Protein AF-0000000083170935 (afdb_homodimer)

pLDDT: mean 92.28, std 11.54, range [30.7, 98.81]

Nearest PDB structures (foldseek):
  3l7v-assembly1_A  TM=7.996E-01  e=1.022E-10  Streptococcus mutans UA159
  6f89-assembly1_A  TM=8.082E-01  e=9.063E-11  Pyrococcus abyssi GE5
  6f89-assembly2_B  TM=8.269E-01  e=1.973E-10  Pyrococcus abyssi GE5
  1kk9-assembly1_A  TM=7.429E-01  e=5.973E-09  Escherichia coli
  3lqu-assembly1_B  TM=4.627E-01  e=4.592E-02  Salmonella enterica subsp. enterica serovar Typhimurium

Solvent-accessible surface area (backbone atoms only — not comparable to full-atom values): 27369 Å² total; per-residue (Å²): 112,79,43,45,62,34,51,49,88,94,43,61,70,45,41,75,59,53,24,50,54,49,49,52,41,27,72,73,46,30,29,32,36,38,65,62,42,42,16,32,26,34,37,18,52,35,70,68,22,49,53,49,52,43,61,51,37,68,51,60,94,82,68,62,33,31,30,54,41,38,68,67,53,45,64,73,39,42,64,73,55,70,71,57,50,48,51,53,42,36,48,28,68,41,61,46,32,46,40,28,40,28,30,38,40,45,82,85,66,52,54,68,59,60,61,70,39,53,72,71,57,41,55,36,44,27,59,88,61,25,37,39,38,26,26,55,46,49,52,44,51,48,50,33,34,50,54,26,65,67,34,92,76,44,57,53,37,41,28,41,68,42,42,50,78,89,59,57,68,24,38,33,72,89,61,36,55,64,66,55,53,53,66,22,52,34,36,44,63,78,54,52,27,73,38,51,88,62,61,33,41,50,24,28,31,31,63,77,63,58,39,80,77,35,88,17,42,60,36,59,38,53,50,46,48,42,59,72,56,40,45,65,61,30,56,75,57,72,44,81,86,77,83,50,86,91,52,65,74,80,61,80,88,64,63,80,128,112,79,42,46,62,35,50,48,90,94,43,63,70,46,41,74,59,54,25,50,53,49,49,53,42,30,73,73,44,30,30,31,36,38,65,63,42,42,16,32,26,34,36,19,51,34,68,69,21,49,53,49,52,42,62,51,36,68,50,60,93,83,68,62,34,33,30,55,40,39,69,70,54,46,64,71,39,40,64,74,55,70,70,58,50,49,52,51,44,37,46,27,68,42,61,46,32,46,41,28,39,29,33,38,41,46,82,85,66,52,53,68,60,59,62,70,38,54,71,70,57,41,56,36,42,26,59,87,61,25,38,40,37,26,25,56,46,48,53,43,50,49,50,34,35,50,54,26,65,66,33,91,77,44,57,53,37,40,28,42,67,42,41,50,78,87,60,59,67,23,39,34,72,88,60,38,55,65,66,54,54,52,67,24,52,34,35,44,62,77,54,52,26,72,38,52,88,62,63,33,42,51,24,29,33,30,62,76,63,58,39,79,76,35,89,18,44,60,34,57,38,53,49,46,50,42,59,71,56,40,45,63,62,30,57,76,58,71,45,82,85,77,83,49,85,92,54,65,74,80,61,80,87,65,63,79,128

Organism: Aspergillus parasiticus (NCBI:txid5067)

Foldseek 3Di:
DFAAEPPDPPDDDDLLVVLVVVLVCQVVFFWEWDAQLQFIKIKHFDLVSLVLLCVLLVPPDPAAWAWAAALVVVVQFADDDPLLSVVVCCVPVVVLAWEWEKHFTDPPDHQQSLVVHDPVSNVRQAPVRIGIYIHGRDSNSVSSNVVQCPDPSNTIMTMDAQAHPPPAGHQFPVPHDPSSSRSGHYYYGPGGRNQVVQRHGGWYAHSVLRDTPDCGRCNQVVLVSCVVPPVVSCVVSVHDDDDDPVDDDDDPPDPPD/DFAAEPPDPPDDDDLLVVLVVVLVCQVVFFWEWDAQLQFIKIKHQDLVSLVLLCVLLVPPDPAAWAWAAALVVVVQFADDDPLLSVLVCCVCVVVLAWEKEKHFGDPPDHQQSLVVHDPVSNVRQAPVRIGIYIHGRDSNSVSSNVVLCPPPSNTIMTMDAQAHPPPAGHQFPVPHDPSSSRSGHYYYGPGGRNQVVQRHGGWYAHSVLRDTPDCGRCNQVVLVSCVPPPVVSCVVSVHDDDDDPVDDDDDPPDPPD

Sequence (514 aa):
MAPSYIPKLGTAPSVPRDARETYNTLKLGGVVIIPTDVGYALLTSTQTGIQRIFSAKDRREGHNIGIIGTYKQHRQIHVLSEAKFEMTRVLTEDMAMIVGIIAKYDTKSLHPRLATLDPATLSQVTKGDTVSIAVPEGPFLRELGRLCDEDPEGMLMFGTSANLTGQGQRFRIEDIESRVIDAVDLVVDYGLQKWQVYRRGGVNFDAENMKVLRKGAGYEVFRDRMLRWFPNLLKDAGVSIEEDPDFPISEPGMPATMAPSYIPKLGTAPSVPRDARETYNTLKLGGVVIIPTDVGYALLTSTQTGIQRIFSAKDRREGHNIGIIGTYKQHRQIHVLSEAKFEMTRVLTEDMAMIVGIIAKYDTKSLHPRLATLDPATLSQVTKGDTVSIAVPEGPFLRELGRLCDEDPEGMLMFGTSANLTGQGQRFRIEDIESRVIDAVDLVVDYGLQKWQVYRRGGVNFDAENMKVLRKGAGYEVFRDRMLRWFPNLLKDAGVSIEEDPDFPISEPGMPAT

Radius of gyration: 23.15 Å; Cα contacts (8 Å, |Δi|>4): 1038; chains: 2; bounding box: 54×69×53 Å

InterPro domains:
  IPR006070 Threonylcarbamoyl-AMP synthase-like domain [PF01300] (25-194)
  IPR006070 Threonylcarbamoyl-AMP synthase-like domain [PS51163] (16-218)
  IPR017945 DHBP synthase RibB-like alpha/beta domain superfamily [SSF55821] (19-219)
  IPR050156 Threonylcarbamo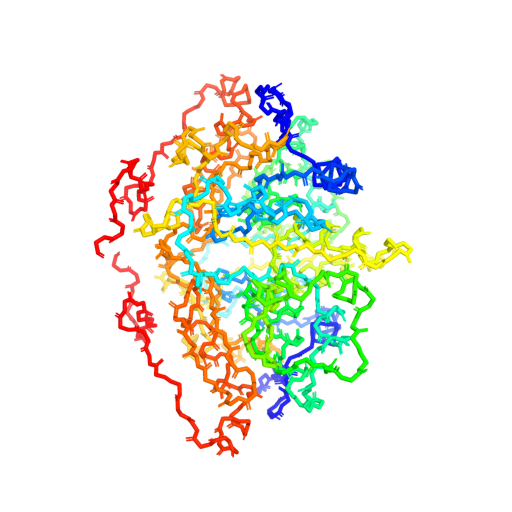yl-AMP synthase, SUA5 [PTHR17490] (17-217)

Structure (mmCIF, N/CA/C/O backbone):
data_AF-0000000083170935-model_v1
#
loop_
_entity.id
_entity.type
_entity.pdbx_description
1 polymer 'Threonylcarbamoyl-AMP synthase'
#
loop_
_atom_site.group_PDB
_atom_site.id
_atom_site.type_symbol
_atom_site.label_atom_id
_atom_site.label_alt_id
_atom_site.label_comp_id
_atom_site.label_asym_id
_atom_site.label_entity_id
_atom_site.label_seq_id
_atom_site.pdbx_PDB_ins_code
_atom_site.Cartn_x
_atom_site.Cartn_y
_atom_site.Cartn_z
_atom_site.occupancy
_atom_site.B_iso_or_equiv
_atom_site.auth_seq_id
_atom_site.auth_comp_id
_atom_site.auth_asym_id
_atom_site.auth_atom_id
_atom_site.pdbx_PDB_model_num
ATOM 1 N N . MET A 1 1 ? -24.844 22 8.953 1 71.31 1 MET A N 1
ATOM 2 C CA . MET A 1 1 ? -25.422 21.094 7.973 1 71.31 1 MET A CA 1
ATOM 3 C C . MET A 1 1 ? -24.703 19.75 7.977 1 71.31 1 MET A C 1
ATOM 5 O O . MET A 1 1 ? -23.5 19.688 8.258 1 71.31 1 MET A O 1
ATOM 9 N N . ALA A 1 2 ? -25.391 18.672 7.836 1 87.44 2 ALA A N 1
ATOM 10 C CA . ALA A 1 2 ? -24.812 17.344 7.781 1 87.44 2 ALA A CA 1
ATOM 11 C C . ALA A 1 2 ? -23.828 17.219 6.629 1 87.44 2 ALA A C 1
ATOM 13 O O . ALA A 1 2 ? -24.062 17.75 5.539 1 87.44 2 ALA A O 1
ATOM 14 N N . PRO A 1 3 ? -22.719 16.656 6.898 1 94.88 3 PRO A N 1
ATOM 15 C CA . PRO A 1 3 ? -21.734 16.516 5.82 1 94.88 3 PRO A CA 1
ATOM 16 C C . PRO A 1 3 ? -22.219 15.609 4.691 1 94.88 3 PRO A C 1
ATOM 18 O O . PRO A 1 3 ? -23.125 14.805 4.887 1 94.88 3 PRO A O 1
ATOM 21 N N . SER A 1 4 ? -21.734 15.836 3.492 1 96.75 4 SER A N 1
ATOM 22 C CA . SER A 1 4 ? -21.906 14.875 2.406 1 96.75 4 SER A CA 1
ATOM 23 C C . SER A 1 4 ? -20.984 13.672 2.584 1 96.75 4 SER A C 1
ATOM 25 O O . SER A 1 4 ? -19.938 13.773 3.23 1 96.75 4 SER A O 1
ATOM 27 N N . TYR A 1 5 ? -21.391 12.555 2.045 1 97.38 5 TYR A N 1
ATOM 28 C CA . TYR A 1 5 ? -20.594 11.336 2.117 1 97.38 5 TYR A CA 1
ATOM 29 C C . TYR A 1 5 ? -20.25 10.828 0.722 1 97.38 5 TYR A C 1
ATOM 31 O O . TYR A 1 5 ? -21.094 10.859 -0.183 1 97.38 5 TYR A O 1
ATOM 39 N N . ILE A 1 6 ? -19.062 10.43 0.576 1 97.56 6 ILE A N 1
ATOM 40 C CA . ILE A 1 6 ? -18.656 9.688 -0.614 1 97.56 6 ILE A CA 1
ATOM 41 C C . ILE A 1 6 ? -17.891 8.43 -0.206 1 97.56 6 ILE A C 1
ATOM 43 O O . ILE A 1 6 ? -17.188 8.43 0.801 1 97.56 6 ILE A O 1
ATOM 47 N N . PRO A 1 7 ? -17.984 7.348 -0.924 1 96.69 7 PRO A N 1
ATOM 48 C CA . PRO A 1 7 ? -18.938 7.207 -2.018 1 96.69 7 PRO A CA 1
ATOM 49 C C . PRO A 1 7 ? -20.391 7.281 -1.543 1 96.69 7 PRO A C 1
ATOM 51 O O . PRO A 1 7 ? -20.656 7.133 -0.348 1 96.69 7 PRO A O 1
ATOM 54 N N . LYS A 1 8 ? -21.234 7.586 -2.498 1 94.06 8 LYS A N 1
ATOM 55 C CA . LYS A 1 8 ? -22.656 7.602 -2.172 1 94.06 8 LYS A CA 1
ATOM 56 C C . LYS A 1 8 ? -23.141 6.219 -1.746 1 94.06 8 LYS A C 1
ATOM 58 O O . LYS A 1 8 ? -22.578 5.203 -2.156 1 94.06 8 LYS A O 1
ATOM 63 N N . LEU A 1 9 ? -24.188 6.238 -0.98 1 87.19 9 LEU A N 1
ATOM 64 C CA . LEU A 1 9 ? -24.734 4.977 -0.496 1 87.19 9 LEU A CA 1
ATOM 65 C C . LEU A 1 9 ? -25.078 4.051 -1.659 1 87.19 9 LEU A C 1
ATOM 67 O O . LEU A 1 9 ? -25.688 4.48 -2.643 1 87.19 9 LEU A O 1
ATOM 71 N N . GLY A 1 10 ? -24.594 2.842 -1.525 1 87.38 10 GLY A N 1
ATOM 72 C CA . GLY A 1 10 ? -24.922 1.843 -2.529 1 87.38 10 GLY A CA 1
ATOM 73 C C . GLY A 1 10 ? -23.969 1.853 -3.715 1 87.38 10 GLY A C 1
ATOM 74 O O . GLY A 1 10 ? -24.141 1.069 -4.652 1 87.38 10 GLY A O 1
ATOM 75 N N . THR A 1 11 ? -23.062 2.754 -3.703 1 93.31 11 THR A N 1
ATOM 76 C CA . THR A 1 11 ? -22.094 2.812 -4.789 1 93.31 11 THR A CA 1
ATOM 77 C C . THR A 1 11 ? -20.703 2.398 -4.297 1 93.31 11 THR A C 1
ATOM 79 O O . THR A 1 11 ? -20.328 2.682 -3.156 1 93.31 11 THR A O 1
ATOM 82 N N . ALA A 1 12 ? -20.016 1.698 -5.16 1 95.25 12 ALA A N 1
ATOM 83 C CA . ALA A 1 12 ? -18.656 1.309 -4.844 1 95.25 12 ALA A CA 1
ATOM 84 C C . ALA A 1 12 ? -17.703 2.504 -4.934 1 95.25 12 ALA A C 1
ATOM 86 O O . ALA A 1 12 ? -17.969 3.453 -5.676 1 95.25 12 ALA A O 1
ATOM 87 N N . PRO A 1 13 ? -16.672 2.525 -4.195 1 97.31 13 PRO A N 1
ATOM 88 C CA . PRO A 1 13 ? -15.695 3.617 -4.289 1 97.31 13 PRO A CA 1
ATOM 89 C C . PRO A 1 13 ? -15.039 3.705 -5.664 1 97.31 13 PRO A C 1
ATOM 91 O O . PRO A 1 13 ? -14.984 2.711 -6.391 1 97.31 13 PRO A O 1
ATOM 94 N N . SER A 1 14 ? -14.648 4.832 -6.023 1 98 14 SER A N 1
ATOM 95 C CA . SER A 1 14 ? -13.82 5.16 -7.18 1 98 14 SER A CA 1
ATOM 96 C C . SER A 1 14 ? -12.789 6.23 -6.832 1 98 14 SER A C 1
ATOM 98 O O . SER A 1 14 ? -13.125 7.406 -6.684 1 98 14 SER A O 1
ATOM 100 N N . VAL A 1 15 ? -11.586 5.84 -6.801 1 98.44 15 VAL A N 1
ATOM 101 C CA . VAL A 1 15 ? -10.523 6.738 -6.363 1 98.44 15 VAL A CA 1
ATOM 102 C C . VAL A 1 15 ? -10.492 7.977 -7.254 1 98.44 15 VAL A C 1
ATOM 104 O O . VAL A 1 15 ? -10.5 9.109 -6.762 1 98.44 15 VAL A O 1
ATOM 107 N N . PRO A 1 16 ? -10.523 7.836 -8.594 1 98.31 16 PRO A N 1
ATOM 108 C CA . PRO A 1 16 ? -10.5 9.055 -9.406 1 98.31 16 PRO A CA 1
ATOM 109 C C . PRO A 1 16 ? -11.688 9.969 -9.133 1 98.31 16 PRO A C 1
ATOM 111 O O . PRO A 1 16 ? -11.516 11.188 -9.023 1 98.31 16 PRO A O 1
ATOM 114 N N . ARG A 1 17 ? -12.836 9.43 -8.969 1 98.31 17 ARG A N 1
ATOM 115 C CA . ARG A 1 17 ? -14.031 10.219 -8.711 1 98.31 17 ARG A CA 1
ATOM 116 C C . ARG A 1 17 ? -14 10.844 -7.32 1 98.31 17 ARG A C 1
ATOM 118 O O . ARG A 1 17 ? -14.242 12.039 -7.164 1 98.31 17 ARG A O 1
ATOM 125 N N . ASP A 1 18 ? -13.773 10.039 -6.34 1 98.75 18 ASP A N 1
ATOM 126 C CA . ASP A 1 18 ? -13.812 10.484 -4.949 1 98.75 18 ASP A CA 1
ATOM 127 C C . ASP A 1 18 ? -12.719 11.516 -4.676 1 98.75 18 ASP A C 1
ATOM 129 O O . ASP A 1 18 ? -12.953 12.492 -3.963 1 98.75 18 ASP A O 1
ATOM 133 N N . ALA A 1 19 ? -11.492 11.305 -5.254 1 98.75 19 ALA A N 1
ATOM 134 C CA . ALA A 1 19 ? -10.406 12.273 -5.098 1 98.75 19 ALA A CA 1
ATOM 135 C C . ALA A 1 19 ? -10.766 13.609 -5.727 1 98.75 19 ALA A C 1
ATOM 137 O O . ALA A 1 19 ? -10.477 14.672 -5.16 1 98.75 19 ALA A O 1
ATOM 138 N N . ARG A 1 20 ? -11.344 13.562 -6.875 1 98.75 20 ARG A N 1
ATOM 139 C CA . ARG A 1 20 ? -11.742 14.789 -7.559 1 98.75 20 ARG A CA 1
ATOM 140 C C . ARG A 1 20 ? -12.773 15.555 -6.742 1 98.75 20 ARG A C 1
ATOM 142 O O . ARG A 1 20 ? -12.672 16.781 -6.598 1 98.75 20 ARG A O 1
ATOM 149 N N . GLU A 1 21 ? -13.781 14.836 -6.242 1 98.62 21 GLU A N 1
ATOM 150 C CA . GLU A 1 21 ? -14.789 15.484 -5.41 1 98.62 21 GLU A CA 1
ATOM 151 C C . GLU A 1 21 ? -14.164 16.094 -4.16 1 98.62 21 GLU A C 1
ATOM 153 O O . GLU A 1 21 ? -14.523 17.203 -3.756 1 98.62 21 GLU A O 1
ATOM 158 N N . THR A 1 22 ? -13.273 15.398 -3.564 1 98.81 22 THR A N 1
ATOM 159 C CA . THR A 1 22 ? -12.562 15.891 -2.387 1 98.81 22 THR A CA 1
ATOM 160 C C . THR A 1 22 ? -11.742 17.125 -2.727 1 98.81 22 THR A C 1
ATOM 162 O O . THR A 1 22 ? -11.797 18.125 -2.008 1 98.81 22 THR A O 1
ATOM 165 N N . TYR A 1 23 ? -11.008 17.047 -3.828 1 98.75 23 TYR A N 1
ATOM 166 C CA . TYR A 1 23 ? -10.211 18.172 -4.305 1 98.75 23 TYR A CA 1
ATOM 167 C C . TYR A 1 23 ? -11.078 19.406 -4.488 1 98.75 23 TYR A C 1
ATOM 169 O O . TYR A 1 23 ? -10.711 20.5 -4.043 1 98.75 23 TYR A O 1
ATOM 177 N N . ASN A 1 24 ? -12.195 19.234 -5.105 1 98.62 24 ASN A N 1
ATOM 178 C CA . ASN A 1 24 ? -13.109 20.344 -5.344 1 98.62 24 ASN A CA 1
ATOM 179 C C . ASN A 1 24 ? -13.609 20.953 -4.031 1 98.62 24 ASN A C 1
ATOM 181 O O . ASN A 1 24 ? -13.711 22.172 -3.908 1 98.62 24 ASN A O 1
ATOM 185 N N . THR A 1 25 ? -13.953 20.125 -3.088 1 98.62 25 THR A N 1
ATOM 186 C CA . THR A 1 25 ? -14.422 20.594 -1.787 1 98.62 25 THR A CA 1
ATOM 187 C C . THR A 1 25 ? -13.336 21.406 -1.089 1 98.62 25 THR A C 1
ATOM 189 O O . THR A 1 25 ? -13.609 22.469 -0.537 1 98.62 25 THR A O 1
ATOM 192 N N . LEU A 1 26 ? -12.125 20.922 -1.148 1 98.31 26 LEU A N 1
ATOM 193 C CA . LEU A 1 26 ? -11 21.625 -0.541 1 98.31 26 LEU A CA 1
ATOM 194 C C . LEU A 1 26 ? -10.758 22.969 -1.23 1 98.31 26 LEU A C 1
ATOM 196 O O . LEU A 1 26 ? -10.508 23.984 -0.567 1 98.31 26 LEU A O 1
ATOM 200 N N . LYS A 1 27 ? -10.812 22.938 -2.498 1 96.94 27 LYS A N 1
ATOM 201 C CA . LYS A 1 27 ? -10.586 24.141 -3.297 1 96.94 27 LYS A CA 1
ATOM 202 C C . LYS A 1 27 ? -11.586 25.234 -2.949 1 96.94 27 LYS A C 1
ATOM 204 O O . LYS A 1 27 ? -11.258 26.422 -3.002 1 96.94 27 LYS A O 1
ATOM 209 N N . LEU A 1 28 ? -12.758 24.828 -2.59 1 96.69 28 LEU A N 1
ATOM 210 C CA . LEU A 1 28 ? -13.82 25.766 -2.248 1 96.69 28 LEU A CA 1
ATOM 211 C C . LEU A 1 28 ? -13.742 26.156 -0.776 1 96.69 28 LEU A C 1
ATOM 213 O O . LEU A 1 28 ? -14.641 26.828 -0.261 1 96.69 28 LEU A O 1
ATOM 217 N N . GLY A 1 29 ? -12.703 25.719 -0.119 1 96.5 29 GLY A N 1
ATOM 218 C CA . GLY A 1 29 ? -12.461 26.125 1.257 1 96.5 29 GLY A CA 1
ATOM 219 C C . GLY A 1 29 ? -13.078 25.188 2.273 1 96.5 29 GLY A C 1
ATOM 220 O O . GLY A 1 29 ? -13.18 25.516 3.455 1 96.5 29 GLY A O 1
ATOM 221 N N . GLY A 1 30 ? -13.492 24 1.854 1 97.81 30 GLY A N 1
ATOM 222 C CA . GLY A 1 30 ? -14.141 23.047 2.734 1 97.81 30 GLY A CA 1
ATOM 223 C C . GLY A 1 30 ? -13.172 22.312 3.637 1 97.81 30 GLY A C 1
ATOM 224 O O . GLY A 1 30 ? -11.961 22.375 3.43 1 97.81 30 GLY A O 1
ATOM 225 N N . VAL A 1 31 ? -13.742 21.719 4.691 1 97.62 31 VAL A N 1
ATOM 226 C CA . VAL A 1 31 ? -13.062 20.781 5.586 1 97.62 31 VAL A CA 1
ATOM 227 C C . VAL A 1 31 ? -13.602 19.375 5.367 1 97.62 31 VAL A C 1
ATOM 229 O O . VAL A 1 31 ? -14.812 19.172 5.227 1 97.62 31 VAL A O 1
ATOM 232 N N . VAL A 1 32 ? -12.711 18.422 5.312 1 98.44 32 VAL A N 1
ATOM 233 C CA . VAL A 1 32 ? -13.141 17.078 4.949 1 98.44 32 VAL A CA 1
ATOM 234 C C . VAL A 1 32 ? -12.523 16.062 5.91 1 98.44 32 VAL A C 1
ATOM 236 O O . VAL A 1 32 ? -11.523 16.344 6.57 1 98.44 32 VAL A O 1
ATOM 239 N N . ILE A 1 33 ? -13.141 14.922 6.062 1 97.75 33 ILE A N 1
ATOM 240 C CA . ILE A 1 33 ? -12.562 13.719 6.664 1 97.75 33 ILE A CA 1
ATOM 241 C C . ILE A 1 33 ? -12.195 12.719 5.57 1 97.75 33 ILE A C 1
ATOM 243 O O . ILE A 1 33 ? -13.023 12.391 4.719 1 97.75 33 ILE A O 1
ATOM 247 N N . ILE A 1 34 ? -10.969 12.297 5.566 1 98.38 34 ILE A N 1
ATOM 248 C CA . ILE A 1 34 ? -10.5 11.43 4.492 1 98.38 34 ILE A CA 1
ATOM 249 C C . ILE A 1 34 ? -9.766 10.227 5.082 1 98.38 34 ILE A C 1
ATOM 251 O O . ILE A 1 34 ? -9.258 10.289 6.203 1 98.38 34 ILE A O 1
ATOM 255 N N . PRO A 1 35 ? -9.695 9.125 4.312 1 97.88 35 PRO A N 1
ATOM 256 C CA . PRO A 1 35 ? -8.898 7.969 4.723 1 97.88 35 PRO A CA 1
ATOM 257 C C . PRO A 1 35 ? -7.406 8.164 4.461 1 97.88 35 PRO A C 1
ATOM 259 O O . PRO A 1 35 ? -7.023 8.75 3.447 1 97.88 35 PRO A O 1
ATOM 262 N N . THR A 1 36 ? -6.473 7.688 5.383 1 95.88 36 THR A N 1
ATOM 263 C CA . THR A 1 36 ? -5.027 7.801 5.207 1 95.88 36 THR A CA 1
ATOM 264 C C . THR A 1 36 ? -4.363 6.43 5.285 1 95.88 36 THR A C 1
ATOM 266 O O . THR A 1 36 ? -3.137 6.328 5.277 1 95.88 36 THR A O 1
ATOM 269 N N . ASP A 1 37 ? -5.039 5.32 5.379 1 94.56 37 ASP A N 1
ATOM 270 C CA . ASP A 1 37 ? -4.586 3.947 5.578 1 94.56 37 ASP A CA 1
ATOM 271 C C . ASP A 1 37 ? -4.258 3.682 7.047 1 94.56 37 ASP A C 1
ATOM 273 O O . ASP A 1 37 ? -4.5 2.582 7.551 1 94.56 37 ASP A O 1
ATOM 277 N N . VAL A 1 38 ? -3.672 4.734 7.727 1 95.69 38 VAL A N 1
ATOM 278 C CA . VAL A 1 38 ? -3.354 4.586 9.141 1 95.69 38 VAL A CA 1
ATOM 279 C C . VAL A 1 38 ? -4.441 5.234 9.992 1 95.69 38 VAL A C 1
ATOM 281 O O . VAL A 1 38 ? -4.199 5.629 11.133 1 95.69 38 VAL A O 1
ATOM 284 N N . GLY A 1 39 ? -5.574 5.406 9.414 1 95.62 39 GLY A N 1
ATOM 285 C CA . GLY A 1 39 ? -6.723 6.02 10.055 1 95.62 39 GLY A CA 1
ATOM 286 C C . GLY A 1 39 ? -7.367 7.105 9.211 1 95.62 39 GLY A C 1
ATOM 287 O O . GLY A 1 39 ? -7.129 7.184 8 1 95.62 39 GLY A O 1
ATOM 288 N N . TYR A 1 40 ? -8.258 7.863 9.883 1 96.69 40 TYR A N 1
ATOM 289 C CA . TYR A 1 40 ? -8.914 8.977 9.203 1 96.69 40 TYR A CA 1
ATOM 290 C C . TYR A 1 40 ? -8.336 10.312 9.664 1 96.69 40 TYR A C 1
ATOM 292 O O . TYR A 1 40 ? -7.859 10.43 10.789 1 96.69 40 TYR A O 1
ATOM 300 N N . ALA A 1 41 ? -8.359 11.266 8.797 1 95.94 41 ALA A N 1
ATOM 301 C CA . ALA A 1 41 ? -7.797 12.586 9.086 1 95.94 41 ALA A CA 1
ATOM 302 C C . ALA A 1 41 ? -8.781 13.695 8.727 1 95.94 41 ALA A C 1
ATOM 304 O O . ALA A 1 41 ? -9.578 13.539 7.797 1 95.94 41 ALA A O 1
ATOM 305 N N . LEU A 1 42 ? -8.648 14.758 9.469 1 95.44 42 LEU A N 1
ATOM 306 C CA . LEU A 1 42 ? -9.258 16.031 9.078 1 95.44 42 LEU A CA 1
ATOM 307 C C . LEU A 1 42 ? -8.328 16.812 8.156 1 95.44 42 LEU A C 1
ATOM 309 O O . LEU A 1 42 ? -7.129 16.922 8.43 1 95.44 42 LEU A O 1
ATOM 313 N N . LEU A 1 43 ? -8.914 17.328 7.055 1 97 43 LEU A N 1
ATOM 314 C CA . LEU A 1 43 ? -8.094 18.031 6.082 1 97 43 LEU A CA 1
ATOM 315 C C . LEU A 1 43 ? -8.766 19.328 5.641 1 97 43 LEU A C 1
ATOM 317 O O . LEU A 1 43 ? -9.992 19.406 5.566 1 97 43 LEU A O 1
ATOM 321 N N . THR A 1 44 ? -7.961 20.281 5.32 1 97.81 44 THR A N 1
ATOM 322 C CA . THR A 1 44 ? -8.367 21.516 4.648 1 97.81 44 THR A CA 1
ATOM 323 C C . THR A 1 44 ? -7.215 22.094 3.838 1 97.81 44 THR A C 1
ATOM 325 O O . THR A 1 44 ? -6.09 21.609 3.908 1 97.81 44 THR A O 1
ATOM 328 N N . SER A 1 45 ? -7.562 23.094 3.023 1 97.81 45 SER A N 1
ATOM 329 C CA . SER A 1 45 ? -6.508 23.703 2.213 1 97.81 45 SER A CA 1
ATOM 330 C C . SER A 1 45 ? -6.453 25.203 2.412 1 97.81 45 SER A C 1
ATOM 332 O O . SER A 1 45 ? -5.738 25.906 1.693 1 97.81 45 SER A O 1
ATOM 334 N N . THR A 1 46 ? -7.234 25.734 3.438 1 95.75 46 THR A N 1
ATOM 335 C CA . THR A 1 46 ? -7.316 27.188 3.588 1 95.75 46 THR A CA 1
ATOM 336 C C . THR A 1 46 ? -7.117 27.594 5.047 1 95.75 46 THR A C 1
ATOM 338 O O . THR A 1 46 ? -7.27 26.766 5.949 1 95.75 46 THR A O 1
ATOM 341 N N . GLN A 1 47 ? -6.785 28.875 5.207 1 95.56 47 GLN A N 1
ATOM 342 C CA . GLN A 1 47 ? -6.645 29.422 6.551 1 95.56 47 GLN A CA 1
ATOM 343 C C . GLN A 1 47 ? -7.938 29.281 7.348 1 95.56 47 GLN A C 1
ATOM 345 O O . GLN A 1 47 ? -7.914 28.891 8.516 1 95.56 47 GLN A O 1
ATOM 350 N N . THR A 1 48 ? -9.023 29.625 6.688 1 95.12 48 THR A N 1
ATOM 351 C CA . THR A 1 48 ? -10.32 29.516 7.34 1 95.12 48 THR A CA 1
ATOM 352 C C . THR A 1 48 ? -10.602 28.078 7.738 1 95.12 48 THR A C 1
ATOM 354 O O . THR A 1 48 ? -11.133 27.812 8.82 1 95.12 48 THR A O 1
ATOM 357 N N . GLY A 1 49 ? -10.289 27.156 6.887 1 94.81 49 GLY A N 1
ATOM 358 C CA . GLY A 1 49 ? -10.453 25.75 7.199 1 94.81 49 GLY A CA 1
ATOM 359 C C . GLY A 1 49 ? -9.625 25.297 8.391 1 94.81 49 GLY A C 1
ATOM 360 O O . GLY A 1 49 ? -10.086 24.5 9.211 1 94.81 49 GLY A O 1
ATOM 361 N N . ILE A 1 50 ? -8.391 25.766 8.477 1 94.44 50 ILE A N 1
ATOM 362 C CA . ILE A 1 50 ? -7.516 25.438 9.594 1 94.44 50 ILE A CA 1
ATOM 363 C C . ILE A 1 50 ? -8.156 25.875 10.906 1 94.44 50 ILE A C 1
ATOM 365 O O . ILE A 1 50 ? -8.188 25.125 11.875 1 94.44 50 ILE A O 1
ATOM 369 N N . GLN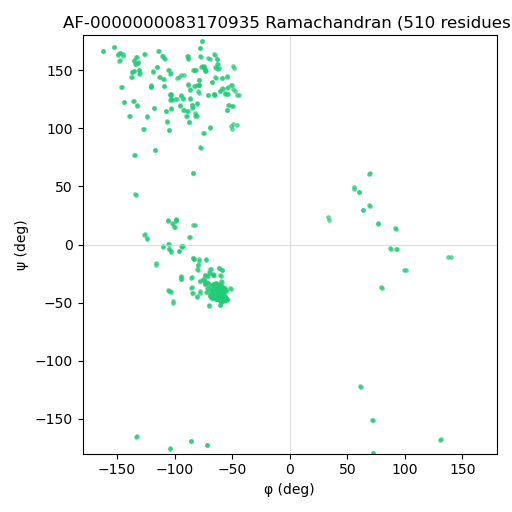 A 1 51 ? -8.727 27.047 10.906 1 91.5 51 GLN A N 1
ATOM 370 C CA . GLN A 1 51 ? -9.383 27.562 12.109 1 91.5 51 GLN A CA 1
ATOM 371 C C . GLN A 1 51 ? -10.594 26.703 12.477 1 91.5 51 GLN A C 1
ATOM 373 O O . GLN A 1 51 ? -10.852 26.469 13.656 1 91.5 51 GLN A O 1
ATOM 378 N N . ARG A 1 52 ? -11.281 26.266 11.469 1 91.06 52 ARG A N 1
ATOM 379 C CA . ARG A 1 52 ? -12.422 25.375 11.703 1 91.06 52 ARG A CA 1
ATOM 380 C C . ARG A 1 52 ? -11.977 24.078 12.344 1 91.06 52 ARG A C 1
ATOM 382 O O . ARG A 1 52 ? -12.648 23.562 13.242 1 91.06 52 ARG A O 1
ATOM 389 N N . ILE A 1 53 ? -10.867 23.516 11.867 1 90.5 53 ILE A N 1
ATOM 390 C CA . ILE A 1 53 ? -10.344 22.266 12.414 1 90.5 53 ILE A CA 1
ATOM 391 C C . ILE A 1 53 ? -9.977 22.469 13.883 1 90.5 53 ILE A C 1
ATOM 393 O O . ILE A 1 53 ? -10.289 21.625 14.727 1 90.5 53 ILE A O 1
ATOM 397 N N . PHE A 1 54 ? -9.32 23.547 14.195 1 86.81 54 PHE A N 1
ATOM 398 C CA . PHE A 1 54 ? -8.922 23.812 15.57 1 86.81 54 PHE A CA 1
ATOM 399 C C . PHE A 1 54 ? -10.141 24.016 16.453 1 86.81 54 PHE A C 1
ATOM 401 O O . PHE A 1 54 ? -10.141 23.625 17.625 1 86.81 54 PHE A O 1
ATOM 408 N N . SER A 1 55 ? -11.172 24.578 15.938 1 82.81 55 SER A N 1
ATOM 409 C CA . SER A 1 55 ? -12.398 24.781 16.688 1 82.81 55 SER A CA 1
ATOM 410 C C . SER A 1 55 ? -13.133 23.469 16.938 1 82.81 55 SER A C 1
ATOM 412 O O . SER A 1 55 ? -13.719 23.266 18 1 82.81 55 SER A O 1
ATOM 414 N N . ALA A 1 56 ? -13.094 22.625 15.977 1 79.5 56 ALA A N 1
ATOM 415 C CA . ALA A 1 56 ? -13.789 21.344 16.062 1 79.5 56 ALA A CA 1
ATOM 416 C C . ALA A 1 56 ? -13.133 20.438 17.094 1 79.5 56 ALA A C 1
ATOM 418 O O . ALA A 1 56 ? -13.812 19.625 17.734 1 79.5 56 ALA A O 1
ATOM 419 N N . LYS A 1 57 ? -11.836 20.25 17.188 1 73 57 LYS A N 1
ATOM 420 C CA . LYS A 1 57 ? -11.102 19.328 18.031 1 73 57 LYS A CA 1
ATOM 421 C C . LYS A 1 57 ? -10.914 19.906 19.438 1 73 57 LYS A C 1
ATOM 423 O O . LYS A 1 57 ? -10.422 19.219 20.328 1 73 57 LYS A O 1
ATOM 428 N N . ASP A 1 58 ? -11.727 20.969 19.828 1 64.81 58 ASP A N 1
ATOM 429 C CA . ASP A 1 58 ? -11.398 21.641 21.078 1 64.81 58 ASP A CA 1
ATOM 430 C C . ASP A 1 58 ? -9.891 21.641 21.312 1 64.81 58 ASP A C 1
ATOM 432 O O . ASP A 1 58 ? -9.43 21.344 22.422 1 64.81 58 ASP A O 1
ATOM 436 N N . ARG A 1 59 ? -9.164 21.516 20.203 1 58.84 59 ARG A N 1
ATOM 437 C CA . ARG A 1 59 ? -7.715 21.406 20.297 1 58.84 59 ARG A CA 1
ATOM 438 C C . ARG A 1 59 ? -7.129 22.578 21.078 1 58.84 59 ARG A C 1
ATOM 440 O O . ARG A 1 59 ? -7.504 23.734 20.859 1 58.84 59 ARG A O 1
ATOM 447 N N . ARG A 1 60 ? -6.547 22.094 22.25 1 52.5 60 ARG A N 1
ATOM 448 C CA . ARG A 1 60 ? -5.82 23.016 23.109 1 52.5 60 ARG A CA 1
ATOM 449 C C . ARG A 1 60 ? -4.84 23.859 22.297 1 52.5 60 ARG A C 1
ATOM 451 O O . ARG A 1 60 ? -4.371 23.422 21.25 1 52.5 60 ARG A O 1
ATOM 458 N N . GLU A 1 61 ? -4.578 24.953 22.719 1 51.41 61 GLU A N 1
ATOM 459 C CA . GLU A 1 61 ? -3.492 25.844 22.328 1 51.41 61 GLU A CA 1
ATOM 460 C C . GLU A 1 61 ? -2.148 25.125 22.328 1 51.41 61 GLU A C 1
ATOM 462 O O . GLU A 1 61 ? -1.837 24.391 23.266 1 51.41 61 GLU A O 1
ATOM 467 N N . GLY A 1 62 ? -1.602 24.656 21.062 1 54.53 62 GLY A N 1
ATOM 468 C CA . GLY A 1 62 ? -0.255 24.125 20.984 1 54.53 62 GLY A CA 1
ATOM 469 C C . GLY A 1 62 ? -0.151 22.922 20.062 1 54.53 62 GLY A C 1
ATOM 470 O O . GLY A 1 62 ? 0.949 22.438 19.781 1 54.53 62 GLY A O 1
ATOM 471 N N . HIS A 1 63 ? -1.334 22.406 19.656 1 66.69 63 HIS A N 1
ATOM 472 C CA . HIS A 1 63 ? -1.17 21.25 18.797 1 66.69 63 HIS A CA 1
ATOM 473 C C . HIS A 1 63 ? -1.011 21.672 17.344 1 66.69 63 HIS A C 1
ATOM 475 O O . HIS A 1 63 ? -1.754 22.531 16.844 1 66.69 63 HIS A O 1
ATOM 481 N N . ASN A 1 64 ? 0.091 21.203 16.75 1 80.38 64 ASN A N 1
ATOM 482 C CA . ASN A 1 64 ? 0.373 21.547 15.352 1 80.38 64 ASN A CA 1
ATOM 483 C C . ASN A 1 64 ? -0.279 20.547 14.391 1 80.38 64 ASN A C 1
ATOM 485 O O . ASN A 1 64 ? -0.491 19.391 14.742 1 80.38 64 ASN A O 1
ATOM 489 N N . ILE A 1 65 ? -0.812 21.141 13.406 1 89.94 65 ILE A N 1
ATOM 490 C CA . ILE A 1 65 ? -1.274 20.344 12.281 1 89.94 65 ILE A CA 1
ATOM 491 C C . ILE A 1 65 ? -0.169 20.234 11.234 1 89.94 65 ILE A C 1
ATOM 493 O O . ILE A 1 65 ? 0.691 21.125 11.141 1 89.94 65 ILE A O 1
ATOM 497 N N . GLY A 1 66 ? -0.099 19.156 10.594 1 95.06 66 GLY A N 1
ATOM 498 C CA . GLY A 1 66 ? 0.904 18.969 9.555 1 95.06 66 GLY A CA 1
ATOM 499 C C . GLY A 1 66 ? 0.334 19.062 8.148 1 95.06 66 GLY A C 1
ATOM 500 O O . GLY A 1 66 ? -0.77 19.562 7.953 1 95.06 66 GLY A O 1
ATOM 501 N N . ILE A 1 67 ? 1.161 18.812 7.211 1 97.75 67 ILE A N 1
ATOM 502 C CA . ILE A 1 67 ? 0.776 18.75 5.805 1 97.75 67 ILE A CA 1
ATOM 503 C C . ILE A 1 67 ? 0.699 17.297 5.363 1 97.75 67 ILE A C 1
ATOM 505 O O . ILE A 1 67 ? 1.581 16.484 5.684 1 97.75 67 ILE A O 1
ATOM 509 N N . ILE A 1 68 ? -0.391 16.859 4.848 1 97.94 68 ILE A N 1
ATOM 510 C CA . ILE A 1 68 ? -0.451 15.633 4.059 1 97.94 68 ILE A CA 1
ATOM 511 C C . ILE A 1 68 ? -0.16 15.953 2.594 1 97.94 68 ILE A C 1
ATOM 513 O O . ILE A 1 68 ? -0.979 16.578 1.911 1 97.94 68 ILE A O 1
ATOM 517 N N . GLY A 1 69 ? 1.032 15.586 2.186 1 97.94 69 GLY A N 1
ATOM 518 C CA . GLY A 1 69 ? 1.487 16.078 0.896 1 97.94 69 GLY A CA 1
ATOM 519 C C . GLY A 1 69 ? 2.088 14.992 0.022 1 97.94 69 GLY A C 1
ATOM 520 O O . GLY A 1 69 ? 1.733 13.82 0.146 1 97.94 69 GLY A O 1
ATOM 521 N N . THR A 1 70 ? 2.785 15.453 -0.997 1 98.25 70 THR A N 1
ATOM 522 C CA . THR A 1 70 ? 3.443 14.578 -1.965 1 98.25 70 THR A CA 1
ATOM 523 C C . THR A 1 70 ? 4.961 14.664 -1.821 1 98.25 70 THR A C 1
ATOM 525 O O . THR A 1 70 ? 5.48 15.57 -1.162 1 98.25 70 THR A O 1
ATOM 528 N N . TYR A 1 71 ? 5.605 13.68 -2.361 1 98.44 71 TYR A N 1
ATOM 529 C CA . TYR A 1 71 ? 7.059 13.773 -2.395 1 98.44 71 TYR A CA 1
ATOM 530 C C . TYR A 1 71 ? 7.508 15.047 -3.104 1 98.44 71 TYR A C 1
ATOM 532 O O . TYR A 1 71 ? 8.508 15.656 -2.723 1 98.44 71 TYR A O 1
ATOM 540 N N . LYS A 1 72 ? 6.82 15.453 -4.152 1 98 72 LYS A N 1
ATOM 541 C CA . LYS A 1 72 ? 7.121 16.703 -4.852 1 98 72 LYS A CA 1
ATOM 542 C C . LYS A 1 72 ? 7.07 17.891 -3.896 1 98 72 LYS A C 1
ATOM 544 O O . LYS A 1 72 ? 7.973 18.734 -3.895 1 98 72 LYS A O 1
ATOM 549 N N . GLN A 1 73 ? 6.07 17.969 -3.084 1 97.88 73 GLN A N 1
ATOM 550 C CA . GLN A 1 73 ? 5.926 19.062 -2.125 1 97.88 73 GLN A CA 1
ATOM 551 C C . GLN A 1 73 ? 7 18.984 -1.044 1 97.88 73 GLN A C 1
ATOM 553 O O . GLN A 1 73 ? 7.531 20.016 -0.62 1 97.88 73 GLN A O 1
ATOM 558 N N . HIS A 1 74 ? 7.285 17.766 -0.638 1 98.25 74 HIS A N 1
ATOM 559 C CA . HIS A 1 74 ? 8.398 17.547 0.277 1 98.25 74 HIS A CA 1
ATOM 560 C C . HIS A 1 74 ? 9.695 18.125 -0.284 1 98.25 74 HIS A C 1
ATOM 562 O O . HIS A 1 74 ? 10.406 18.859 0.411 1 98.25 74 HIS A O 1
ATOM 568 N N . ARG A 1 75 ? 9.961 17.859 -1.493 1 97.56 75 ARG A N 1
ATOM 569 C CA . ARG A 1 75 ? 11.18 18.312 -2.143 1 97.56 75 ARG A CA 1
ATOM 570 C C . ARG A 1 75 ? 11.18 19.844 -2.287 1 97.56 75 ARG A C 1
ATOM 572 O O . ARG A 1 75 ? 12.227 20.484 -2.15 1 97.56 75 ARG A O 1
ATOM 579 N N . GLN A 1 76 ? 10.07 20.422 -2.494 1 96.75 76 GLN A N 1
ATOM 580 C CA . GLN A 1 76 ? 9.922 21.859 -2.744 1 96.75 76 GLN A CA 1
ATOM 581 C C . GLN A 1 76 ? 10.031 22.656 -1.448 1 96.75 76 GLN A C 1
ATOM 583 O O . GLN A 1 76 ? 10.516 23.781 -1.45 1 96.75 76 GLN A O 1
ATOM 588 N N . ILE A 1 77 ? 9.602 22.062 -0.37 1 97.81 77 ILE A N 1
ATOM 589 C CA . ILE A 1 77 ? 9.383 22.859 0.835 1 97.81 77 ILE A CA 1
ATOM 590 C C . ILE A 1 77 ? 10.531 22.625 1.818 1 97.81 77 ILE A C 1
ATOM 592 O O . ILE A 1 77 ? 11.047 23.562 2.42 1 97.81 77 ILE A O 1
ATOM 596 N N . HIS A 1 78 ? 10.961 21.406 1.932 1 98.44 78 HIS A N 1
ATOM 597 C CA . HIS A 1 78 ? 11.969 21.062 2.93 1 98.44 78 HIS A CA 1
ATOM 598 C C . HIS A 1 78 ? 13.367 21.406 2.443 1 98.44 78 HIS A C 1
ATOM 600 O O . HIS A 1 78 ? 13.633 21.406 1.239 1 98.44 78 HIS A O 1
ATOM 606 N N . VAL A 1 79 ? 14.203 21.703 3.361 1 98.31 79 VAL A N 1
ATOM 607 C CA . VAL A 1 79 ? 15.625 21.891 3.104 1 98.31 79 VAL A CA 1
ATOM 608 C C . VAL A 1 79 ? 16.422 20.703 3.639 1 98.31 79 VAL A C 1
ATOM 610 O O . VAL A 1 79 ? 16.594 20.562 4.852 1 98.31 79 VAL A O 1
ATOM 613 N N . LEU A 1 80 ? 16.891 19.859 2.736 1 98.25 80 LEU A N 1
ATOM 614 C CA . LEU A 1 80 ? 17.625 18.656 3.08 1 98.25 80 LEU A CA 1
ATOM 615 C C . LEU A 1 80 ? 18.719 18.375 2.055 1 98.25 80 LEU A C 1
ATOM 617 O O . LEU A 1 80 ? 18.703 18.953 0.964 1 98.25 80 LEU A O 1
ATOM 621 N N . SER A 1 81 ? 19.656 17.531 2.395 1 98.25 81 SER A N 1
ATOM 622 C CA . SER A 1 81 ? 20.641 17.078 1.43 1 98.25 81 SER A CA 1
ATOM 623 C C . SER A 1 81 ? 20.016 16.141 0.401 1 98.25 81 SER A C 1
ATOM 625 O O . SER A 1 81 ? 18.969 15.523 0.662 1 98.25 81 SER A O 1
ATOM 627 N N . GLU A 1 82 ? 20.641 15.961 -0.734 1 98 82 GLU A N 1
ATOM 628 C CA . GLU A 1 82 ? 20.156 15.07 -1.78 1 98 82 GLU A CA 1
ATOM 629 C C . GLU A 1 82 ? 20.062 13.625 -1.281 1 98 82 GLU A C 1
ATOM 631 O O . GLU A 1 82 ? 19.156 12.883 -1.68 1 98 82 GLU A O 1
ATOM 636 N N . ALA A 1 83 ? 21 13.227 -0.451 1 97.75 83 ALA A N 1
ATOM 637 C CA . ALA A 1 83 ? 20.969 11.875 0.107 1 97.75 83 ALA A CA 1
ATOM 638 C C . ALA A 1 83 ? 19.719 11.648 0.941 1 97.75 83 ALA A C 1
ATOM 640 O O . ALA A 1 83 ? 19.125 10.57 0.899 1 97.75 83 ALA A O 1
ATOM 641 N N . LYS A 1 84 ? 19.312 12.609 1.692 1 98.62 84 LYS A N 1
ATOM 642 C CA . LYS A 1 84 ? 18.125 12.5 2.529 1 98.62 84 LYS A CA 1
ATOM 643 C C . LYS A 1 84 ? 16.859 12.57 1.687 1 98.62 84 LYS A C 1
ATOM 645 O O . LYS A 1 84 ? 15.859 11.906 1.996 1 98.62 84 LYS A O 1
ATOM 650 N N . PHE A 1 85 ? 16.891 13.352 0.606 1 98.62 85 PHE A N 1
ATOM 651 C CA . PHE A 1 85 ? 15.781 13.344 -0.337 1 98.62 85 PHE A CA 1
ATOM 652 C C . PHE A 1 85 ? 15.648 11.977 -1 1 98.62 85 PHE A C 1
ATOM 654 O O . PHE A 1 85 ? 14.539 11.469 -1.178 1 98.62 85 PHE A O 1
ATOM 661 N N . GLU A 1 86 ? 16.781 11.367 -1.345 1 98.12 86 GLU A N 1
ATOM 662 C CA . GLU A 1 86 ? 16.75 10.031 -1.918 1 98.12 86 GLU A CA 1
ATOM 663 C C . GLU A 1 86 ? 16.156 9.023 -0.933 1 98.12 86 GLU A C 1
ATOM 665 O O . GLU A 1 86 ? 15.352 8.172 -1.312 1 98.12 86 GLU A O 1
ATOM 670 N N . MET A 1 87 ? 16.531 9.117 0.295 1 98.56 87 MET A N 1
ATOM 671 C CA . MET A 1 87 ? 16.016 8.258 1.351 1 98.56 87 MET A CA 1
ATOM 672 C C . MET A 1 87 ? 14.484 8.359 1.422 1 98.56 87 MET A C 1
ATOM 674 O O . MET A 1 87 ? 13.797 7.336 1.401 1 98.56 87 MET A O 1
ATOM 678 N N . THR A 1 88 ? 14 9.578 1.427 1 98.69 88 THR A N 1
ATOM 679 C CA . THR A 1 88 ? 12.562 9.781 1.531 1 98.69 88 THR A CA 1
ATOM 680 C C . THR A 1 88 ? 11.852 9.273 0.278 1 98.69 88 THR A C 1
ATOM 682 O O . THR A 1 88 ? 10.773 8.688 0.364 1 98.69 88 THR A O 1
ATOM 685 N N . ARG A 1 89 ? 12.477 9.5 -0.863 1 98.44 89 ARG A N 1
ATOM 686 C CA . ARG A 1 89 ? 11.906 9.008 -2.115 1 98.44 89 ARG A CA 1
ATOM 687 C C . ARG A 1 89 ? 11.766 7.492 -2.096 1 98.44 89 ARG A C 1
ATOM 689 O O . ARG A 1 89 ? 10.703 6.957 -2.426 1 98.44 89 ARG A O 1
ATOM 696 N N . VAL A 1 90 ? 12.82 6.828 -1.723 1 98.5 90 VAL A N 1
ATOM 697 C CA . VAL A 1 90 ? 12.828 5.371 -1.704 1 98.5 90 VAL A CA 1
ATOM 698 C C . VAL A 1 90 ? 11.773 4.859 -0.724 1 98.5 90 VAL A C 1
ATOM 700 O O . VAL A 1 90 ? 10.961 3.996 -1.069 1 98.5 90 VAL A O 1
ATOM 703 N N . LEU A 1 91 ? 11.734 5.418 0.459 1 98.5 91 LEU A N 1
ATOM 704 C CA . LEU A 1 91 ? 10.82 4.961 1.499 1 98.5 91 LEU A CA 1
ATOM 705 C C . LEU A 1 91 ? 9.367 5.188 1.089 1 98.5 91 LEU A C 1
ATOM 707 O O . LEU A 1 91 ? 8.508 4.336 1.329 1 98.5 91 LEU A O 1
ATOM 711 N N . THR A 1 92 ? 9.102 6.27 0.388 1 98.19 92 THR A N 1
ATOM 712 C CA . THR A 1 92 ? 7.715 6.652 0.149 1 98.19 92 THR A CA 1
ATOM 713 C C . THR A 1 92 ? 7.281 6.254 -1.259 1 98.19 92 THR A C 1
ATOM 715 O O . THR A 1 92 ? 6.293 5.539 -1.431 1 98.19 92 THR A O 1
ATOM 718 N N . GLU A 1 93 ? 8.062 6.602 -2.275 1 97.75 93 GLU A N 1
ATOM 719 C CA . GLU A 1 93 ? 7.66 6.371 -3.66 1 97.75 93 GLU A CA 1
ATOM 720 C C . GLU A 1 93 ? 7.914 4.926 -4.074 1 97.75 93 GLU A C 1
ATOM 722 O O . GLU A 1 93 ? 7.051 4.285 -4.68 1 97.75 93 GLU A O 1
ATOM 727 N N . ASP A 1 94 ? 9.062 4.406 -3.715 1 97.88 94 ASP A N 1
ATOM 728 C CA . ASP A 1 94 ? 9.422 3.064 -4.168 1 97.88 94 ASP A CA 1
ATOM 729 C C . ASP A 1 94 ? 8.844 1.999 -3.236 1 97.88 94 ASP A C 1
ATOM 731 O O . ASP A 1 94 ? 8.391 0.951 -3.693 1 97.88 94 ASP A O 1
ATOM 735 N N . MET A 1 95 ? 8.828 2.283 -1.936 1 97.75 95 MET A N 1
ATOM 736 C CA . MET A 1 95 ? 8.414 1.257 -0.979 1 97.75 95 MET A CA 1
ATOM 737 C C . MET A 1 95 ? 6.992 1.503 -0.493 1 97.75 95 MET A C 1
ATOM 739 O O . MET A 1 95 ? 6.426 0.676 0.223 1 97.75 95 MET A O 1
ATOM 743 N N . ALA A 1 96 ? 6.418 2.623 -0.889 1 96.38 96 ALA A N 1
ATOM 744 C CA . ALA A 1 96 ? 5.027 2.963 -0.597 1 96.38 96 ALA A CA 1
ATOM 745 C C . ALA A 1 96 ? 4.758 2.924 0.905 1 96.38 96 ALA A C 1
ATOM 747 O O . ALA A 1 96 ? 3.805 2.281 1.354 1 96.38 96 ALA A O 1
ATOM 748 N N . MET A 1 97 ? 5.59 3.529 1.641 1 96.81 97 MET A N 1
ATOM 749 C CA . MET A 1 97 ? 5.355 3.709 3.07 1 96.81 97 MET A CA 1
ATOM 750 C C . MET A 1 97 ? 4.742 5.074 3.355 1 96.81 97 MET A C 1
ATOM 752 O O . MET A 1 97 ? 5.027 6.047 2.658 1 96.81 97 MET A O 1
ATOM 756 N N . ILE A 1 98 ? 3.854 5.117 4.328 1 95.69 98 ILE A N 1
ATOM 757 C CA . ILE A 1 98 ? 3.432 6.414 4.844 1 95.69 98 ILE A CA 1
ATOM 758 C C . ILE A 1 98 ? 4.422 6.895 5.902 1 95.69 98 ILE A C 1
ATOM 760 O O . ILE A 1 98 ? 4.617 6.23 6.926 1 95.69 98 ILE A O 1
ATOM 764 N N . VAL A 1 99 ? 5.07 7.977 5.68 1 98 99 VAL A N 1
ATOM 765 C CA . VAL A 1 99 ? 6.055 8.547 6.59 1 98 99 VAL A CA 1
ATOM 766 C C . VAL A 1 99 ? 5.832 10.055 6.719 1 98 99 VAL A C 1
ATOM 768 O O . VAL A 1 99 ? 5.73 10.758 5.711 1 98 99 VAL A O 1
ATOM 771 N N . GLY A 1 100 ? 5.637 10.484 7.926 1 98.25 100 GLY A N 1
ATOM 772 C CA . GLY A 1 100 ? 5.684 11.906 8.203 1 98.25 100 GLY A CA 1
ATOM 773 C C . GLY A 1 100 ? 7.098 12.445 8.352 1 98.25 100 GLY A C 1
ATOM 774 O O . GLY A 1 100 ? 7.773 12.164 9.336 1 98.25 100 GLY A O 1
ATOM 775 N N . ILE A 1 101 ? 7.508 13.242 7.395 1 98.75 101 ILE A N 1
ATOM 776 C CA . ILE A 1 101 ? 8.867 13.773 7.363 1 98.75 101 ILE A CA 1
ATOM 777 C C . ILE A 1 101 ? 8.891 15.164 8.008 1 98.75 101 ILE A C 1
ATOM 779 O O . ILE A 1 101 ? 8.164 16.062 7.582 1 98.75 101 ILE A O 1
ATOM 783 N N . ILE A 1 102 ? 9.633 15.289 9.023 1 98.5 102 ILE A N 1
ATOM 784 C CA . ILE A 1 102 ? 9.836 16.578 9.672 1 98.5 102 ILE A CA 1
ATOM 785 C C . ILE A 1 102 ? 11.211 17.125 9.305 1 98.5 102 ILE A C 1
ATOM 787 O O . ILE A 1 102 ? 12.219 16.422 9.43 1 98.5 102 ILE A O 1
ATOM 791 N N . ALA A 1 103 ? 11.25 18.344 8.867 1 98.56 103 ALA A N 1
ATOM 792 C CA . ALA A 1 103 ? 12.484 19.016 8.492 1 98.56 103 ALA A CA 1
ATOM 793 C C . ALA A 1 103 ? 12.289 20.531 8.438 1 98.56 103 ALA A C 1
ATOM 795 O O . ALA A 1 103 ? 11.156 21.016 8.492 1 98.56 103 ALA A O 1
ATOM 796 N N . LYS A 1 104 ? 13.391 21.203 8.383 1 98.19 104 LYS A N 1
ATOM 797 C CA . LYS A 1 104 ? 13.328 22.656 8.18 1 98.19 104 LYS A CA 1
ATOM 798 C C . LYS A 1 104 ? 12.727 22.984 6.816 1 98.19 104 LYS A C 1
ATOM 800 O O . LYS A 1 104 ? 12.938 22.266 5.844 1 98.19 104 LYS A O 1
ATOM 805 N N . TYR A 1 105 ? 11.984 24.031 6.836 1 97.5 105 TYR A N 1
ATOM 806 C CA . TYR A 1 105 ? 11.5 24.562 5.566 1 97.5 105 TYR A CA 1
ATOM 807 C C . TYR A 1 105 ? 12.203 25.875 5.227 1 97.5 105 TYR A C 1
ATOM 809 O O . TYR A 1 105 ? 12.82 26.5 6.09 1 97.5 105 TYR A O 1
ATOM 817 N N . ASP A 1 106 ? 12.18 26.25 3.984 1 93.69 106 ASP A N 1
ATOM 818 C CA . ASP A 1 106 ? 12.789 27.5 3.559 1 93.69 106 ASP A CA 1
ATOM 819 C C . ASP A 1 106 ? 12 28.703 4.086 1 93.69 106 ASP A C 1
ATOM 821 O O . ASP A 1 106 ? 11.008 29.109 3.482 1 93.69 106 ASP A O 1
ATOM 825 N N . THR A 1 107 ? 12.484 29.328 5.141 1 92.06 107 THR A N 1
ATOM 826 C CA . THR A 1 107 ? 11.781 30.438 5.789 1 92.06 107 THR A CA 1
ATOM 827 C C . THR A 1 107 ? 11.992 31.734 5.023 1 92.06 107 THR A C 1
ATOM 829 O O . THR A 1 107 ? 11.273 32.719 5.234 1 92.06 107 THR A O 1
ATOM 832 N N . LYS A 1 108 ? 12.977 31.75 4.207 1 91.5 108 LYS A N 1
ATOM 833 C CA . LYS A 1 108 ? 13.273 32.938 3.418 1 91.5 108 LYS A CA 1
ATOM 834 C C . LYS A 1 108 ? 12.43 32.969 2.146 1 91.5 108 LYS A C 1
ATOM 836 O O . LYS A 1 108 ? 11.953 34.031 1.74 1 91.5 108 LYS A O 1
ATOM 841 N N . SER A 1 109 ? 12.297 31.875 1.527 1 92.81 109 SER A N 1
ATOM 842 C CA . SER A 1 109 ? 11.469 31.703 0.339 1 92.81 109 SER A CA 1
ATOM 843 C C . SER A 1 109 ? 10.336 30.719 0.594 1 92.81 109 SER A C 1
ATOM 845 O O . SER A 1 109 ? 10.398 29.562 0.165 1 92.81 109 SER A O 1
ATOM 847 N N . LEU A 1 110 ? 9.32 31.25 1.211 1 93.88 110 LEU A N 1
ATOM 848 C CA . LEU A 1 110 ? 8.195 30.406 1.61 1 93.88 110 LEU A CA 1
ATOM 849 C C . LEU A 1 110 ? 7.445 29.891 0.389 1 93.88 110 LEU A C 1
ATOM 851 O O . LEU A 1 110 ? 7.273 30.609 -0.594 1 93.88 110 LEU A O 1
ATOM 855 N N . HIS A 1 111 ? 7.059 28.609 0.512 1 93.06 111 HIS A N 1
ATOM 856 C CA . HIS A 1 111 ? 6.07 28.125 -0.447 1 93.06 111 HIS A CA 1
ATOM 857 C C . HIS A 1 111 ? 4.871 29.062 -0.521 1 93.06 111 HIS A C 1
ATOM 859 O O . HIS A 1 111 ? 4.395 29.547 0.507 1 93.06 111 HIS A O 1
ATOM 865 N N . PRO A 1 112 ? 4.375 29.359 -1.702 1 92.44 112 PRO A N 1
ATOM 866 C CA . PRO A 1 112 ? 3.307 30.344 -1.871 1 92.44 112 PRO A CA 1
ATOM 867 C C . PRO A 1 112 ? 2.109 30.078 -0.963 1 92.44 112 PRO A C 1
ATOM 869 O O . PRO A 1 112 ? 1.52 31.016 -0.421 1 92.44 112 PRO A O 1
ATOM 872 N N . ARG A 1 113 ? 1.802 28.875 -0.786 1 93.12 113 ARG A N 1
ATOM 873 C CA . ARG A 1 113 ? 0.628 28.547 0.016 1 93.12 113 ARG A CA 1
ATOM 874 C C . ARG A 1 113 ? 0.906 28.75 1.502 1 93.12 113 ARG A C 1
ATOM 876 O O . ARG A 1 113 ? -0.015 29 2.283 1 93.12 113 ARG A O 1
ATOM 883 N N . LEU A 1 114 ? 2.1 28.594 1.9 1 95.31 114 LEU A N 1
ATOM 884 C CA . LEU A 1 114 ? 2.461 28.922 3.273 1 95.31 114 LEU A CA 1
ATOM 885 C C . LEU A 1 114 ? 2.514 30.438 3.471 1 95.31 114 LEU A C 1
ATOM 887 O O . LEU A 1 114 ? 2.117 30.953 4.52 1 95.31 114 LEU A O 1
ATOM 891 N N . ALA A 1 115 ? 2.883 31.125 2.453 1 94.5 115 ALA A N 1
ATOM 892 C CA . ALA A 1 115 ? 3.047 32.562 2.506 1 94.5 115 ALA A CA 1
ATOM 893 C C . ALA A 1 115 ? 1.698 33.281 2.646 1 94.5 115 ALA A C 1
ATOM 895 O O . ALA A 1 115 ? 1.631 34.406 3.102 1 94.5 115 ALA A O 1
ATOM 896 N N . THR A 1 116 ? 0.68 32.625 2.232 1 93.62 116 THR A N 1
ATOM 897 C CA . THR A 1 116 ? -0.645 33.219 2.283 1 93.62 116 THR A CA 1
ATOM 898 C C . THR A 1 116 ? -1.225 33.156 3.693 1 93.62 116 THR A C 1
ATOM 900 O O . THR A 1 116 ? -2.215 33.812 4 1 93.62 116 THR A O 1
ATOM 903 N N . LEU A 1 117 ? -0.668 32.375 4.574 1 95.44 117 LEU A N 1
ATOM 904 C CA . LEU A 1 117 ? -1.171 32.219 5.934 1 95.44 117 LEU A CA 1
ATOM 905 C C . LEU A 1 117 ? -0.736 33.406 6.809 1 95.44 117 LEU A C 1
ATOM 907 O O . LEU A 1 117 ? 0.396 33.875 6.703 1 95.44 117 LEU A O 1
ATOM 911 N N . ASP A 1 118 ? -1.623 33.906 7.621 1 96.31 118 ASP A N 1
ATOM 912 C CA . ASP A 1 118 ? -1.188 34.875 8.602 1 96.31 118 ASP A CA 1
ATOM 913 C C . ASP A 1 118 ? -0.238 34.281 9.625 1 96.31 118 ASP A C 1
ATOM 915 O O . ASP A 1 118 ? -0.125 33.031 9.711 1 96.31 118 ASP A O 1
ATOM 919 N N . PRO A 1 119 ? 0.445 35.062 10.312 1 94.5 119 PRO A N 1
ATOM 920 C CA . PRO A 1 119 ? 1.478 34.531 11.219 1 94.5 119 PRO A CA 1
ATOM 921 C C . PRO A 1 119 ? 0.926 33.562 12.258 1 94.5 119 PRO A C 1
ATOM 923 O O . PRO A 1 119 ? 1.566 32.562 12.562 1 94.5 119 PRO A O 1
ATOM 926 N N . ALA A 1 120 ? -0.217 33.812 12.742 1 92.62 120 ALA A N 1
ATOM 927 C CA . ALA A 1 120 ? -0.814 32.938 13.758 1 92.62 120 ALA A CA 1
ATOM 928 C C . ALA A 1 120 ? -1.126 31.578 13.18 1 92.62 120 ALA A C 1
ATOM 930 O O . ALA A 1 120 ? -0.836 30.547 13.797 1 92.62 120 ALA A O 1
ATOM 931 N N . THR A 1 121 ? -1.672 31.547 12.031 1 93.38 121 THR A N 1
ATOM 932 C CA . THR A 1 121 ? -2.006 30.297 11.367 1 93.38 121 THR A CA 1
ATOM 933 C C . THR A 1 121 ? -0.74 29.547 10.945 1 93.38 121 THR A C 1
ATOM 935 O O . THR A 1 121 ? -0.659 28.328 11.078 1 93.38 121 THR A O 1
ATOM 938 N N . LEU A 1 122 ? 0.209 30.266 10.414 1 95 122 LEU A N 1
ATOM 939 C CA . LEU A 1 122 ? 1.478 29.656 10.039 1 95 122 LEU A CA 1
ATOM 940 C C . LEU A 1 122 ? 2.109 28.938 11.227 1 95 122 LEU A C 1
ATOM 942 O O . LEU A 1 122 ? 2.645 27.844 11.078 1 95 122 LEU A O 1
ATOM 946 N N . SER A 1 123 ? 2.014 29.531 12.367 1 93.44 123 SER A N 1
ATOM 947 C CA . SER A 1 123 ? 2.588 28.953 13.57 1 93.44 123 SER A CA 1
ATOM 948 C C . SER A 1 123 ? 1.833 27.688 13.984 1 93.44 123 SER A C 1
ATOM 950 O O . SER A 1 123 ? 2.361 26.859 14.734 1 93.44 123 SER A O 1
ATOM 952 N N . GLN A 1 124 ? 0.587 27.547 13.523 1 92.31 124 GLN A N 1
ATOM 953 C CA . GLN A 1 124 ? -0.223 26.375 13.836 1 92.31 124 GLN A CA 1
ATOM 954 C C . GLN A 1 124 ? 0.152 25.188 12.945 1 92.31 124 GLN A C 1
ATOM 956 O O . GLN A 1 124 ? -0.116 24.031 13.289 1 92.31 124 GLN A O 1
ATOM 961 N N . VAL A 1 125 ? 0.792 25.531 11.758 1 94.94 125 VAL A N 1
ATOM 962 C CA . VAL A 1 125 ? 1.07 24.438 10.828 1 94.94 125 VAL A CA 1
ATOM 963 C C . VAL A 1 125 ? 2.572 24.172 10.781 1 94.94 125 VAL A C 1
ATOM 965 O O . VAL A 1 125 ? 3.027 23.281 10.055 1 94.94 125 VAL A O 1
ATOM 968 N N . THR A 1 126 ? 3.326 24.938 11.516 1 95.06 126 THR A N 1
ATOM 969 C CA . THR A 1 126 ? 4.77 24.75 11.633 1 95.06 126 THR A CA 1
ATOM 970 C C . THR A 1 126 ? 5.176 24.641 13.102 1 95.06 126 THR A C 1
ATOM 972 O O . THR A 1 126 ? 4.359 24.844 14 1 95.06 126 THR A O 1
ATOM 975 N N . LYS A 1 127 ? 6.344 24.156 13.297 1 94.06 127 LYS A N 1
ATOM 976 C CA . LYS A 1 127 ? 6.996 24.172 14.602 1 94.06 127 LYS A CA 1
ATOM 977 C C . LYS A 1 127 ? 8.383 24.797 14.516 1 94.06 127 LYS A C 1
ATOM 979 O O . LYS A 1 127 ? 9.359 24.125 14.172 1 94.06 127 LYS A O 1
ATOM 984 N N . GLY A 1 128 ? 8.367 26.078 14.922 1 92.44 128 GLY A N 1
ATOM 985 C CA . GLY A 1 128 ? 9.594 26.797 14.648 1 92.44 128 GLY A CA 1
ATOM 986 C C . GLY A 1 128 ? 9.914 26.875 13.164 1 92.44 128 GLY A C 1
ATOM 987 O O . GLY A 1 128 ? 9.102 27.359 12.375 1 92.44 128 GLY A O 1
ATOM 988 N N . ASP A 1 129 ? 11.031 26.391 12.812 1 95.69 129 ASP A N 1
ATOM 989 C CA . ASP A 1 129 ? 11.414 26.438 11.406 1 95.69 129 ASP A CA 1
ATOM 990 C C . ASP A 1 129 ? 11.219 25.078 10.727 1 95.69 129 ASP A C 1
ATOM 992 O O . ASP A 1 129 ? 11.781 24.828 9.664 1 95.69 129 ASP A O 1
ATOM 996 N N . THR A 1 130 ? 10.422 24.234 11.359 1 97.31 130 THR A N 1
ATOM 997 C CA . THR A 1 130 ? 10.172 22.922 10.781 1 97.31 130 THR A CA 1
ATOM 998 C C . THR A 1 130 ? 8.703 22.766 10.398 1 97.31 130 THR A C 1
ATOM 1000 O O . THR A 1 130 ? 7.844 23.469 10.93 1 97.31 130 THR A O 1
ATOM 1003 N N . VAL A 1 131 ? 8.508 21.969 9.469 1 97.44 131 VAL A N 1
ATOM 1004 C CA . VAL A 1 131 ? 7.152 21.562 9.086 1 97.44 131 VAL A CA 1
ATOM 1005 C C . VAL A 1 131 ? 7.113 20.062 8.812 1 97.44 131 VAL A C 1
ATOM 1007 O O . VAL A 1 131 ? 8.109 19.484 8.383 1 97.44 131 VAL A O 1
ATOM 1010 N N . SER A 1 132 ? 6.059 19.469 9.156 1 97.81 132 SER A N 1
ATOM 1011 C CA . SER A 1 132 ? 5.844 18.047 8.906 1 97.81 132 SER A CA 1
ATOM 1012 C C . SER A 1 132 ? 5.078 17.812 7.609 1 97.81 132 SER A C 1
ATOM 1014 O O . SER A 1 132 ? 4.059 18.469 7.363 1 97.81 132 SER A O 1
ATOM 1016 N N . ILE A 1 133 ? 5.582 16.984 6.75 1 98.38 133 ILE A N 1
ATOM 1017 C CA . ILE A 1 133 ? 4.895 16.578 5.531 1 98.38 133 ILE A CA 1
ATOM 1018 C C . ILE A 1 133 ? 4.785 15.055 5.492 1 98.38 133 ILE A C 1
ATOM 1020 O O . ILE A 1 133 ? 5.789 14.359 5.344 1 98.38 133 ILE A O 1
ATOM 1024 N N . ALA A 1 134 ? 3.588 14.555 5.648 1 98.19 134 ALA A N 1
ATOM 1025 C CA . ALA A 1 134 ? 3.336 13.117 5.5 1 98.19 134 ALA A CA 1
ATOM 1026 C C . ALA A 1 134 ? 3.107 12.75 4.039 1 98.19 134 ALA A C 1
ATOM 1028 O O . ALA A 1 134 ? 2.199 13.281 3.393 1 98.19 134 ALA A O 1
ATOM 1029 N N . VAL A 1 135 ? 3.934 11.898 3.514 1 98.31 135 VAL A N 1
ATOM 1030 C CA . VAL A 1 135 ? 3.742 11.352 2.174 1 98.31 135 VAL A CA 1
ATOM 1031 C C . VAL A 1 135 ? 2.955 10.047 2.252 1 98.31 135 VAL A C 1
ATOM 1033 O O . VAL A 1 135 ? 3.426 9.062 2.834 1 98.31 135 VAL A O 1
ATOM 1036 N N . PRO A 1 136 ? 1.776 10.055 1.68 1 96.94 136 PRO A N 1
ATOM 1037 C CA . PRO A 1 136 ? 0.865 8.922 1.881 1 96.94 136 PRO A CA 1
ATOM 1038 C C . PRO A 1 136 ? 1.236 7.711 1.034 1 96.94 136 PRO A C 1
ATOM 1040 O O . PRO A 1 136 ? 2.068 7.812 0.13 1 96.94 136 PRO A O 1
ATOM 1043 N N . GLU A 1 137 ? 0.587 6.598 1.357 1 95.75 137 GLU A N 1
ATOM 1044 C CA . GLU A 1 137 ? 0.845 5.316 0.708 1 95.75 137 GLU A CA 1
ATOM 1045 C C . GLU A 1 137 ? -0.268 4.957 -0.273 1 95.75 137 GLU A C 1
ATOM 1047 O O . GLU A 1 137 ? 0.003 4.551 -1.404 1 95.75 137 GLU A O 1
ATOM 1052 N N . GLY A 1 138 ? -1.457 5.176 -0.001 1 96.5 138 GLY A N 1
ATOM 1053 C CA . GLY A 1 138 ? -2.588 4.574 -0.69 1 96.5 138 GLY A CA 1
ATOM 1054 C C . GLY A 1 138 ? -3.043 5.375 -1.896 1 96.5 138 GLY A C 1
ATOM 1055 O O . GLY A 1 138 ? -2.75 6.566 -2.004 1 96.5 138 GLY A O 1
ATOM 1056 N N . PRO A 1 139 ? -3.812 4.723 -2.766 1 97.94 139 PRO A N 1
ATOM 1057 C CA . PRO A 1 139 ? -4.211 5.328 -4.039 1 97.94 139 PRO A CA 1
ATOM 1058 C C . PRO A 1 139 ? -5.027 6.605 -3.859 1 97.94 139 PRO A C 1
ATOM 1060 O O . PRO A 1 139 ? -4.867 7.559 -4.629 1 97.94 139 PRO A O 1
ATOM 1063 N N . PHE A 1 140 ? -5.895 6.648 -2.879 1 98.62 140 PHE A N 1
ATOM 1064 C CA . PHE A 1 140 ? -6.777 7.797 -2.717 1 98.62 140 PHE A CA 1
ATOM 1065 C C . PHE A 1 140 ? -5.973 9.07 -2.494 1 98.62 140 PHE A C 1
ATOM 1067 O O . PHE A 1 140 ? -6.133 10.047 -3.229 1 98.62 140 PHE A O 1
ATOM 1074 N N . LEU A 1 141 ? -5.066 9.055 -1.539 1 98.44 141 LEU A N 1
ATOM 1075 C CA . LEU A 1 141 ? -4.309 10.25 -1.193 1 98.44 141 LEU A CA 1
ATOM 1076 C C . LEU A 1 141 ? -3.262 10.555 -2.26 1 98.44 141 LEU A C 1
ATOM 1078 O O . LEU A 1 141 ? -2.926 11.719 -2.49 1 98.44 141 LEU A O 1
ATOM 1082 N N . ARG A 1 142 ? -2.76 9.492 -2.875 1 98.25 142 ARG A N 1
ATOM 1083 C CA . ARG A 1 142 ? -1.835 9.734 -3.979 1 98.25 142 ARG A CA 1
ATOM 1084 C C . ARG A 1 142 ? -2.529 10.469 -5.121 1 98.25 142 ARG A C 1
ATOM 1086 O O . ARG A 1 142 ? -1.962 11.391 -5.711 1 98.25 142 ARG A O 1
ATOM 1093 N N . GLU A 1 143 ? -3.736 10.031 -5.414 1 98.69 143 GLU A N 1
ATOM 1094 C CA . GLU A 1 143 ? -4.504 10.703 -6.457 1 98.69 143 GLU A CA 1
ATOM 1095 C C . GLU A 1 143 ? -4.875 12.125 -6.035 1 98.69 143 GLU A C 1
ATOM 1097 O O . GLU A 1 143 ? -4.758 13.062 -6.828 1 98.69 143 GLU A O 1
ATOM 1102 N N . LEU A 1 144 ? -5.352 12.289 -4.828 1 98.75 144 LEU A N 1
ATOM 1103 C CA . LEU A 1 144 ? -5.664 13.617 -4.316 1 98.75 144 LEU A CA 1
ATOM 1104 C C . LEU A 1 144 ? -4.434 14.516 -4.344 1 98.75 144 LEU A C 1
ATOM 1106 O O . LEU A 1 144 ? -4.52 15.68 -4.727 1 98.75 144 LEU A O 1
ATOM 1110 N N . GLY A 1 145 ? -3.295 13.945 -3.93 1 98.44 145 GLY A N 1
ATOM 1111 C CA . GLY A 1 145 ? -2.041 14.68 -3.994 1 98.44 145 GLY A CA 1
ATOM 1112 C C . GLY A 1 145 ? -1.688 15.141 -5.398 1 98.44 145 GLY A C 1
ATOM 1113 O O . GLY A 1 145 ? -1.224 16.266 -5.594 1 98.44 145 GLY A O 1
ATOM 1114 N N . ARG A 1 146 ? -1.859 14.25 -6.316 1 98.25 146 ARG A N 1
ATOM 1115 C CA . ARG A 1 146 ? -1.605 14.594 -7.715 1 98.25 146 ARG A CA 1
ATOM 1116 C C . ARG A 1 146 ? -2.447 15.789 -8.148 1 98.25 146 ARG A C 1
ATOM 1118 O O . ARG A 1 146 ? -1.94 16.703 -8.789 1 98.25 146 ARG A O 1
ATOM 1125 N N . LEU A 1 147 ? -3.705 15.758 -7.848 1 98.62 147 LEU A N 1
ATOM 1126 C CA . LEU A 1 147 ? -4.602 16.859 -8.188 1 98.62 147 LEU A CA 1
ATOM 1127 C C . LEU A 1 147 ? -4.133 18.156 -7.547 1 98.62 147 LEU A C 1
ATOM 1129 O O . LEU A 1 147 ? -4.168 19.219 -8.18 1 98.62 147 LEU A O 1
ATOM 1133 N N . CYS A 1 148 ? -3.705 18.062 -6.344 1 98.06 148 CYS A N 1
ATOM 1134 C CA . CYS A 1 148 ? -3.211 19.25 -5.641 1 98.06 148 CYS A CA 1
ATOM 1135 C C . CYS A 1 148 ? -1.938 19.766 -6.289 1 98.06 148 CYS A C 1
ATOM 1137 O O . CYS A 1 148 ? -1.755 20.984 -6.414 1 98.06 148 CYS A O 1
ATOM 1139 N N . ASP A 1 149 ? -1.08 18.906 -6.676 1 97.69 149 ASP A N 1
ATOM 1140 C CA . ASP A 1 149 ? 0.161 19.281 -7.348 1 97.69 149 ASP A CA 1
ATOM 1141 C C . ASP A 1 149 ? -0.122 20 -8.664 1 97.69 149 ASP A C 1
ATOM 1143 O O . ASP A 1 149 ? 0.65 20.859 -9.086 1 97.69 149 ASP A O 1
ATOM 1147 N N . GLU A 1 150 ? -1.166 19.578 -9.281 1 97.75 150 GLU A N 1
ATOM 1148 C CA . GLU A 1 150 ? -1.511 20.125 -10.594 1 97.75 150 GLU A CA 1
ATOM 1149 C C . GLU A 1 150 ? -2.291 21.438 -10.453 1 97.75 150 GLU A C 1
ATOM 1151 O O . GLU A 1 150 ? -2.508 22.141 -11.438 1 97.75 150 GLU A O 1
ATOM 1156 N N . ASP A 1 151 ? -2.721 21.688 -9.266 1 97 151 ASP A N 1
ATOM 1157 C CA . ASP A 1 151 ? -3.443 22.938 -9.047 1 97 151 ASP A CA 1
ATOM 1158 C C . ASP A 1 151 ? -2.568 24.141 -9.367 1 97 151 ASP A C 1
ATOM 1160 O O . ASP A 1 151 ? -1.418 24.219 -8.93 1 97 151 ASP A O 1
ATOM 1164 N N . PRO A 1 152 ? -3.051 25.078 -10.109 1 93.69 152 PRO A N 1
ATOM 1165 C CA . PRO A 1 152 ? -2.244 26.234 -10.516 1 93.69 152 PRO A CA 1
ATOM 1166 C C . PRO A 1 152 ? -1.737 27.047 -9.328 1 93.69 152 PRO A C 1
ATOM 1168 O O . PRO A 1 152 ? -0.707 27.719 -9.43 1 93.69 152 PRO A O 1
ATOM 1171 N N . GLU A 1 153 ? -2.408 27.016 -8.242 1 90 153 GLU A N 1
ATOM 1172 C CA . GLU A 1 153 ? -2.01 27.797 -7.074 1 90 153 GLU A CA 1
ATOM 1173 C C . GLU A 1 153 ? -1.127 26.984 -6.137 1 90 153 GLU A C 1
ATOM 1175 O O . GLU A 1 153 ? -0.666 27.484 -5.109 1 90 153 GLU A O 1
ATOM 1180 N N . GLY A 1 154 ? -0.891 25.703 -6.512 1 90.5 154 GLY A N 1
ATOM 1181 C CA . GLY A 1 154 ? -0.068 24.844 -5.668 1 90.5 154 GLY A CA 1
ATOM 1182 C C . GLY A 1 154 ? -0.746 24.469 -4.363 1 90.5 154 GLY A C 1
ATOM 1183 O O . GLY A 1 154 ? -0.166 24.625 -3.287 1 90.5 154 GLY A O 1
ATOM 1184 N N . MET A 1 155 ? -1.768 23.859 -4.344 1 96.88 155 MET A N 1
ATOM 1185 C CA . MET A 1 155 ? -2.6 23.594 -3.174 1 96.88 155 MET A CA 1
ATOM 1186 C C . MET A 1 155 ? -1.876 22.688 -2.189 1 96.88 155 MET A C 1
ATOM 1188 O O . MET A 1 155 ? -1.267 21.688 -2.588 1 96.88 155 MET A O 1
ATOM 1192 N N . LEU A 1 156 ? -1.844 23.094 -0.975 1 98.19 156 LEU A N 1
ATOM 1193 C CA . LEU A 1 156 ? -1.398 22.25 0.136 1 98.19 156 LEU A CA 1
ATOM 1194 C C . LEU A 1 156 ? -2.586 21.75 0.951 1 98.19 156 LEU A C 1
ATOM 1196 O O . LEU A 1 156 ? -3.604 22.438 1.058 1 98.19 156 LEU A O 1
ATOM 1200 N N . MET A 1 157 ? -2.463 20.547 1.49 1 98.31 157 MET A N 1
ATOM 1201 C CA . MET A 1 157 ? -3.475 20 2.387 1 98.31 157 MET A CA 1
ATOM 1202 C C . MET A 1 157 ? -2.977 19.984 3.828 1 98.31 157 MET A C 1
ATOM 1204 O O . MET A 1 157 ? -2.004 19.297 4.148 1 98.31 157 MET A O 1
ATOM 1208 N N . PHE A 1 158 ? -3.607 20.75 4.641 1 97.38 158 PHE A N 1
ATOM 1209 C CA . PHE A 1 158 ? -3.314 20.781 6.07 1 97.38 158 PHE A CA 1
ATOM 1210 C C . PHE A 1 158 ? -4.211 19.812 6.832 1 97.38 158 PHE A C 1
ATOM 1212 O O . PHE A 1 158 ? -5.43 19.797 6.629 1 97.38 158 PHE A O 1
ATOM 1219 N N . GLY A 1 159 ? -3.547 18.953 7.566 1 93.56 159 GLY A N 1
ATOM 1220 C CA . GLY A 1 159 ? -4.398 17.938 8.148 1 93.56 159 GLY A CA 1
ATOM 1221 C C . GLY A 1 159 ? -3.896 17.438 9.492 1 93.56 159 GLY A C 1
ATOM 1222 O O . GLY A 1 159 ? -2.744 17.672 9.859 1 93.56 159 GLY A O 1
ATOM 1223 N N . THR A 1 160 ? -4.785 16.766 10.227 1 90.38 160 THR A N 1
ATOM 1224 C CA . THR A 1 160 ? -4.559 16.094 11.5 1 90.38 160 THR A CA 1
ATOM 1225 C C . THR A 1 160 ? -5.453 14.859 11.633 1 90.38 160 THR A C 1
ATOM 1227 O O . THR A 1 160 ? -6.414 14.703 10.875 1 90.38 160 THR A O 1
ATOM 1230 N N . SER A 1 161 ? -5.07 13.953 12.477 1 86.69 161 SER A N 1
ATOM 1231 C CA . SER A 1 161 ? -5.906 12.781 12.719 1 86.69 161 SER A CA 1
ATOM 1232 C C . SER A 1 161 ? -7.32 13.188 13.125 1 86.69 161 SER A C 1
ATOM 1234 O O . SER A 1 161 ? -7.508 14.195 13.805 1 86.69 161 SER A O 1
ATOM 1236 N N . ALA A 1 162 ? -8.266 12.422 12.703 1 80.69 162 ALA A N 1
ATOM 1237 C CA . ALA A 1 162 ? -9.664 12.734 12.969 1 80.69 162 ALA A CA 1
ATOM 1238 C C . ALA A 1 162 ? -10.086 12.227 14.352 1 80.69 162 ALA A C 1
ATOM 1240 O O . ALA A 1 162 ? -10.93 11.336 14.453 1 80.69 162 ALA A O 1
ATOM 1241 N N . ASN A 1 163 ? -9.5 12.688 15.289 1 73.56 163 ASN A N 1
ATOM 1242 C CA . ASN A 1 163 ? -9.805 12.32 16.672 1 73.56 163 ASN A CA 1
ATOM 1243 C C . ASN A 1 163 ? -9.875 13.539 17.578 1 73.56 163 ASN A C 1
ATOM 1245 O O . ASN A 1 163 ? -9.438 14.633 17.188 1 73.56 163 ASN A O 1
ATOM 1249 N N . LEU A 1 164 ? -10.555 13.211 18.609 1 68.75 164 LEU A N 1
ATOM 1250 C CA . LEU A 1 164 ? -10.422 14.211 19.656 1 68.75 164 LEU A CA 1
ATOM 1251 C C . LEU A 1 164 ? -9.078 14.086 20.375 1 68.75 164 LEU A C 1
ATOM 1253 O O . LEU A 1 164 ? -8.477 13.008 20.375 1 68.75 164 LEU A O 1
ATOM 1257 N N . THR A 1 165 ? -8.688 15.109 20.844 1 62.97 165 THR A N 1
ATOM 1258 C CA . THR A 1 165 ? -7.383 15.148 21.5 1 62.97 165 THR A CA 1
ATOM 1259 C C . THR A 1 165 ? -7.281 14.055 22.562 1 62.97 165 THR A C 1
ATOM 1261 O O . THR A 1 165 ? -8.18 13.906 23.391 1 62.97 165 THR A O 1
ATOM 1264 N N . GLY A 1 166 ? -6.316 13.266 22.297 1 64.19 166 GLY A N 1
ATOM 1265 C CA . GLY A 1 166 ? -6.012 12.273 23.312 1 64.19 166 GLY A CA 1
ATOM 1266 C C . GLY A 1 166 ? -6.727 10.953 23.094 1 64.19 166 GLY A C 1
ATOM 1267 O O . GLY A 1 166 ? -6.512 9.992 23.828 1 64.19 166 GLY A O 1
ATOM 1268 N N . GLN A 1 167 ? -7.578 10.82 22.125 1 65.38 167 GLN A N 1
ATOM 1269 C CA . GLN A 1 167 ? -8.422 9.633 22.016 1 65.38 167 GLN A CA 1
ATOM 1270 C C . GLN A 1 167 ? -7.855 8.656 21 1 65.38 167 GLN A C 1
ATOM 1272 O O . GLN A 1 167 ? -8.469 7.625 20.703 1 65.38 167 GLN A O 1
ATOM 1277 N N . GLY A 1 168 ? -6.66 8.727 20.562 1 77.94 168 GLY A N 1
ATOM 1278 C CA . GLY A 1 168 ? -6.035 7.762 19.672 1 77.94 168 GLY A CA 1
ATOM 1279 C C . GLY A 1 168 ? -6.562 7.832 18.25 1 77.94 168 GLY A C 1
ATOM 1280 O O . GLY A 1 168 ? -7.543 8.531 17.984 1 77.94 168 GLY A O 1
ATOM 1281 N N . GLN A 1 169 ? -6.086 6.996 17.359 1 85.62 169 GLN A N 1
ATOM 1282 C CA . GLN A 1 169 ? -6.43 6.98 15.953 1 85.62 169 GLN A CA 1
ATOM 1283 C C . GLN A 1 169 ? -7.781 6.309 15.719 1 85.62 169 GLN A C 1
ATOM 1285 O O . GLN A 1 169 ? -8.102 5.316 16.375 1 85.62 169 GLN A O 1
ATOM 1290 N N . ARG A 1 170 ? -8.586 6.902 14.852 1 92.44 170 ARG A N 1
ATOM 1291 C CA . ARG A 1 170 ? -9.828 6.285 14.422 1 92.44 170 ARG A CA 1
ATOM 1292 C C . ARG A 1 170 ? -9.664 5.605 13.062 1 92.44 170 ARG A C 1
ATOM 1294 O O . ARG A 1 170 ? -9.281 6.246 12.086 1 92.44 170 ARG A O 1
ATOM 1301 N N . PHE A 1 171 ? -10.016 4.336 13.07 1 95 171 PHE A N 1
ATOM 1302 C CA . PHE A 1 171 ? -9.773 3.566 11.859 1 95 171 PHE A CA 1
ATOM 1303 C C . PHE A 1 171 ? -11.07 3.33 11.094 1 95 171 PHE A C 1
ATOM 1305 O O . PHE A 1 171 ? -11.055 2.76 10 1 95 171 PHE A O 1
ATOM 1312 N N . ARG A 1 172 ? -12.211 3.779 11.672 1 95.12 172 ARG A N 1
ATOM 1313 C CA . ARG A 1 172 ? -13.516 3.758 11.016 1 95.12 172 ARG A CA 1
ATOM 1314 C C . ARG A 1 172 ? -14.266 5.066 11.25 1 95.12 172 ARG A C 1
ATOM 1316 O O . ARG A 1 172 ? -14.18 5.652 12.328 1 95.12 172 ARG A O 1
ATOM 1323 N N . ILE A 1 173 ? -15.016 5.32 10.211 1 95.19 173 ILE A N 1
ATOM 1324 C CA . ILE A 1 173 ? -15.836 6.52 10.344 1 95.19 173 ILE A CA 1
ATOM 1325 C C . ILE A 1 173 ? -16.766 6.371 11.547 1 95.19 173 ILE A C 1
ATOM 1327 O O . ILE A 1 173 ? -16.984 7.328 12.289 1 95.19 173 ILE A O 1
ATOM 1331 N N . GLU A 1 174 ? -17.234 5.152 11.773 1 93 174 GLU A N 1
ATOM 1332 C CA . GLU A 1 174 ? -18.188 4.855 12.844 1 93 174 GLU A CA 1
ATOM 1333 C C . GLU A 1 174 ? -17.594 5.188 14.211 1 93 174 GLU A C 1
ATOM 1335 O O . GLU A 1 174 ? -18.328 5.383 15.18 1 93 174 GLU A O 1
ATOM 1340 N N . ASP A 1 175 ? -16.281 5.277 14.305 1 91.44 175 ASP A N 1
ATOM 1341 C CA . ASP A 1 175 ? -15.602 5.473 15.586 1 91.44 175 ASP A CA 1
ATOM 1342 C C . ASP A 1 175 ? -15.289 6.949 15.82 1 91.44 175 ASP A C 1
ATOM 1344 O O . ASP A 1 175 ? -14.805 7.324 16.891 1 91.44 175 ASP A O 1
ATOM 1348 N N . ILE A 1 176 ? -15.531 7.762 14.883 1 92.69 176 ILE A N 1
ATOM 1349 C CA . ILE A 1 176 ? -15.242 9.188 15.008 1 92.69 176 ILE A CA 1
ATOM 1350 C C . ILE A 1 176 ? -16.375 9.891 15.742 1 92.69 176 ILE A C 1
ATOM 1352 O O . ILE A 1 176 ? -17.547 9.641 15.461 1 92.69 176 ILE A O 1
ATOM 1356 N N . GLU A 1 177 ? -16.062 10.711 16.609 1 89.62 177 GLU A N 1
ATOM 1357 C CA . GLU A 1 177 ? -17.062 11.438 17.391 1 89.62 177 GLU A CA 1
ATOM 1358 C C . GLU A 1 177 ? -17.984 12.258 16.5 1 89.62 177 GLU A C 1
ATOM 1360 O O . GLU A 1 177 ? -17.531 12.898 15.547 1 89.62 177 GLU A O 1
ATOM 1365 N N . SER A 1 178 ? -19.219 12.312 16.891 1 90.75 178 SER A N 1
ATOM 1366 C CA . SER A 1 178 ? -20.219 13 16.094 1 90.75 178 SER A CA 1
ATOM 1367 C C . SER A 1 178 ? -19.891 14.477 15.938 1 90.75 178 SER A C 1
ATOM 1369 O O . SER A 1 178 ? -20.141 15.062 14.883 1 90.75 178 SER A O 1
ATOM 1371 N N . ARG A 1 179 ? -19.344 15.031 16.969 1 87.62 179 ARG A N 1
ATOM 1372 C CA . ARG A 1 179 ? -19 16.453 16.922 1 87.62 179 ARG A CA 1
ATOM 1373 C C . ARG A 1 179 ? -18 16.734 15.82 1 87.62 179 ARG A C 1
ATOM 1375 O O . ARG A 1 179 ? -18.062 17.797 15.172 1 87.62 179 ARG A O 1
ATOM 1382 N N . VAL A 1 180 ? -17.078 15.805 15.617 1 90.31 180 VAL A N 1
ATOM 1383 C CA . VAL A 1 180 ? -16.062 15.961 14.578 1 90.31 180 VAL A CA 1
ATOM 1384 C C . VAL A 1 180 ? -16.703 15.781 13.203 1 90.31 180 VAL A C 1
ATOM 1386 O O . VAL A 1 180 ? -16.453 16.562 12.281 1 90.31 180 VAL A O 1
ATOM 1389 N N . ILE A 1 181 ? -17.562 14.852 13.078 1 93.62 181 ILE A N 1
ATOM 1390 C CA . ILE A 1 181 ? -18.234 14.547 11.82 1 93.62 181 ILE A CA 1
ATOM 1391 C C . ILE A 1 181 ? -19.109 15.727 11.414 1 93.62 181 ILE A C 1
ATOM 1393 O O . ILE A 1 181 ? -19.141 16.125 10.242 1 93.62 181 ILE A O 1
ATOM 1397 N N . ASP A 1 182 ? -19.766 16.297 12.367 1 92.25 182 ASP A N 1
ATOM 1398 C CA . ASP A 1 182 ? -20.719 17.375 12.102 1 92.25 182 ASP A CA 1
ATOM 1399 C C . ASP A 1 182 ? -20 18.672 11.719 1 92.25 182 ASP A C 1
ATOM 1401 O O . ASP A 1 182 ? -20.625 19.594 11.203 1 92.25 182 ASP A O 1
ATOM 1405 N N . ALA A 1 183 ? -18.734 18.719 11.922 1 90.88 183 ALA A N 1
ATOM 1406 C CA . ALA A 1 183 ? -17.984 19.953 11.711 1 90.88 183 ALA A CA 1
ATOM 1407 C C . ALA A 1 183 ? -17.391 20 10.312 1 90.88 183 ALA A C 1
ATOM 1409 O O . ALA A 1 183 ? -16.75 20.984 9.93 1 90.88 183 ALA A O 1
ATOM 1410 N N . VAL A 1 184 ? -17.594 18.922 9.5 1 96.56 184 VAL A N 1
ATOM 1411 C CA . VAL A 1 184 ? -16.922 18.875 8.211 1 96.56 184 VAL A CA 1
ATOM 1412 C C . VAL A 1 184 ? -17.953 18.953 7.082 1 96.56 184 VAL A C 1
ATOM 1414 O O . VAL A 1 184 ? -19.156 18.859 7.324 1 96.56 184 VAL A O 1
ATOM 1417 N N . ASP A 1 185 ? -17.469 19.203 5.875 1 98.06 185 ASP A N 1
ATOM 1418 C CA . ASP A 1 185 ? -18.328 19.375 4.711 1 98.06 185 ASP A CA 1
ATOM 1419 C C . ASP A 1 185 ? -18.484 18.047 3.953 1 98.06 185 ASP A C 1
ATOM 1421 O O . ASP A 1 185 ? -19.5 17.828 3.289 1 98.06 185 ASP A O 1
ATOM 1425 N N . LEU A 1 186 ? -17.484 17.25 4.035 1 98.56 186 LEU A N 1
ATOM 1426 C CA . LEU A 1 186 ? -17.438 16 3.27 1 98.56 186 LEU A CA 1
ATOM 1427 C C . LEU A 1 186 ? -16.719 14.906 4.055 1 98.56 186 LEU A C 1
ATOM 1429 O O . LEU A 1 186 ? -15.695 15.164 4.688 1 98.56 186 LEU A O 1
ATOM 1433 N N . VAL A 1 187 ? -17.297 13.734 4.035 1 98.31 187 VAL A N 1
ATOM 1434 C CA . VAL A 1 187 ? -16.688 12.547 4.621 1 98.31 187 VAL A CA 1
ATOM 1435 C C . VAL A 1 187 ? -16.438 11.5 3.533 1 98.31 187 VAL A C 1
ATOM 1437 O O . VAL A 1 187 ? -17.375 11.078 2.85 1 98.31 187 VAL A O 1
ATOM 1440 N N . VAL A 1 188 ? -15.219 11.172 3.326 1 98.56 188 VAL A N 1
ATOM 1441 C CA . VAL A 1 188 ? -14.883 10.039 2.467 1 98.56 188 VAL A CA 1
ATOM 1442 C C . VAL A 1 188 ? -14.812 8.758 3.297 1 98.56 188 VAL A C 1
ATOM 1444 O O . VAL A 1 188 ? -13.867 8.555 4.059 1 98.56 188 VAL A O 1
ATOM 1447 N N . ASP A 1 189 ? -15.742 7.906 3.092 1 97.88 189 ASP A N 1
ATOM 1448 C CA . ASP A 1 189 ? -15.859 6.691 3.893 1 97.88 189 ASP A CA 1
ATOM 1449 C C . ASP A 1 189 ? -15.383 5.469 3.111 1 97.88 189 ASP A C 1
ATOM 1451 O O . ASP A 1 189 ? -16.141 4.891 2.332 1 97.88 189 ASP A O 1
ATOM 1455 N N . TYR A 1 190 ? -14.156 5.07 3.371 1 98 190 TYR A N 1
ATOM 1456 C CA . TYR A 1 190 ? -13.586 3.891 2.729 1 98 190 TYR A CA 1
ATOM 1457 C C . TYR A 1 190 ? -13.516 2.721 3.705 1 98 190 TYR A C 1
ATOM 1459 O O . TYR A 1 190 ? -12.68 1.825 3.547 1 98 190 TYR A O 1
ATOM 1467 N N . GLY A 1 191 ? -14.312 2.816 4.754 1 96.19 191 GLY A N 1
ATOM 1468 C CA . GLY A 1 191 ? -14.406 1.714 5.699 1 96.19 191 GLY A CA 1
ATOM 1469 C C . GLY A 1 191 ? -13.172 1.557 6.559 1 96.19 191 GLY A C 1
ATOM 1470 O O . GLY A 1 191 ? -12.523 2.545 6.91 1 96.19 191 GLY A O 1
ATOM 1471 N N . LEU A 1 192 ? -12.875 0.289 7.012 1 96.5 192 LEU A N 1
ATOM 1472 C CA . LEU A 1 192 ? -11.758 -0.025 7.898 1 96.5 192 LEU A CA 1
ATOM 1473 C C . LEU A 1 192 ? -10.422 0.234 7.207 1 96.5 192 LEU A C 1
ATOM 1475 O O . LEU A 1 192 ? -10.195 -0.233 6.09 1 96.5 192 LEU A O 1
ATOM 1479 N N . GLN A 1 193 ? -9.594 0.97 7.875 1 96.25 193 GLN A N 1
ATOM 1480 C CA . GLN A 1 193 ? -8.328 1.367 7.273 1 96.25 193 GLN A CA 1
ATOM 1481 C C . GLN A 1 193 ? -7.273 0.273 7.434 1 96.25 193 GLN A C 1
ATOM 1483 O O . GLN A 1 193 ? -7.258 -0.435 8.445 1 96.25 193 GLN A O 1
ATOM 1488 N N . LYS A 1 194 ? -6.438 0.24 6.523 1 94.44 194 LYS A N 1
ATOM 1489 C CA . LYS A 1 194 ? -5.512 -0.843 6.195 1 94.44 194 LYS A CA 1
ATOM 1490 C C . LYS A 1 194 ? -4.625 -1.187 7.387 1 94.44 194 LYS A C 1
ATOM 1492 O O . LYS A 1 194 ? -4.367 -2.361 7.66 1 94.44 194 LYS A O 1
ATOM 1497 N N . TRP A 1 195 ? -4.137 -0.202 8.141 1 95.31 195 TRP A N 1
ATOM 1498 C CA . TRP A 1 195 ? -3.109 -0.411 9.156 1 95.31 195 TRP A CA 1
ATOM 1499 C C . TRP A 1 195 ? -3.73 -0.521 10.539 1 95.31 195 TRP A C 1
ATOM 1501 O O . TRP A 1 195 ? -3.047 -0.345 11.555 1 95.31 195 TRP A O 1
ATOM 1511 N N . GLN A 1 196 ? -4.992 -0.85 10.594 1 94.12 196 GLN A N 1
ATOM 1512 C CA . GLN A 1 196 ? -5.715 -0.905 11.859 1 94.12 196 GLN A CA 1
ATOM 1513 C C . GLN A 1 196 ? -5.066 -1.897 12.82 1 94.12 196 GLN A C 1
ATOM 1515 O O . GLN A 1 196 ? -5.211 -1.776 14.039 1 94.12 196 GLN A O 1
ATOM 1520 N N . VAL A 1 197 ? -4.297 -2.848 12.336 1 92.88 197 VAL A N 1
ATOM 1521 C CA . VAL A 1 197 ? -3.711 -3.887 13.18 1 92.88 197 VAL A CA 1
ATOM 1522 C C . VAL A 1 197 ? -2.684 -3.268 14.125 1 92.88 197 VAL A C 1
ATOM 1524 O O . VAL A 1 197 ? -2.467 -3.77 15.227 1 92.88 197 VAL A O 1
ATOM 1527 N N . TYR A 1 198 ? -2.115 -2.182 13.773 1 93.31 198 TYR A N 1
ATOM 1528 C CA . TYR A 1 198 ? -1.101 -1.522 14.586 1 93.31 198 TYR A CA 1
ATOM 1529 C C . TYR A 1 198 ? -1.743 -0.614 15.625 1 93.31 198 TYR A C 1
ATOM 1531 O O . TYR A 1 198 ? -1.108 -0.251 16.625 1 93.31 198 TYR A O 1
ATOM 1539 N N . ARG A 1 199 ? -2.912 -0.079 15.344 1 91.12 199 ARG A N 1
ATOM 1540 C CA . ARG A 1 199 ? -3.682 0.776 16.234 1 91.12 199 ARG A CA 1
ATOM 1541 C C . ARG A 1 199 ? -2.932 2.07 16.531 1 91.12 199 ARG A C 1
ATOM 1543 O O . ARG A 1 199 ? -2.998 2.59 17.656 1 91.12 199 ARG A O 1
ATOM 1550 N N . ARG A 1 200 ? -2.166 2.486 15.641 1 91.88 200 ARG A N 1
ATOM 1551 C CA . ARG A 1 200 ? -1.43 3.736 15.789 1 91.88 200 ARG A CA 1
ATOM 1552 C C . ARG A 1 200 ? -1.241 4.426 14.445 1 91.88 200 ARG A C 1
ATOM 1554 O O . ARG A 1 200 ? -1.438 3.811 13.391 1 91.88 200 ARG A O 1
ATOM 1561 N N . GLY A 1 201 ? -0.889 5.66 14.492 1 93.12 201 GLY A N 1
ATOM 1562 C CA . GLY A 1 201 ? -0.635 6.418 13.281 1 93.12 201 GLY A CA 1
ATOM 1563 C C . GLY A 1 201 ? 0.645 6.008 12.578 1 93.12 201 GLY A C 1
ATOM 1564 O O . GLY A 1 201 ? 1.254 4.996 12.922 1 93.12 201 GLY A O 1
ATOM 1565 N N . GLY A 1 202 ? 1.014 6.734 11.57 1 94.62 202 GLY A N 1
ATOM 1566 C CA . GLY A 1 202 ? 2.199 6.434 10.781 1 94.62 202 GLY A CA 1
ATOM 1567 C C . GLY A 1 202 ? 3.49 6.809 11.484 1 94.62 202 GLY A C 1
ATOM 1568 O O . GLY A 1 202 ? 3.469 7.426 12.555 1 94.62 202 GLY A O 1
ATOM 1569 N N . VAL A 1 203 ? 4.598 6.488 10.883 1 97.38 203 VAL A N 1
ATOM 1570 C CA . VAL A 1 203 ? 5.926 6.832 11.383 1 97.38 203 VAL A CA 1
ATOM 1571 C C . VAL A 1 203 ? 6.168 8.328 11.227 1 97.38 203 VAL A C 1
ATOM 1573 O O . VAL A 1 203 ? 5.852 8.906 10.18 1 97.38 203 VAL A O 1
ATOM 1576 N N . ASN A 1 204 ? 6.566 9.008 12.25 1 97.31 204 ASN A N 1
ATOM 1577 C CA . ASN A 1 204 ? 7.102 10.367 12.164 1 97.31 204 ASN A CA 1
ATOM 1578 C C . ASN A 1 204 ? 8.625 10.375 12.289 1 97.31 204 ASN A C 1
ATOM 1580 O O . ASN A 1 204 ? 9.18 9.805 13.234 1 97.31 204 ASN A O 1
ATOM 1584 N N . PHE A 1 205 ? 9.219 11.016 11.352 1 98.56 205 PHE A N 1
ATOM 1585 C CA . PHE A 1 205 ? 10.672 10.93 11.234 1 98.56 205 PHE A CA 1
ATOM 1586 C C . PHE A 1 205 ? 11.281 12.312 11.047 1 98.56 205 PHE A C 1
ATOM 1588 O O . PHE A 1 205 ? 10.945 13.023 10.109 1 98.56 205 PHE A O 1
ATOM 1595 N N . ASP A 1 206 ? 12.109 12.711 11.953 1 98.44 206 ASP A N 1
ATOM 1596 C CA . ASP A 1 206 ? 12.938 13.906 11.828 1 98.44 206 ASP A CA 1
ATOM 1597 C C . ASP A 1 206 ? 14.102 13.68 10.859 1 98.44 206 ASP A C 1
ATOM 1599 O O . ASP A 1 206 ? 15.156 13.18 11.258 1 98.44 206 ASP A O 1
ATOM 1603 N N . ALA A 1 207 ? 13.906 14.07 9.633 1 98.38 207 ALA A N 1
ATOM 1604 C CA . ALA A 1 207 ? 14.875 13.766 8.586 1 98.38 207 ALA A CA 1
ATOM 1605 C C . ALA A 1 207 ? 16.156 14.586 8.758 1 98.38 207 ALA A C 1
ATOM 1607 O O . ALA A 1 207 ? 17.234 14.156 8.344 1 98.38 207 ALA A O 1
ATOM 1608 N N . GLU A 1 208 ? 16.031 15.688 9.352 1 96.19 208 GLU A N 1
ATOM 1609 C CA . GLU A 1 208 ? 17.203 16.516 9.609 1 96.19 208 GLU A CA 1
ATOM 1610 C C . GLU A 1 208 ? 18.172 15.805 10.547 1 96.19 208 GLU A C 1
ATOM 1612 O O . GLU A 1 208 ? 19.375 15.711 10.258 1 96.19 208 GLU A O 1
ATOM 1617 N N . ASN A 1 209 ? 17.672 15.273 11.57 1 96.94 209 ASN A N 1
ATOM 1618 C CA . ASN A 1 209 ? 18.516 14.688 12.609 1 96.94 209 ASN A CA 1
ATOM 1619 C C . ASN A 1 209 ? 18.484 13.164 12.562 1 96.94 209 ASN A C 1
ATOM 1621 O O . ASN A 1 209 ? 19.078 12.5 13.43 1 96.94 209 ASN A O 1
ATOM 1625 N N . MET A 1 210 ? 17.75 12.625 11.633 1 98 210 MET A N 1
ATOM 1626 C CA . MET A 1 210 ? 17.656 11.188 11.422 1 98 210 MET A CA 1
ATOM 1627 C C . MET A 1 210 ? 17.109 10.492 12.672 1 98 210 MET A C 1
ATOM 1629 O O . MET A 1 210 ? 17.641 9.469 13.102 1 98 210 MET A O 1
ATOM 1633 N N . LYS A 1 211 ? 16.078 11.055 13.242 1 97.56 211 LYS A N 1
ATOM 1634 C CA . LYS A 1 211 ? 15.508 10.555 14.484 1 97.56 211 LYS A CA 1
ATOM 1635 C C . LYS A 1 211 ? 14.039 10.172 14.297 1 97.56 211 LYS A C 1
ATOM 1637 O O . LYS A 1 211 ? 13.273 10.922 13.688 1 97.56 211 LYS A O 1
ATOM 1642 N N . VAL A 1 212 ? 13.727 9.039 14.836 1 97.81 212 VAL A N 1
ATOM 1643 C CA . VAL A 1 212 ? 12.328 8.625 14.844 1 97.81 212 VAL A CA 1
ATOM 1644 C C . VAL A 1 212 ? 11.586 9.328 15.977 1 97.81 212 VAL A C 1
ATOM 1646 O O . VAL A 1 212 ? 11.961 9.188 17.141 1 97.81 212 VAL A O 1
ATOM 1649 N N . LEU A 1 213 ? 10.562 10.078 15.648 1 96.31 213 LEU A N 1
ATOM 1650 C CA . LEU A 1 213 ? 9.797 10.805 16.656 1 96.31 213 LEU A CA 1
ATOM 1651 C C . LEU A 1 213 ? 8.578 9.992 17.094 1 96.31 213 LEU A C 1
ATOM 1653 O O . LEU A 1 213 ? 8.078 10.172 18.219 1 96.31 213 LEU A O 1
ATOM 1657 N N . ARG A 1 214 ? 8.094 9.156 16.234 1 94.88 214 ARG A N 1
ATOM 1658 C CA . ARG A 1 214 ? 6.992 8.242 16.531 1 94.88 214 ARG A CA 1
ATOM 1659 C C . ARG A 1 214 ? 7.176 6.906 15.82 1 94.88 214 ARG A C 1
ATOM 1661 O O . ARG A 1 214 ? 7.285 6.859 14.594 1 94.88 214 ARG A O 1
ATOM 1668 N N . LYS A 1 215 ? 7.199 5.848 16.641 1 96.69 215 LYS A N 1
ATOM 1669 C CA . LYS A 1 215 ? 7.184 4.496 16.078 1 96.69 215 LYS A CA 1
ATOM 1670 C C . LYS A 1 215 ? 5.785 4.105 15.625 1 96.69 215 LYS A C 1
ATOM 1672 O O . LYS A 1 215 ? 5.066 3.402 16.344 1 96.69 215 LYS A O 1
ATOM 1677 N N . GLY A 1 216 ? 5.465 4.516 14.453 1 96.19 216 GLY A N 1
ATOM 1678 C CA . GLY A 1 216 ? 4.129 4.316 13.914 1 96.19 216 GLY A CA 1
ATOM 1679 C C . GLY A 1 216 ? 3.955 2.969 13.234 1 96.19 216 GLY A C 1
ATOM 1680 O O . GLY A 1 216 ? 4.77 2.064 13.422 1 96.19 216 GLY A O 1
ATOM 1681 N N . ALA A 1 217 ? 2.846 2.844 12.539 1 95.69 217 ALA A N 1
ATOM 1682 C CA . ALA A 1 217 ? 2.518 1.624 11.805 1 95.69 217 ALA A CA 1
ATOM 1683 C C . ALA A 1 217 ? 3.646 1.237 10.852 1 95.69 217 ALA A C 1
ATOM 1685 O O . ALA A 1 217 ? 4.129 2.07 10.078 1 95.69 217 ALA A O 1
ATOM 1686 N N . GLY A 1 218 ? 4.051 -0.018 10.945 1 96.44 218 GLY A N 1
ATOM 1687 C CA . GLY A 1 218 ? 5.086 -0.515 10.055 1 96.44 218 GLY A CA 1
ATOM 1688 C C . GLY A 1 218 ? 6.477 -0.055 10.445 1 96.44 218 GLY A C 1
ATOM 1689 O O . GLY A 1 218 ? 7.402 -0.1 9.633 1 96.44 218 GLY A O 1
ATOM 1690 N N . TYR A 1 219 ? 6.637 0.383 11.68 1 97.75 219 TYR A N 1
ATOM 1691 C CA . TYR A 1 219 ? 7.93 0.903 12.117 1 97.75 219 TYR A CA 1
ATOM 1692 C C . TYR A 1 219 ? 9.023 -0.148 11.969 1 97.75 219 TYR A C 1
ATOM 1694 O O . TYR A 1 219 ? 10.156 0.177 11.625 1 97.75 219 TYR A O 1
ATOM 1702 N N . GLU A 1 220 ? 8.734 -1.385 12.234 1 97.06 220 GLU A N 1
ATOM 1703 C CA . GLU A 1 220 ? 9.75 -2.426 12.102 1 97.06 220 GLU A CA 1
ATOM 1704 C C . GLU A 1 220 ? 10.227 -2.557 10.656 1 97.06 220 GLU A C 1
ATOM 1706 O O . GLU A 1 220 ? 11.391 -2.877 10.406 1 97.06 220 GLU A O 1
ATOM 1711 N N . VAL A 1 221 ? 9.367 -2.383 9.75 1 97.31 221 VAL A N 1
ATOM 1712 C CA . VAL A 1 221 ? 9.719 -2.402 8.328 1 97.31 221 VAL A CA 1
ATOM 1713 C C . VAL A 1 221 ? 10.555 -1.172 7.988 1 97.31 221 VAL A C 1
ATOM 1715 O O . VAL A 1 221 ? 11.586 -1.28 7.32 1 97.31 221 VAL A O 1
ATOM 1718 N N . PHE A 1 222 ? 10.109 0.019 8.508 1 98.25 222 PHE A N 1
ATOM 1719 C CA . PHE A 1 222 ? 10.859 1.26 8.344 1 98.25 222 PHE A CA 1
ATOM 1720 C C . PHE A 1 222 ? 12.289 1.102 8.852 1 98.25 222 PHE A C 1
ATOM 1722 O O . PHE A 1 222 ? 13.242 1.445 8.148 1 98.25 222 PHE A O 1
ATOM 1729 N N . ARG A 1 223 ? 12.383 0.545 10 1 97.81 223 ARG A N 1
ATOM 1730 C CA . ARG A 1 223 ? 13.68 0.331 10.633 1 97.81 223 ARG A CA 1
ATOM 1731 C C . ARG A 1 223 ? 14.562 -0.568 9.781 1 97.81 223 ARG A C 1
ATOM 1733 O O . ARG A 1 223 ? 15.734 -0.259 9.555 1 97.81 223 ARG A O 1
ATOM 1740 N N . ASP A 1 224 ? 14.039 -1.643 9.344 1 96.75 224 ASP A N 1
ATOM 1741 C CA . ASP A 1 224 ? 14.797 -2.566 8.5 1 96.75 224 ASP A CA 1
ATOM 1742 C C . ASP A 1 224 ? 15.328 -1.863 7.258 1 96.75 224 ASP A C 1
ATOM 1744 O O . ASP A 1 224 ? 16.5 -2.008 6.906 1 96.75 224 ASP A O 1
ATOM 1748 N N . ARG A 1 225 ? 14.5 -1.084 6.629 1 97.38 225 ARG A N 1
ATOM 1749 C CA . ARG A 1 225 ? 14.867 -0.406 5.391 1 97.38 225 ARG A CA 1
ATOM 1750 C C . ARG A 1 225 ? 15.93 0.653 5.641 1 97.38 225 ARG A C 1
ATOM 1752 O O . ARG A 1 225 ? 16.875 0.797 4.848 1 97.38 225 ARG A O 1
ATOM 1759 N N . MET A 1 226 ? 15.781 1.376 6.73 1 97.75 226 MET A N 1
ATOM 1760 C CA . MET A 1 226 ? 16.781 2.379 7.094 1 97.75 226 MET A CA 1
ATOM 1761 C C . MET A 1 226 ? 18.141 1.737 7.312 1 97.75 226 MET A C 1
ATOM 1763 O O . MET A 1 226 ? 19.156 2.242 6.828 1 97.75 226 MET A O 1
ATOM 1767 N N . LEU A 1 227 ? 18.141 0.622 8 1 96.44 227 LEU A N 1
ATOM 1768 C CA . LEU A 1 227 ? 19.391 -0.059 8.328 1 96.44 227 LEU A CA 1
ATOM 1769 C C . LEU A 1 227 ? 20 -0.694 7.082 1 96.44 227 LEU A C 1
ATOM 1771 O O . LEU A 1 227 ? 21.234 -0.73 6.941 1 96.44 227 LEU A O 1
ATOM 1775 N N . ARG A 1 228 ? 19.219 -1.124 6.211 1 96 228 ARG A N 1
ATOM 1776 C CA . ARG A 1 228 ? 19.672 -1.84 5.027 1 96 228 ARG A CA 1
ATOM 1777 C C . ARG A 1 228 ? 20.234 -0.875 3.984 1 96 228 ARG A C 1
ATOM 1779 O O . ARG A 1 228 ? 21.25 -1.153 3.355 1 96 228 ARG A O 1
ATOM 1786 N N . TRP A 1 229 ? 19.562 0.248 3.801 1 97.44 229 TRP A N 1
ATOM 1787 C CA . TRP A 1 229 ? 19.875 1.017 2.598 1 97.44 229 TRP A CA 1
ATOM 1788 C C . TRP A 1 229 ? 20.469 2.369 2.951 1 97.44 229 TRP A C 1
ATOM 1790 O O . TRP A 1 229 ? 21.078 3.029 2.102 1 97.44 229 TRP A O 1
ATOM 1800 N N . PHE A 1 230 ? 20.312 2.805 4.227 1 97.44 230 PHE A N 1
ATOM 1801 C CA . PHE A 1 230 ? 20.797 4.137 4.566 1 97.44 230 PHE A CA 1
ATOM 1802 C C . PHE A 1 230 ? 21.578 4.109 5.875 1 97.44 230 PHE A C 1
ATOM 1804 O O . PHE A 1 230 ? 21.422 5.004 6.711 1 97.44 230 PHE A O 1
ATOM 1811 N N . PRO A 1 231 ? 22.406 3.156 6.074 1 96.12 231 PRO A N 1
ATOM 1812 C CA . PRO A 1 231 ? 23.188 3.088 7.312 1 96.12 231 PRO A CA 1
ATOM 1813 C C . PRO A 1 231 ? 24.156 4.266 7.473 1 96.12 231 PRO A C 1
ATOM 1815 O O . PRO A 1 231 ? 24.422 4.703 8.594 1 96.12 231 PRO A O 1
ATOM 1818 N N . ASN A 1 232 ? 24.656 4.746 6.406 1 96.44 232 ASN A N 1
ATOM 1819 C CA . ASN A 1 232 ? 25.625 5.836 6.465 1 96.44 232 ASN A CA 1
ATOM 1820 C C . ASN A 1 232 ? 24.984 7.133 6.953 1 96.44 232 ASN A C 1
ATOM 1822 O O . ASN A 1 232 ? 25.625 7.926 7.645 1 96.44 232 ASN A O 1
ATOM 1826 N N . LEU A 1 233 ? 23.703 7.383 6.566 1 97.44 233 LEU A N 1
ATOM 1827 C CA . LEU A 1 233 ? 23 8.562 7.062 1 97.44 233 LEU A CA 1
ATOM 1828 C C . LEU A 1 233 ? 22.812 8.492 8.57 1 97.44 233 LEU A C 1
ATOM 1830 O O . LEU A 1 233 ? 22.938 9.508 9.266 1 97.44 233 LEU A O 1
ATOM 1834 N N . LEU A 1 234 ? 22.531 7.305 9.031 1 97.44 234 LEU A N 1
ATOM 1835 C CA . LEU A 1 234 ? 22.406 7.098 10.469 1 97.44 234 LEU A CA 1
ATOM 1836 C C . LEU A 1 234 ? 23.734 7.297 11.18 1 97.44 234 LEU A C 1
ATOM 1838 O O . LEU A 1 234 ? 23.812 7.988 12.195 1 97.44 234 LEU A O 1
ATOM 1842 N N . LYS A 1 235 ? 24.781 6.75 10.648 1 96.94 235 LYS A N 1
ATOM 1843 C CA . LYS A 1 235 ? 26.125 6.859 11.211 1 96.94 235 LYS A CA 1
ATOM 1844 C C . LYS A 1 235 ? 26.594 8.312 11.242 1 96.94 235 LYS A C 1
ATOM 1846 O O . LYS A 1 235 ? 27.109 8.781 12.258 1 96.94 235 LYS A O 1
ATOM 1851 N N . ASP A 1 236 ? 26.391 8.969 10.148 1 97 236 ASP A N 1
ATOM 1852 C CA . ASP A 1 236 ? 26.812 10.367 10.031 1 97 236 ASP A CA 1
ATOM 1853 C C . ASP A 1 236 ? 26.109 11.234 11.07 1 97 236 ASP A C 1
ATOM 1855 O O . ASP A 1 236 ? 26.688 12.203 11.57 1 97 236 ASP A O 1
ATOM 1859 N N . ALA A 1 237 ? 24.812 10.891 11.391 1 96.69 237 ALA A N 1
ATOM 1860 C CA . ALA A 1 237 ? 24.031 11.656 12.367 1 96.69 237 ALA A CA 1
ATOM 1861 C C . ALA A 1 237 ? 24.344 11.188 13.789 1 96.69 237 ALA A C 1
ATOM 1863 O O . ALA A 1 237 ? 23.906 11.828 14.758 1 96.69 237 ALA A O 1
ATOM 1864 N N . GLY A 1 238 ? 25.047 10.055 13.938 1 96.38 238 GLY A N 1
ATOM 1865 C CA . GLY A 1 238 ? 25.375 9.508 15.242 1 96.38 238 GLY A CA 1
ATOM 1866 C C . GLY A 1 238 ? 24.156 8.953 15.977 1 96.38 238 GLY A C 1
ATOM 1867 O O . GLY A 1 238 ? 24.062 9.086 17.188 1 96.38 238 GLY A O 1
ATOM 1868 N N . VAL A 1 239 ? 23.203 8.398 15.195 1 95.5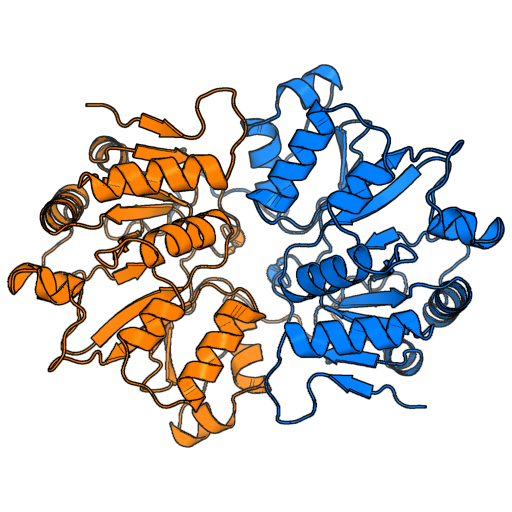6 239 VAL A N 1
ATOM 1869 C CA . VAL A 1 239 ? 21.953 7.941 15.797 1 95.56 239 VAL A CA 1
ATOM 1870 C C . VAL A 1 239 ? 21.797 6.438 15.578 1 95.56 239 VAL A C 1
ATOM 1872 O O . VAL A 1 239 ? 22.328 5.887 14.609 1 95.56 239 VAL A O 1
ATOM 1875 N N . SER A 1 240 ? 21.156 5.836 16.516 1 93.25 240 SER A N 1
ATOM 1876 C CA . SER A 1 240 ? 20.75 4.441 16.375 1 93.25 240 SER A CA 1
ATOM 1877 C C . SER A 1 240 ? 19.219 4.32 16.312 1 93.25 240 SER A C 1
ATOM 1879 O O . SER A 1 240 ? 18.516 5.129 16.906 1 93.25 240 SER A O 1
ATOM 1881 N N . ILE A 1 241 ? 18.766 3.42 15.547 1 94.31 241 ILE A N 1
ATOM 1882 C CA . ILE A 1 241 ? 17.344 3.172 15.438 1 94.31 241 ILE A CA 1
ATOM 1883 C C . ILE A 1 241 ? 16.969 1.919 16.234 1 94.31 241 ILE A C 1
ATOM 1885 O O . ILE A 1 241 ? 17.359 0.809 15.867 1 94.31 241 ILE A O 1
ATOM 1889 N N . GLU A 1 242 ? 16.188 2.059 17.219 1 93.5 242 GLU A N 1
ATOM 1890 C CA . GLU A 1 242 ? 15.891 0.982 18.172 1 93.5 242 GLU A CA 1
ATOM 1891 C C . GLU A 1 242 ? 14.711 0.141 17.688 1 93.5 242 GLU A C 1
ATOM 1893 O O . GLU A 1 242 ? 13.891 0.607 16.891 1 93.5 242 GLU A O 1
ATOM 1898 N N . GLU A 1 243 ? 14.641 -1.039 18.219 1 93.62 243 GLU A N 1
ATOM 1899 C CA . GLU A 1 243 ? 13.516 -1.921 17.891 1 93.62 243 GLU A CA 1
ATOM 1900 C C . GLU A 1 243 ? 12.242 -1.467 18.594 1 93.62 243 GLU A C 1
ATOM 1902 O O . GLU A 1 243 ? 12.297 -0.742 19.594 1 93.62 243 GLU A O 1
ATOM 1907 N N . ASP A 1 244 ? 11.203 -1.791 17.984 1 91.19 244 ASP A N 1
ATOM 1908 C CA . ASP A 1 244 ? 9.906 -1.611 18.625 1 91.19 244 ASP A CA 1
ATOM 1909 C C . ASP A 1 244 ? 9.523 -2.846 19.438 1 91.19 244 ASP A C 1
ATOM 1911 O O . ASP A 1 244 ? 9.297 -3.92 18.875 1 91.19 244 ASP A O 1
ATOM 1915 N N . PRO A 1 245 ? 9.422 -2.746 20.672 1 88.88 245 PRO A N 1
ATOM 1916 C CA . PRO A 1 245 ? 9.086 -3.928 21.469 1 88.88 245 PRO A CA 1
ATOM 1917 C C . PRO A 1 245 ? 7.676 -4.445 21.188 1 88.88 245 PRO A C 1
ATOM 1919 O O . PRO A 1 245 ? 7.395 -5.625 21.406 1 88.88 245 PRO A O 1
ATOM 1922 N N . ASP A 1 246 ? 6.746 -3.602 20.75 1 89.38 246 ASP A N 1
ATOM 1923 C CA . ASP A 1 246 ? 5.359 -3.996 20.516 1 89.38 246 ASP A CA 1
ATOM 1924 C C . ASP A 1 246 ? 5.234 -4.844 19.25 1 89.38 246 ASP A C 1
ATOM 1926 O O . ASP A 1 246 ? 4.297 -5.637 19.125 1 89.38 246 ASP A O 1
ATOM 1930 N N . PHE A 1 247 ? 6.137 -4.684 18.312 1 90.44 247 PHE A N 1
ATOM 1931 C CA . PHE A 1 247 ? 6.082 -5.398 17.047 1 90.44 247 PHE A CA 1
ATOM 1932 C C . PHE A 1 247 ? 7.453 -5.945 16.672 1 90.44 247 PHE A C 1
ATOM 1934 O O . PHE A 1 247 ? 8.094 -5.445 15.75 1 90.44 247 PHE A O 1
ATOM 1941 N N . PRO A 1 248 ? 7.738 -6.98 17.328 1 81.94 248 PRO A N 1
ATOM 1942 C CA . PRO A 1 248 ? 9.047 -7.578 17.047 1 81.94 248 PRO A CA 1
ATOM 1943 C C . PRO A 1 248 ? 9.086 -8.289 15.695 1 81.94 248 PRO A C 1
ATOM 1945 O O . PRO A 1 248 ? 8.039 -8.656 15.148 1 81.94 248 PRO A O 1
ATOM 1948 N N . ILE A 1 249 ? 10.219 -8.273 15.133 1 78.69 249 ILE A N 1
ATOM 1949 C CA . ILE A 1 249 ? 10.391 -8.977 13.867 1 78.69 249 ILE A CA 1
ATOM 1950 C C . ILE A 1 249 ? 10.57 -10.477 14.133 1 78.69 249 ILE A C 1
ATOM 1952 O O . ILE A 1 249 ? 11.062 -10.867 15.188 1 78.69 249 ILE A O 1
ATOM 1956 N N . SER A 1 250 ? 9.836 -11.258 13.398 1 60.34 250 SER A N 1
ATOM 1957 C CA . SER A 1 250 ? 9.852 -12.703 13.578 1 60.34 250 SER A CA 1
ATOM 1958 C C . SER A 1 250 ? 11.281 -13.234 13.594 1 60.34 250 SER A C 1
ATOM 1960 O O . SER A 1 250 ? 12.148 -12.727 12.875 1 60.34 250 SER A O 1
ATOM 1962 N N . GLU A 1 251 ? 11.617 -13.828 14.711 1 56.66 251 GLU A N 1
ATOM 1963 C CA . GLU A 1 251 ? 12.891 -14.539 14.758 1 56.66 251 GLU A CA 1
ATOM 1964 C C . GLU A 1 251 ? 12.992 -15.57 13.633 1 56.66 251 GLU A C 1
ATOM 1966 O O . GLU A 1 251 ? 11.984 -16.172 13.242 1 56.66 251 GLU A O 1
ATOM 1971 N N . PRO A 1 252 ? 14.133 -15.562 13.008 1 52.06 252 PRO A N 1
ATOM 1972 C CA . PRO A 1 252 ? 14.375 -16.641 12.047 1 52.06 252 PRO A CA 1
ATOM 1973 C C . PRO A 1 252 ? 13.961 -18.016 12.57 1 52.06 252 PRO A C 1
ATOM 1975 O O . PRO A 1 252 ? 14.18 -18.312 13.742 1 52.06 252 PRO A O 1
ATOM 1978 N N . GLY A 1 253 ? 13.117 -18.844 11.805 1 46.72 253 GLY A N 1
ATOM 1979 C CA . GLY A 1 253 ? 12.906 -20.234 12.141 1 46.72 253 GLY A CA 1
ATOM 1980 C C . GLY A 1 253 ? 11.617 -20.484 12.906 1 46.72 253 GLY A C 1
ATOM 1981 O O . GLY A 1 253 ? 11.281 -21.625 13.227 1 46.72 253 GLY A O 1
ATOM 1982 N N . MET A 1 254 ? 11.023 -19.5 13.578 1 45 254 MET A N 1
ATOM 1983 C CA . MET A 1 254 ? 9.867 -19.891 14.383 1 45 254 MET A CA 1
ATOM 1984 C C . MET A 1 254 ? 8.617 -19.984 13.523 1 45 254 MET A C 1
ATOM 1986 O O . MET A 1 254 ? 8.305 -19.078 12.758 1 45 254 MET A O 1
ATOM 1990 N N . PRO A 1 255 ? 8.078 -21.188 13.352 1 42.34 255 PRO A N 1
ATOM 1991 C CA . PRO A 1 255 ? 6.809 -21.359 12.641 1 42.34 255 PRO A CA 1
ATOM 1992 C C . PRO A 1 255 ? 5.723 -20.406 13.141 1 42.34 255 PRO A C 1
ATOM 1994 O O . PRO A 1 255 ? 5.754 -19.984 14.297 1 42.34 255 PRO A O 1
ATOM 1997 N N . ALA A 1 256 ? 5.047 -19.797 12.219 1 39.53 256 ALA A N 1
ATOM 1998 C CA . ALA A 1 256 ? 3.84 -19.172 12.734 1 39.53 256 ALA A CA 1
ATOM 1999 C C . ALA A 1 256 ? 3.068 -20.109 13.648 1 39.53 256 ALA A C 1
ATOM 2001 O O . ALA A 1 256 ? 2.773 -21.25 13.266 1 39.53 256 ALA A O 1
ATOM 2002 N N . THR A 1 257 ? 3.168 -19.906 15.156 1 31 257 THR A N 1
ATOM 2003 C CA . THR A 1 257 ? 2.393 -20.781 16.031 1 31 257 THR A CA 1
ATOM 2004 C C . THR A 1 257 ? 0.916 -20.75 15.648 1 31 257 THR A C 1
ATOM 2006 O O . THR A 1 257 ? 0.352 -19.688 15.391 1 31 257 THR A O 1
ATOM 2009 N N . MET B 1 1 ? 25.125 -21.734 -10.203 1 70.94 1 MET B N 1
ATOM 2010 C CA . MET B 1 1 ? 25.75 -20.422 -10.031 1 70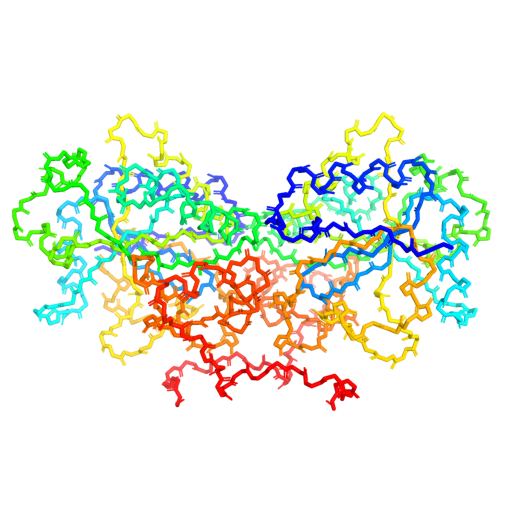.94 1 MET B CA 1
ATOM 2011 C C . MET B 1 1 ? 24.969 -19.578 -9.023 1 70.94 1 MET B C 1
ATOM 2013 O O . MET B 1 1 ? 23.75 -19.719 -8.906 1 70.94 1 MET B O 1
ATOM 2017 N N . ALA B 1 2 ? 25.625 -18.859 -8.211 1 87.31 2 ALA B N 1
ATOM 2018 C CA . ALA B 1 2 ? 25 -17.969 -7.223 1 87.31 2 ALA B CA 1
ATOM 2019 C C . ALA B 1 2 ? 24.094 -16.938 -7.898 1 87.31 2 ALA B C 1
ATOM 2021 O O . ALA B 1 2 ? 24.438 -16.422 -8.961 1 87.31 2 ALA B O 1
ATOM 2022 N N . PRO B 1 3 ? 22.938 -16.766 -7.375 1 94.94 3 PRO B N 1
ATOM 2023 C CA . PRO B 1 3 ? 22.047 -15.805 -8 1 94.94 3 PRO B CA 1
ATOM 2024 C C . PRO B 1 3 ? 22.578 -14.367 -7.93 1 94.94 3 PRO B C 1
ATOM 2026 O O . PRO B 1 3 ? 23.438 -14.07 -7.105 1 94.94 3 PRO B O 1
ATOM 2029 N N . SER B 1 4 ? 22.203 -13.539 -8.867 1 96.75 4 SER B N 1
ATOM 2030 C CA . SER B 1 4 ? 22.422 -12.102 -8.75 1 96.75 4 SER B CA 1
ATOM 2031 C C . SER B 1 4 ? 21.438 -11.477 -7.766 1 96.75 4 SER B C 1
ATOM 2033 O O . SER B 1 4 ? 20.359 -12.008 -7.535 1 96.75 4 SER B O 1
ATOM 2035 N N . TYR B 1 5 ? 21.844 -10.383 -7.168 1 97.44 5 TYR B N 1
ATOM 2036 C CA . TYR B 1 5 ? 21 -9.672 -6.219 1 97.44 5 TYR B CA 1
ATOM 2037 C C . TYR B 1 5 ? 20.75 -8.242 -6.684 1 97.44 5 TYR B C 1
ATOM 2039 O O . TYR B 1 5 ? 21.656 -7.574 -7.191 1 97.44 5 TYR B O 1
ATOM 2047 N N . ILE B 1 6 ? 19.547 -7.848 -6.555 1 97.5 6 ILE B N 1
ATOM 2048 C CA . ILE B 1 6 ? 19.219 -6.438 -6.715 1 97.5 6 ILE B CA 1
ATOM 2049 C C . ILE B 1 6 ? 18.375 -5.969 -5.539 1 97.5 6 ILE B C 1
ATOM 2051 O O . ILE B 1 6 ? 17.578 -6.738 -4.992 1 97.5 6 ILE B O 1
ATOM 2055 N N . PRO B 1 7 ? 18.469 -4.734 -5.098 1 96.62 7 PRO B N 1
ATOM 2056 C CA . PRO B 1 7 ? 19.5 -3.818 -5.574 1 96.62 7 PRO B CA 1
ATOM 2057 C C . PRO B 1 7 ? 20.922 -4.297 -5.23 1 96.62 7 PRO B C 1
ATOM 2059 O O . PRO B 1 7 ? 21.078 -5.164 -4.367 1 96.62 7 PRO B O 1
ATOM 2062 N N . LYS B 1 8 ? 21.859 -3.758 -5.98 1 94.06 8 LYS B N 1
ATOM 2063 C CA . LYS B 1 8 ? 23.25 -4.082 -5.684 1 94.06 8 LYS B CA 1
ATOM 2064 C C . LYS B 1 8 ? 23.641 -3.59 -4.293 1 94.06 8 LYS B C 1
ATOM 2066 O O . LYS B 1 8 ? 23.062 -2.623 -3.787 1 94.06 8 LYS B O 1
ATOM 2071 N N . LEU B 1 9 ? 24.625 -4.246 -3.756 1 87.38 9 LEU B N 1
ATOM 2072 C CA . LEU B 1 9 ? 25.094 -3.879 -2.422 1 87.38 9 LEU B CA 1
ATOM 2073 C C . LEU B 1 9 ? 25.484 -2.406 -2.373 1 87.38 9 LEU B C 1
ATOM 2075 O O . LEU B 1 9 ? 26.188 -1.917 -3.266 1 87.38 9 LEU B O 1
ATOM 2079 N N . GLY B 1 10 ? 24.938 -1.749 -1.383 1 87.44 10 GLY B N 1
ATOM 2080 C CA . GLY B 1 10 ? 25.312 -0.357 -1.183 1 87.44 10 GLY B CA 1
ATOM 2081 C C . GLY B 1 10 ? 24.453 0.608 -1.982 1 87.44 10 GLY B C 1
ATOM 2082 O O . GLY B 1 10 ? 24.656 1.823 -1.918 1 87.44 10 GLY B O 1
ATOM 2083 N N . THR B 1 11 ? 23.594 0.078 -2.76 1 93.31 11 THR B N 1
ATOM 2084 C CA . THR B 1 11 ? 22.703 0.934 -3.543 1 93.31 11 THR B CA 1
ATOM 2085 C C . THR B 1 11 ? 21.266 0.853 -3.02 1 93.31 11 THR B C 1
ATOM 2087 O O . THR B 1 11 ? 20.828 -0.211 -2.586 1 93.31 11 THR B O 1
ATOM 2090 N N . ALA B 1 12 ? 20.625 1.993 -3.043 1 95.25 12 ALA B N 1
ATOM 2091 C CA . ALA B 1 12 ? 19.234 2.031 -2.65 1 95.25 12 ALA B CA 1
ATOM 2092 C C . ALA B 1 12 ? 18.344 1.408 -3.723 1 95.25 12 ALA B C 1
ATOM 2094 O O . ALA B 1 12 ? 18.688 1.408 -4.906 1 95.25 12 ALA B O 1
ATOM 2095 N N . PRO B 1 13 ? 17.25 0.852 -3.369 1 97.25 13 PRO B N 1
ATOM 2096 C CA . PRO B 1 13 ? 16.328 0.299 -4.363 1 97.25 13 PRO B CA 1
ATOM 2097 C C . PRO B 1 13 ? 15.781 1.359 -5.32 1 97.25 13 PRO B C 1
ATOM 2099 O O . PRO B 1 13 ? 15.75 2.545 -4.98 1 97.25 13 PRO B O 1
ATOM 2102 N N . SER B 1 14 ? 15.469 0.974 -6.469 1 97.94 14 SER B N 1
ATOM 2103 C CA . SER B 1 14 ? 14.75 1.719 -7.492 1 97.94 14 SER B CA 1
ATOM 2104 C C . SER B 1 14 ? 13.734 0.833 -8.211 1 97.94 14 SER B C 1
ATOM 2106 O O . SER B 1 14 ? 14.109 -0.009 -9.031 1 97.94 14 SER B O 1
ATOM 2108 N N . VAL B 1 15 ? 12.523 1.084 -7.98 1 98.44 15 VAL B N 1
ATOM 2109 C CA . VAL B 1 15 ? 11.469 0.227 -8.508 1 98.44 15 VAL B CA 1
ATOM 2110 C C . VAL B 1 15 ? 11.555 0.176 -10.031 1 98.44 15 VAL B C 1
ATOM 2112 O O . VAL B 1 15 ? 11.562 -0.906 -10.617 1 98.44 15 VAL B O 1
ATOM 2115 N N . PRO B 1 16 ? 11.672 1.321 -10.719 1 98.31 16 PRO B N 1
ATOM 2116 C CA . PRO B 1 16 ? 11.75 1.223 -12.18 1 98.31 16 PRO B CA 1
ATOM 2117 C C . PRO B 1 16 ? 12.953 0.405 -12.648 1 98.31 16 PRO B C 1
ATOM 2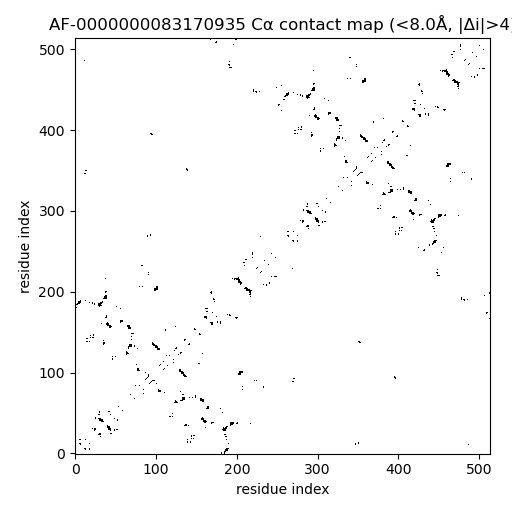119 O O . PRO B 1 16 ? 12.82 -0.424 -13.555 1 98.31 16 PRO B O 1
ATOM 2122 N N . ARG B 1 17 ? 14.062 0.564 -12.039 1 98.31 17 ARG B N 1
ATOM 2123 C CA . ARG B 1 17 ? 15.273 -0.163 -12.414 1 98.31 17 ARG B CA 1
ATOM 2124 C C . ARG B 1 17 ? 15.156 -1.643 -12.062 1 98.31 17 ARG B C 1
ATOM 2126 O O . ARG B 1 17 ? 15.43 -2.508 -12.898 1 98.31 17 ARG B O 1
ATOM 2133 N N . ASP B 1 18 ? 14.828 -1.924 -10.852 1 98.69 18 ASP B N 1
ATOM 2134 C CA . ASP B 1 18 ? 14.766 -3.297 -10.359 1 98.69 18 ASP B CA 1
ATOM 2135 C C . ASP B 1 18 ? 13.703 -4.102 -11.094 1 98.69 18 ASP B C 1
ATOM 2137 O O . ASP B 1 18 ? 13.914 -5.27 -11.422 1 98.69 18 ASP B O 1
ATOM 2141 N N . ALA B 1 19 ? 12.516 -3.467 -11.383 1 98.75 19 ALA B N 1
ATOM 2142 C CA . ALA B 1 19 ? 11.453 -4.137 -12.133 1 98.75 19 ALA B CA 1
ATOM 2143 C C . ALA B 1 19 ? 11.914 -4.469 -13.555 1 98.75 19 ALA B C 1
ATOM 2145 O O . ALA B 1 19 ? 11.633 -5.551 -14.07 1 98.75 19 ALA B O 1
ATOM 2146 N N . ARG B 1 20 ? 12.578 -3.549 -14.156 1 98.75 20 ARG B N 1
ATOM 2147 C CA . ARG B 1 20 ? 13.078 -3.771 -15.508 1 98.75 20 ARG B CA 1
ATOM 2148 C C . ARG B 1 20 ? 14.07 -4.926 -15.547 1 98.75 20 ARG B C 1
ATOM 2150 O O . ARG B 1 20 ? 14 -5.781 -16.438 1 98.75 20 ARG B O 1
ATOM 2157 N N . GLU B 1 21 ? 15.008 -4.922 -14.594 1 98.62 21 GLU B N 1
ATOM 2158 C CA . GLU B 1 21 ? 15.969 -6.016 -14.523 1 98.62 21 GLU B CA 1
ATOM 2159 C C . GLU B 1 21 ? 15.273 -7.352 -14.297 1 98.62 21 GLU B C 1
ATOM 2161 O O . GLU B 1 21 ? 15.641 -8.359 -14.906 1 98.62 21 GLU B O 1
ATOM 2166 N N . THR B 1 22 ? 14.312 -7.371 -13.461 1 98.81 22 THR B N 1
ATOM 2167 C CA . THR B 1 22 ? 13.531 -8.578 -13.195 1 98.81 22 THR B CA 1
ATOM 2168 C C . THR B 1 22 ? 12.789 -9.031 -14.445 1 98.81 22 THR B C 1
ATOM 2170 O O . THR B 1 22 ? 12.82 -10.211 -14.797 1 98.81 22 THR B O 1
ATOM 2173 N N . TYR B 1 23 ? 12.133 -8.078 -15.109 1 98.75 23 TYR B N 1
ATOM 2174 C CA . TYR B 1 23 ? 11.422 -8.359 -16.344 1 98.75 23 TYR B CA 1
ATOM 2175 C C . TYR B 1 23 ? 12.344 -9 -17.375 1 98.75 23 TYR B C 1
ATOM 2177 O O . TYR B 1 23 ? 11.984 -10.008 -18 1 98.75 23 TYR B O 1
ATOM 2185 N N . ASN B 1 24 ? 13.508 -8.438 -17.516 1 98.62 24 ASN B N 1
ATOM 2186 C CA . ASN B 1 24 ? 14.477 -8.969 -18.469 1 98.62 24 ASN B CA 1
ATOM 2187 C C . ASN B 1 24 ? 14.891 -10.398 -18.109 1 98.62 24 ASN B C 1
ATOM 2189 O O . ASN B 1 24 ? 15.031 -11.242 -19 1 98.62 24 ASN B O 1
ATOM 2193 N N . THR B 1 25 ? 15.141 -10.656 -16.859 1 98.62 25 THR B N 1
ATOM 2194 C CA . THR B 1 25 ? 15.516 -11.992 -16.406 1 98.62 25 THR B CA 1
ATOM 2195 C C . THR B 1 25 ? 14.406 -13 -16.703 1 98.62 25 THR B C 1
ATOM 2197 O O . THR B 1 25 ? 14.68 -14.094 -17.203 1 98.62 25 THR B O 1
ATOM 2200 N N . LEU B 1 26 ? 13.195 -12.617 -16.469 1 98.31 26 LEU B N 1
ATOM 2201 C CA . LEU B 1 26 ? 12.047 -13.484 -16.734 1 98.31 26 LEU B CA 1
ATOM 2202 C C . LEU B 1 26 ? 11.914 -13.742 -18.234 1 98.31 26 LEU B C 1
ATOM 2204 O O . LEU B 1 26 ? 11.648 -14.875 -18.656 1 98.31 26 LEU B O 1
ATOM 2208 N N . LYS B 1 27 ? 12.062 -12.719 -18.969 1 96.94 27 LYS B N 1
ATOM 2209 C CA . LYS B 1 27 ? 11.938 -12.812 -20.422 1 96.94 27 LYS B CA 1
ATOM 2210 C C . LYS B 1 27 ? 12.953 -13.789 -21 1 96.94 27 LYS B C 1
ATOM 2212 O O . LYS B 1 27 ? 12.672 -14.469 -22 1 96.94 27 LYS B O 1
ATOM 2217 N N . LEU B 1 28 ? 14.078 -13.875 -20.359 1 96.62 28 LEU B N 1
ATOM 2218 C CA . LEU B 1 28 ? 15.141 -14.766 -20.828 1 96.62 28 LEU B CA 1
ATOM 2219 C C . LEU B 1 28 ? 14.961 -16.172 -20.25 1 96.62 28 LEU B C 1
ATOM 2221 O O . LEU B 1 28 ? 15.844 -17.016 -20.391 1 96.62 28 LEU B O 1
ATOM 2225 N N . GLY B 1 29 ? 13.859 -16.375 -19.578 1 96.44 29 GLY B N 1
ATOM 2226 C CA . GLY B 1 29 ? 13.523 -17.703 -19.094 1 96.44 29 GLY B CA 1
ATOM 2227 C C . GLY B 1 29 ? 14.023 -17.953 -17.672 1 96.44 29 GLY B C 1
ATOM 2228 O O . GLY B 1 29 ? 14.047 -19.094 -17.219 1 96.44 29 GLY B O 1
ATOM 2229 N N . GLY B 1 30 ? 14.43 -16.922 -16.969 1 97.81 30 GLY B N 1
ATOM 2230 C CA . GLY B 1 30 ? 14.977 -17.047 -15.633 1 97.81 30 GLY B CA 1
ATOM 2231 C C . GLY B 1 30 ? 13.914 -17.281 -14.578 1 97.81 30 GLY B C 1
ATOM 2232 O O . GLY B 1 30 ? 12.719 -17.094 -14.836 1 97.81 30 GLY B O 1
ATOM 2233 N N . VAL B 1 31 ? 14.375 -17.781 -13.414 1 97.62 31 VAL B N 1
ATOM 2234 C CA . VAL B 1 31 ? 13.594 -17.891 -12.188 1 97.62 31 VAL B CA 1
ATOM 2235 C C . VAL B 1 31 ? 14.102 -16.875 -11.164 1 97.62 31 VAL B C 1
ATOM 2237 O O . VAL B 1 31 ? 15.305 -16.688 -11.008 1 97.62 31 VAL B O 1
ATOM 2240 N N . VAL B 1 32 ? 13.172 -16.234 -10.516 1 98.44 32 VAL B N 1
ATOM 2241 C CA . VAL B 1 32 ? 13.578 -15.133 -9.641 1 98.44 32 VAL B CA 1
ATOM 2242 C C . VAL B 1 32 ? 12.844 -15.25 -8.297 1 98.44 32 VAL B C 1
ATOM 2244 O O . VAL B 1 32 ? 11.805 -15.914 -8.211 1 98.44 32 VAL B O 1
ATOM 2247 N N . ILE B 1 33 ? 13.398 -14.703 -7.25 1 97.81 33 ILE B N 1
ATOM 2248 C CA . ILE B 1 33 ? 12.734 -14.43 -5.984 1 97.81 33 ILE B CA 1
ATOM 2249 C C . ILE B 1 33 ? 12.414 -12.938 -5.879 1 97.81 33 ILE B C 1
ATOM 2251 O O . ILE B 1 33 ? 13.297 -12.094 -6.062 1 97.81 33 ILE B O 1
ATOM 2255 N N . ILE B 1 34 ? 11.188 -12.625 -5.641 1 98.38 34 ILE B N 1
ATOM 2256 C CA . ILE B 1 34 ? 10.766 -11.227 -5.641 1 98.38 34 ILE B CA 1
ATOM 2257 C C . ILE B 1 34 ? 9.938 -10.938 -4.391 1 98.38 34 ILE B C 1
ATOM 2259 O O . ILE B 1 34 ? 9.344 -11.844 -3.805 1 98.38 34 ILE B O 1
ATOM 2263 N N . PRO B 1 35 ? 9.891 -9.648 -3.992 1 97.88 35 PRO B N 1
ATOM 2264 C CA . PRO B 1 35 ? 9.016 -9.242 -2.887 1 97.88 35 PRO B CA 1
ATOM 2265 C C . PRO B 1 35 ? 7.555 -9.094 -3.312 1 97.88 35 PRO B C 1
ATOM 2267 O O . PRO B 1 35 ? 7.273 -8.633 -4.422 1 97.88 35 PRO B O 1
ATOM 2270 N N . THR B 1 36 ? 6.531 -9.5 -2.459 1 96 36 THR B N 1
ATOM 2271 C CA . THR B 1 36 ? 5.113 -9.375 -2.766 1 96 36 THR B CA 1
ATOM 2272 C C . THR B 1 36 ? 4.391 -8.578 -1.683 1 96 36 THR B C 1
ATOM 2274 O O . THR B 1 36 ? 3.162 -8.477 -1.697 1 96 36 THR B O 1
ATOM 2277 N N . ASP B 1 37 ? 5.008 -8.008 -0.69 1 94.69 37 ASP B N 1
ATOM 2278 C CA . ASP B 1 37 ? 4.488 -7.312 0.484 1 94.69 37 ASP B CA 1
ATOM 2279 C C . ASP B 1 37 ? 4.039 -8.305 1.554 1 94.69 37 ASP B C 1
ATOM 2281 O O . ASP B 1 37 ? 4.199 -8.055 2.75 1 94.69 37 ASP B O 1
ATOM 2285 N N . VAL B 1 38 ? 3.443 -9.461 1.089 1 95.81 38 VAL B N 1
ATOM 2286 C CA . VAL B 1 38 ? 3.01 -10.477 2.035 1 95.81 38 VAL B CA 1
ATOM 2287 C C . VAL B 1 38 ? 4.055 -11.594 2.113 1 95.81 38 VAL B C 1
ATOM 2289 O O . VAL B 1 38 ? 3.734 -12.727 2.463 1 95.81 38 VAL B O 1
ATOM 2292 N N . GLY B 1 39 ? 5.234 -11.273 1.724 1 95.69 39 GLY B N 1
ATOM 2293 C CA . GLY B 1 39 ? 6.352 -12.203 1.71 1 95.69 39 GLY B CA 1
ATOM 2294 C C . GLY B 1 39 ? 7.098 -12.219 0.389 1 95.69 39 GLY B C 1
ATOM 2295 O O . GLY B 1 39 ? 6.953 -11.305 -0.424 1 95.69 39 GLY B O 1
ATOM 2296 N N . TYR B 1 40 ? 7.973 -13.242 0.269 1 96.75 40 TYR B N 1
ATOM 2297 C CA . TYR B 1 40 ? 8.719 -13.406 -0.974 1 96.75 40 TYR B CA 1
ATOM 2298 C C . TYR B 1 40 ? 8.164 -14.562 -1.798 1 96.75 40 TYR B C 1
ATOM 2300 O O . TYR B 1 40 ? 7.602 -15.516 -1.245 1 96.75 40 TYR B O 1
ATOM 2308 N N . ALA B 1 41 ? 8.281 -14.461 -3.084 1 96.06 41 ALA B N 1
ATOM 2309 C CA . ALA B 1 41 ? 7.758 -15.477 -3.996 1 96.06 41 ALA B CA 1
ATOM 2310 C C . ALA B 1 41 ? 8.805 -15.898 -5.016 1 96.06 41 ALA B C 1
ATOM 2312 O O . ALA B 1 41 ? 9.664 -15.094 -5.398 1 96.06 41 ALA B O 1
ATOM 2313 N N . LEU B 1 42 ? 8.656 -17.125 -5.41 1 95.44 42 LEU B N 1
ATOM 2314 C CA . LEU B 1 42 ? 9.344 -17.609 -6.605 1 95.44 42 LEU B CA 1
ATOM 2315 C C . LEU B 1 42 ? 8.516 -17.328 -7.855 1 95.44 42 LEU B C 1
ATOM 2317 O O . LEU B 1 42 ? 7.309 -17.578 -7.879 1 95.44 42 LEU B O 1
ATOM 2321 N N . LEU B 1 43 ? 9.203 -16.797 -8.883 1 97.06 43 LEU B N 1
ATOM 2322 C CA . LEU B 1 43 ? 8.484 -16.422 -10.102 1 97.06 43 LEU B CA 1
ATOM 2323 C C . LEU B 1 43 ? 9.242 -16.891 -11.336 1 97.06 43 LEU B C 1
ATOM 2325 O O . LEU B 1 43 ? 10.477 -16.922 -11.336 1 97.06 43 LEU B O 1
ATOM 2329 N N . THR B 1 44 ? 8.516 -17.188 -12.352 1 97.81 44 THR B N 1
ATOM 2330 C CA . THR B 1 44 ? 9.023 -17.422 -13.703 1 97.81 44 THR B CA 1
ATOM 2331 C C . THR B 1 44 ? 7.957 -17.094 -14.742 1 97.81 44 THR B C 1
ATOM 2333 O O . THR B 1 44 ? 6.809 -16.797 -14.398 1 97.81 44 THR B O 1
ATOM 2336 N N . SER B 1 45 ? 8.398 -17.078 -16 1 97.81 45 SER B N 1
ATOM 2337 C CA . SER B 1 45 ? 7.438 -16.75 -17.047 1 97.81 45 SER B CA 1
ATOM 2338 C C . SER B 1 45 ? 7.422 -17.828 -18.125 1 97.81 45 SER B C 1
ATOM 2340 O O . SER B 1 45 ? 6.789 -17.656 -19.172 1 97.81 45 SER B O 1
ATOM 2342 N N . THR B 1 46 ? 8.148 -18.984 -17.875 1 95.75 46 THR B N 1
ATOM 2343 C CA . THR B 1 46 ? 8.273 -19.984 -18.922 1 95.75 46 THR B CA 1
ATOM 2344 C C . THR B 1 46 ? 7.98 -21.375 -18.375 1 95.75 46 THR B C 1
ATOM 2346 O O . THR B 1 46 ? 8.031 -21.594 -17.172 1 95.75 46 THR B O 1
ATOM 2349 N N . GLN B 1 47 ? 7.684 -22.281 -19.328 1 95.5 47 GLN B N 1
ATOM 2350 C CA . GLN B 1 47 ? 7.457 -23.672 -18.953 1 95.5 47 GLN B CA 1
ATOM 2351 C C . GLN B 1 47 ? 8.68 -24.266 -18.266 1 95.5 47 GLN B C 1
ATOM 2353 O O . GLN B 1 47 ? 8.555 -24.953 -17.25 1 95.5 47 GLN B O 1
ATOM 2358 N N . THR B 1 48 ? 9.828 -24 -18.859 1 95.06 48 THR B N 1
ATOM 2359 C CA . THR B 1 48 ? 11.062 -24.5 -18.281 1 95.06 48 THR B CA 1
ATOM 2360 C C . THR B 1 48 ? 11.258 -23.938 -16.859 1 95.06 48 THR B C 1
ATOM 2362 O O . THR B 1 48 ? 11.688 -24.672 -15.961 1 95.06 48 THR B O 1
ATOM 2365 N N . GLY B 1 49 ? 10.977 -22.703 -16.688 1 94.81 49 GLY B N 1
ATOM 2366 C CA . GLY B 1 49 ? 11.062 -22.094 -15.359 1 94.81 49 GLY B CA 1
ATOM 2367 C C . GLY B 1 49 ? 10.125 -22.734 -14.352 1 94.81 49 GLY B C 1
ATOM 2368 O O . GLY B 1 49 ? 10.492 -22.922 -13.188 1 94.81 49 GLY B O 1
ATOM 2369 N N . ILE B 1 50 ? 8.906 -23.031 -14.758 1 94.38 50 ILE B N 1
ATOM 2370 C CA . ILE B 1 50 ? 7.934 -23.688 -13.891 1 94.38 50 ILE B CA 1
ATOM 2371 C C . ILE B 1 50 ? 8.492 -25.016 -13.398 1 94.38 50 ILE B C 1
ATOM 2373 O O . ILE B 1 50 ? 8.414 -25.328 -12.211 1 94.38 50 ILE B O 1
ATOM 2377 N N . GLN B 1 51 ? 9.094 -25.75 -14.273 1 91.44 51 GLN B N 1
ATOM 2378 C CA . GLN B 1 51 ? 9.68 -27.031 -13.898 1 91.44 51 GLN B CA 1
ATOM 2379 C C . GLN B 1 51 ? 10.828 -26.859 -12.914 1 91.44 51 GLN B C 1
ATOM 2381 O O . GLN B 1 51 ? 10.984 -27.656 -11.984 1 91.44 51 GLN B O 1
ATOM 2386 N N . ARG B 1 52 ? 11.57 -25.828 -13.117 1 91.06 52 ARG B N 1
ATOM 2387 C CA . ARG B 1 52 ? 12.656 -25.516 -12.195 1 91.06 52 ARG B C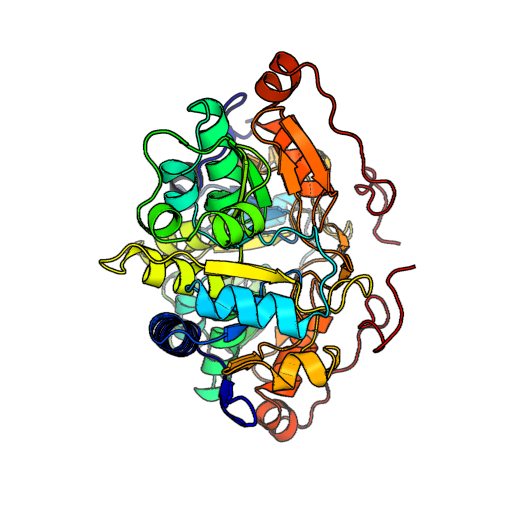A 1
ATOM 2388 C C . ARG B 1 52 ? 12.117 -25.203 -10.805 1 91.06 52 ARG B C 1
ATOM 2390 O O . ARG B 1 52 ? 12.695 -25.641 -9.797 1 91.06 52 ARG B O 1
ATOM 2397 N N . ILE B 1 53 ? 11.023 -24.453 -10.734 1 90.44 53 ILE B N 1
ATOM 2398 C CA . ILE B 1 53 ? 10.414 -24.109 -9.461 1 90.44 53 ILE B CA 1
ATOM 2399 C C . ILE B 1 53 ? 9.945 -25.375 -8.75 1 90.44 53 ILE B C 1
ATOM 2401 O O . ILE B 1 53 ? 10.164 -25.547 -7.551 1 90.44 53 ILE B O 1
ATOM 2405 N N . PHE B 1 54 ? 9.312 -26.25 -9.469 1 87 54 PHE B N 1
ATOM 2406 C CA . PHE B 1 54 ? 8.828 -27.5 -8.875 1 87 54 PHE B CA 1
ATOM 2407 C C . PHE B 1 54 ? 9.984 -28.359 -8.406 1 87 54 PHE B C 1
ATOM 2409 O O . PHE B 1 54 ? 9.875 -29.047 -7.383 1 87 54 PHE B O 1
ATOM 2416 N N . SER B 1 55 ? 11.062 -28.328 -9.078 1 82.81 55 SER B N 1
ATOM 2417 C CA . SER B 1 55 ? 12.242 -29.094 -8.695 1 82.81 55 SER B CA 1
ATOM 2418 C C . SER B 1 55 ? 12.906 -28.516 -7.453 1 82.81 55 SER B C 1
ATOM 2420 O O . SER B 1 55 ? 13.398 -29.25 -6.602 1 82.81 55 SER B O 1
ATOM 2422 N N . ALA B 1 56 ? 12.906 -27.25 -7.375 1 79.56 56 ALA B N 1
ATOM 2423 C CA . ALA B 1 56 ? 13.547 -26.547 -6.258 1 79.56 56 ALA B CA 1
ATOM 2424 C C . ALA B 1 56 ? 12.781 -26.781 -4.957 1 79.56 56 ALA B C 1
ATOM 2426 O O . ALA B 1 56 ? 13.375 -26.828 -3.881 1 79.56 56 ALA B O 1
ATOM 2427 N N . LYS B 1 57 ? 11.469 -26.719 -4.855 1 73.31 57 LYS B N 1
ATOM 2428 C CA . LYS B 1 57 ? 10.633 -26.797 -3.66 1 73.31 57 LYS B CA 1
ATOM 2429 C C . LYS B 1 57 ? 10.359 -28.25 -3.275 1 73.31 57 LYS B C 1
ATOM 2431 O O . LYS B 1 57 ? 9.773 -28.516 -2.227 1 73.31 57 LYS B O 1
ATOM 2436 N N . ASP B 1 58 ? 11.18 -29.219 -3.828 1 65.06 58 ASP B N 1
ATOM 2437 C CA . ASP B 1 58 ? 10.781 -30.609 -3.623 1 65.06 58 ASP B CA 1
ATOM 2438 C C . ASP B 1 58 ? 9.258 -30.75 -3.619 1 65.06 58 ASP B C 1
ATOM 2440 O O . ASP B 1 58 ? 8.695 -31.422 -2.754 1 65.06 58 ASP B O 1
ATOM 2444 N N . ARG B 1 59 ? 8.586 -29.734 -4.223 1 59.31 59 ARG B N 1
ATOM 2445 C CA . ARG B 1 59 ? 7.129 -29.688 -4.195 1 59.31 59 ARG B CA 1
ATOM 2446 C C . ARG B 1 59 ? 6.543 -31 -4.742 1 59.31 59 ARG B C 1
ATOM 2448 O O . ARG B 1 59 ? 7 -31.5 -5.766 1 59.31 59 ARG B O 1
ATOM 2455 N N . ARG B 1 60 ? 5.844 -31.641 -3.713 1 53.06 60 ARG B N 1
ATOM 2456 C CA . ARG B 1 60 ? 5.109 -32.875 -4.004 1 53.06 60 ARG B CA 1
ATOM 2457 C C . ARG B 1 60 ? 4.227 -32.688 -5.234 1 53.06 60 ARG B C 1
ATOM 2459 O O . ARG B 1 60 ? 3.82 -31.578 -5.566 1 53.06 60 ARG B O 1
ATOM 2466 N N . GLU B 1 61 ? 3.973 -33.688 -5.867 1 52.41 61 GLU B N 1
ATOM 2467 C CA . GLU B 1 61 ? 2.959 -33.875 -6.898 1 52.41 61 GLU B CA 1
ATOM 2468 C C . GLU B 1 61 ? 1.589 -33.406 -6.422 1 52.41 61 GLU B C 1
ATOM 2470 O O . GLU B 1 61 ? 1.181 -33.688 -5.297 1 52.41 61 GLU B O 1
ATOM 2475 N N . GLY B 1 62 ? 1.11 -32.125 -6.883 1 55.44 62 GLY B N 1
ATOM 2476 C CA . GLY B 1 62 ? -0.249 -31.672 -6.605 1 55.44 62 GLY B CA 1
ATOM 2477 C C . GLY B 1 62 ? -0.338 -30.219 -6.199 1 55.44 62 GLY B C 1
ATOM 2478 O O . GLY B 1 62 ? -1.434 -29.672 -6.07 1 55.44 62 GLY B O 1
ATOM 2479 N N . HIS B 1 63 ? 0.851 -29.641 -5.938 1 67.19 63 HIS B N 1
ATOM 2480 C CA . HIS B 1 63 ? 0.71 -28.25 -5.543 1 67.19 63 HIS B CA 1
ATOM 2481 C C . HIS B 1 63 ? 0.688 -27.328 -6.762 1 67.19 63 HIS B C 1
ATOM 2483 O O . HIS B 1 63 ? 1.497 -27.484 -7.68 1 67.19 63 HIS B O 1
ATOM 2489 N N . ASN B 1 64 ? -0.358 -26.516 -6.832 1 81 64 ASN B N 1
ATOM 2490 C CA . ASN B 1 64 ? -0.514 -25.594 -7.957 1 81 64 ASN B CA 1
ATOM 2491 C C . ASN B 1 64 ? 0.171 -24.266 -7.688 1 81 64 ASN B C 1
ATOM 2493 O O . ASN B 1 64 ? 0.307 -23.844 -6.535 1 81 64 ASN B O 1
ATOM 2497 N N . ILE B 1 65 ? 0.788 -23.844 -8.703 1 90.19 65 ILE B N 1
ATOM 2498 C CA . ILE B 1 65 ? 1.305 -22.484 -8.695 1 90.19 65 ILE B CA 1
ATOM 2499 C C . ILE B 1 65 ? 0.292 -21.547 -9.344 1 90.19 65 ILE B C 1
ATOM 2501 O O . ILE B 1 65 ? -0.515 -21.969 -10.18 1 90.19 65 ILE B O 1
ATOM 2505 N N . GLY B 1 66 ? 0.226 -20.375 -8.875 1 95.12 66 GLY B N 1
ATOM 2506 C CA . GLY B 1 66 ? -0.698 -19.406 -9.438 1 95.12 66 GLY B CA 1
ATOM 2507 C C . GLY B 1 66 ? -0.016 -18.375 -10.312 1 95.12 66 GLY B C 1
ATOM 2508 O O . GLY B 1 66 ? 1.124 -18.562 -10.734 1 95.12 66 GLY B O 1
ATOM 2509 N N . ILE B 1 67 ? -0.775 -17.453 -10.766 1 97.81 67 ILE B N 1
ATOM 2510 C CA . ILE B 1 67 ? -0.285 -16.312 -11.531 1 97.81 67 ILE B CA 1
ATOM 2511 C C . ILE B 1 67 ? -0.232 -15.078 -10.633 1 97.81 67 ILE B C 1
ATOM 2513 O O . ILE B 1 67 ? -1.166 -14.82 -9.875 1 97.81 67 ILE B O 1
ATOM 2517 N N . ILE B 1 68 ? 0.872 -14.445 -10.516 1 97.94 68 ILE B N 1
ATOM 2518 C CA . ILE B 1 68 ? 0.94 -13.078 -10.023 1 97.94 68 ILE B CA 1
ATOM 2519 C C . ILE B 1 68 ? 0.773 -12.102 -11.188 1 97.94 68 ILE B C 1
ATOM 2521 O O . ILE B 1 68 ? 1.662 -11.977 -12.031 1 97.94 68 ILE B O 1
ATOM 2525 N N . GLY B 1 69 ? -0.391 -11.508 -11.234 1 98 69 GLY B N 1
ATOM 2526 C CA . GLY B 1 69 ? -0.729 -10.766 -12.438 1 98 69 GLY B CA 1
ATOM 2527 C C . GLY B 1 69 ? -1.311 -9.398 -12.156 1 98 69 GLY B C 1
ATOM 2528 O O . GLY B 1 69 ? -1.045 -8.812 -11.102 1 98 69 GLY B O 1
ATOM 2529 N N . THR B 1 70 ? -1.895 -8.828 -13.195 1 98.31 70 THR B N 1
ATOM 2530 C CA . THR B 1 70 ? -2.51 -7.508 -13.141 1 98.31 70 THR B CA 1
ATOM 2531 C C . THR B 1 70 ? -4.027 -7.617 -13.234 1 98.31 70 THR B C 1
ATOM 2533 O O . THR B 1 70 ? -4.562 -8.672 -13.586 1 98.31 70 THR B O 1
ATOM 2536 N N . TYR B 1 71 ? -4.66 -6.566 -12.844 1 98.44 71 TYR B N 1
ATOM 2537 C CA . TYR B 1 71 ? -6.105 -6.539 -13.047 1 98.44 71 TYR B CA 1
ATOM 2538 C C . TYR B 1 71 ? -6.445 -6.734 -14.523 1 98.44 71 TYR B C 1
ATOM 2540 O O . TYR B 1 71 ? -7.449 -7.367 -14.852 1 98.44 71 TYR B O 1
ATOM 2548 N N . LYS B 1 72 ? -5.656 -6.172 -15.422 1 98 72 LYS B N 1
ATOM 2549 C CA . LYS B 1 72 ? -5.855 -6.367 -16.859 1 98 72 LYS B CA 1
ATOM 2550 C C . LYS B 1 72 ? -5.836 -7.852 -17.219 1 98 72 LYS B C 1
ATOM 2552 O O . LYS B 1 72 ? -6.703 -8.328 -17.953 1 98 72 LYS B O 1
ATOM 2557 N N . GLN B 1 73 ? -4.895 -8.586 -16.703 1 97.94 73 GLN B N 1
ATOM 2558 C CA . GLN B 1 73 ? -4.785 -10.016 -16.984 1 97.94 73 GLN B CA 1
ATOM 2559 C C . GLN B 1 73 ? -5.945 -10.781 -16.359 1 97.94 73 GLN B C 1
ATOM 2561 O O . GLN B 1 73 ? -6.469 -11.727 -16.953 1 97.94 73 GLN B O 1
ATOM 2566 N N . HIS B 1 74 ? -6.312 -10.352 -15.164 1 98.25 74 HIS B N 1
ATOM 2567 C CA . HIS B 1 74 ? -7.504 -10.898 -14.523 1 98.25 74 HIS B CA 1
ATOM 2568 C C . HIS B 1 74 ? -8.727 -10.766 -15.422 1 98.25 74 HIS B C 1
ATOM 2570 O O . HIS B 1 74 ? -9.461 -11.727 -15.633 1 98.25 74 HIS B O 1
ATOM 2576 N N . ARG B 1 75 ? -8.906 -9.633 -15.969 1 97.56 75 ARG B N 1
ATOM 2577 C CA . ARG B 1 75 ? -10.055 -9.359 -16.828 1 97.56 75 ARG B CA 1
ATOM 2578 C C . ARG B 1 75 ? -9.984 -10.172 -18.109 1 97.56 75 ARG B C 1
ATOM 2580 O O . ARG B 1 75 ? -11.008 -10.633 -18.625 1 97.56 75 ARG B O 1
ATOM 2587 N N . GLN B 1 76 ? -8.828 -10.406 -18.609 1 96.75 76 GLN B N 1
ATOM 2588 C CA . GLN B 1 76 ? -8.609 -11.086 -19.891 1 96.75 76 GLN B CA 1
ATOM 2589 C C . GLN B 1 76 ? -8.781 -12.594 -19.734 1 96.75 76 GLN B C 1
ATOM 2591 O O . GLN B 1 76 ? -9.227 -13.266 -20.672 1 96.75 76 GLN B O 1
ATOM 2596 N N . ILE B 1 77 ? -8.461 -13.109 -18.594 1 97.81 77 ILE B N 1
ATOM 2597 C CA . ILE B 1 77 ? -8.312 -14.555 -18.469 1 97.81 77 ILE B CA 1
ATOM 2598 C C . ILE B 1 77 ? -9.539 -15.141 -17.766 1 97.81 77 ILE B C 1
ATOM 2600 O O . ILE B 1 77 ? -10.055 -16.172 -18.188 1 97.81 77 ILE B O 1
ATOM 2604 N N . HIS B 1 78 ? -10.031 -14.469 -16.781 1 98.44 78 HIS B N 1
ATOM 2605 C CA . HIS B 1 78 ? -11.125 -15.008 -15.977 1 98.44 78 HIS B CA 1
ATOM 2606 C C . HIS B 1 78 ? -12.469 -14.781 -16.656 1 98.44 78 HIS B C 1
ATOM 2608 O O . HIS B 1 78 ? -12.633 -13.812 -17.406 1 98.44 78 HIS B O 1
ATOM 2614 N N . VAL B 1 79 ? -13.359 -15.656 -16.406 1 98.31 79 VAL B N 1
ATOM 2615 C CA . VAL B 1 79 ? -14.75 -15.516 -16.828 1 98.31 79 VAL B CA 1
ATOM 2616 C C . VAL B 1 79 ? -15.625 -15.18 -15.617 1 98.31 79 VAL B C 1
ATOM 2618 O O . VAL B 1 79 ? -15.922 -16.047 -14.797 1 98.31 79 VAL B O 1
ATOM 2621 N N . LEU B 1 80 ? -16.047 -13.938 -15.531 1 98.25 80 LEU B N 1
ATOM 2622 C CA . LEU B 1 80 ? -16.844 -13.438 -14.422 1 98.25 80 LEU B CA 1
ATOM 2623 C C . LEU B 1 80 ? -17.859 -12.406 -14.906 1 98.25 80 LEU B C 1
ATOM 2625 O O . LEU B 1 80 ? -17.75 -11.891 -16.016 1 98.25 80 LEU B O 1
ATOM 2629 N N . SER B 1 81 ? -18.859 -12.133 -14.109 1 98.25 81 SER B N 1
ATOM 2630 C CA . SER B 1 81 ? -19.781 -11.039 -14.398 1 98.25 81 SER B CA 1
ATOM 2631 C C . SER B 1 81 ? -19.109 -9.688 -14.234 1 98.25 81 SER B C 1
ATOM 2633 O O . SER B 1 81 ? -18.109 -9.562 -13.516 1 98.25 81 SER B O 1
ATOM 2635 N N . GLU B 1 82 ? -19.656 -8.656 -14.836 1 98 82 GLU B N 1
ATOM 2636 C CA . GLU B 1 82 ? -19.109 -7.305 -14.727 1 98 82 GLU B CA 1
ATOM 2637 C C . GLU B 1 82 ? -19.109 -6.828 -13.273 1 98 82 GLU B C 1
ATOM 2639 O O . GLU B 1 82 ? -18.203 -6.098 -12.859 1 98 82 GLU B O 1
ATOM 2644 N N . ALA B 1 83 ? -20.125 -7.199 -12.523 1 97.75 83 ALA B N 1
ATOM 2645 C CA . ALA B 1 83 ? -20.188 -6.82 -11.117 1 97.75 83 ALA B CA 1
ATOM 2646 C C . ALA B 1 83 ? -19 -7.395 -10.336 1 97.75 83 ALA B C 1
ATOM 2648 O O . ALA B 1 83 ? -18.453 -6.73 -9.461 1 97.75 83 ALA B O 1
ATOM 2649 N N . LYS B 1 84 ? -18.625 -8.602 -10.609 1 98.62 84 LYS B N 1
ATOM 2650 C CA . LYS B 1 84 ? -17.516 -9.25 -9.922 1 98.62 84 LYS B CA 1
ATOM 2651 C C . LYS B 1 84 ? -16.172 -8.672 -10.383 1 98.62 84 LYS B C 1
ATOM 2653 O O . LYS B 1 84 ? -15.234 -8.555 -9.586 1 98.62 84 LYS B O 1
ATOM 2658 N N . PHE B 1 85 ? -16.094 -8.281 -11.664 1 98.62 85 PHE B N 1
ATOM 2659 C CA . PHE B 1 85 ? -14.922 -7.57 -12.141 1 98.62 85 PHE B CA 1
ATOM 2660 C C . PHE B 1 85 ? -14.789 -6.223 -11.445 1 98.62 85 PHE B C 1
ATOM 2662 O O . PHE B 1 85 ? -13.688 -5.82 -11.055 1 98.62 85 PHE B O 1
ATOM 2669 N N . GLU B 1 86 ? -15.914 -5.539 -11.258 1 98.12 86 GLU B N 1
ATOM 2670 C CA . GLU B 1 86 ? -15.891 -4.27 -10.547 1 98.12 86 GLU B CA 1
ATOM 2671 C C . GLU B 1 86 ? -15.43 -4.457 -9.102 1 98.12 86 GLU B C 1
ATOM 2673 O O . GLU B 1 86 ? -14.633 -3.664 -8.586 1 98.12 86 GLU B O 1
ATOM 2678 N N . MET B 1 87 ? -15.891 -5.469 -8.469 1 98.56 87 MET B N 1
ATOM 2679 C CA . MET B 1 87 ? -15.484 -5.805 -7.105 1 98.56 87 MET B CA 1
ATOM 2680 C C . MET B 1 87 ? -13.969 -5.965 -7.02 1 98.56 87 MET B C 1
ATOM 2682 O O . MET B 1 87 ? -13.32 -5.359 -6.164 1 98.56 87 MET B O 1
ATOM 2686 N N . THR B 1 88 ? -13.438 -6.727 -7.961 1 98.69 88 THR B N 1
ATOM 2687 C CA . THR B 1 88 ? -12 -6.965 -7.969 1 98.69 88 THR B CA 1
ATOM 2688 C C . THR B 1 88 ? -11.234 -5.668 -8.234 1 98.69 88 THR B C 1
ATOM 2690 O O . THR B 1 88 ? -10.211 -5.402 -7.602 1 98.69 88 THR B O 1
ATOM 2693 N N . ARG B 1 89 ? -11.758 -4.895 -9.148 1 98.44 89 ARG B N 1
ATOM 2694 C CA . ARG B 1 89 ? -11.117 -3.621 -9.469 1 98.44 89 ARG B CA 1
ATOM 2695 C C . ARG B 1 89 ? -11.047 -2.721 -8.242 1 98.44 89 ARG B C 1
ATOM 2697 O O . ARG B 1 89 ? -9.984 -2.164 -7.938 1 98.44 89 ARG B O 1
ATOM 2704 N N . VAL B 1 90 ? -12.141 -2.592 -7.574 1 98.56 90 VAL B N 1
ATOM 2705 C CA . VAL B 1 90 ? -12.219 -1.722 -6.406 1 98.56 90 VAL B CA 1
ATOM 2706 C C . VAL B 1 90 ? -11.266 -2.223 -5.324 1 98.56 90 VAL B C 1
ATOM 2708 O O . VAL B 1 90 ? -10.469 -1.452 -4.785 1 98.56 90 VAL B O 1
ATOM 2711 N N . LEU B 1 91 ? -11.289 -3.5 -5.051 1 98.5 91 LEU B N 1
ATOM 2712 C CA . LEU B 1 91 ? -10.477 -4.078 -3.984 1 98.5 91 LEU B CA 1
ATOM 2713 C C . LEU B 1 91 ? -8.992 -3.943 -4.297 1 98.5 91 LEU B C 1
ATOM 2715 O O . LEU B 1 91 ? -8.188 -3.646 -3.406 1 98.5 91 LEU B O 1
ATOM 2719 N N . THR B 1 92 ? -8.625 -4.062 -5.555 1 98.19 92 THR B N 1
ATOM 2720 C CA . THR B 1 92 ? -7.207 -4.16 -5.891 1 98.19 92 THR B CA 1
ATOM 2721 C C . THR B 1 92 ? -6.676 -2.826 -6.406 1 98.19 92 THR B C 1
ATOM 2723 O O . THR B 1 92 ? -5.684 -2.305 -5.891 1 98.19 92 THR B O 1
ATOM 2726 N N . GLU B 1 93 ? -7.371 -2.201 -7.352 1 97.81 93 GLU B N 1
ATOM 2727 C CA . GLU B 1 93 ? -6.879 -0.977 -7.977 1 97.81 93 GLU B CA 1
ATOM 2728 C C . GLU B 1 93 ? -7.152 0.241 -7.102 1 97.81 93 GLU B C 1
ATOM 2730 O O . GLU B 1 93 ? -6.266 1.069 -6.883 1 97.81 93 GLU B O 1
ATOM 2735 N N . ASP B 1 94 ? -8.352 0.324 -6.566 1 97.94 94 ASP B N 1
ATOM 2736 C CA . ASP B 1 94 ? -8.727 1.512 -5.805 1 97.94 94 ASP B CA 1
ATOM 2737 C C . ASP B 1 94 ? -8.266 1.401 -4.355 1 97.94 94 ASP B C 1
ATOM 2739 O O . ASP B 1 94 ? -7.812 2.387 -3.766 1 97.94 94 ASP B O 1
ATOM 2743 N N . MET B 1 95 ? -8.328 0.195 -3.793 1 97.75 95 MET B N 1
ATOM 2744 C CA . MET B 1 95 ? -8.031 0.048 -2.371 1 97.75 95 MET B CA 1
ATOM 2745 C C . MET B 1 95 ? -6.645 -0.543 -2.162 1 97.75 95 MET B C 1
ATOM 2747 O O . MET B 1 95 ? -6.164 -0.631 -1.03 1 97.75 95 MET B O 1
ATOM 2751 N N . ALA B 1 96 ? -5.992 -0.936 -3.24 1 96.38 96 ALA B N 1
ATOM 2752 C CA . ALA B 1 96 ? -4.621 -1.432 -3.221 1 96.38 96 ALA B CA 1
ATOM 2753 C C . ALA B 1 96 ? -4.473 -2.604 -2.256 1 96.38 96 ALA B C 1
ATOM 2755 O O . ALA B 1 96 ? -3.592 -2.6 -1.394 1 96.38 96 ALA B O 1
ATOM 2756 N N . MET B 1 97 ? -5.324 -3.531 -2.377 1 96.81 97 MET B N 1
ATOM 2757 C CA . MET B 1 97 ? -5.199 -4.781 -1.635 1 96.81 97 MET B CA 1
ATOM 2758 C C . MET B 1 97 ? -4.57 -5.867 -2.5 1 96.81 97 MET B C 1
ATOM 2760 O O . MET B 1 97 ? -4.785 -5.902 -3.713 1 96.81 97 MET B O 1
ATOM 2764 N N . ILE B 1 98 ? -3.754 -6.699 -1.875 1 96 98 ILE B N 1
ATOM 2765 C CA . ILE B 1 98 ? -3.33 -7.918 -2.561 1 96 98 ILE B CA 1
ATOM 2766 C C . ILE B 1 98 ? -4.383 -9.008 -2.371 1 96 98 ILE B C 1
ATOM 2768 O O . ILE B 1 98 ? -4.688 -9.398 -1.241 1 96 98 ILE B O 1
ATOM 2772 N N . VAL B 1 99 ? -4.965 -9.477 -3.418 1 98.06 99 VAL B N 1
ATOM 2773 C CA . VAL B 1 99 ? -5.992 -10.508 -3.387 1 98.06 99 VAL B CA 1
ATOM 2774 C C . VAL B 1 99 ? -5.727 -11.539 -4.484 1 98.06 99 VAL B C 1
ATOM 2776 O O . VAL B 1 99 ? -5.523 -11.172 -5.645 1 98.06 99 VAL B O 1
ATOM 2779 N N . GLY B 1 100 ? -5.621 -12.758 -4.082 1 98.31 100 GLY B N 1
ATOM 2780 C CA . GLY B 1 100 ? -5.633 -13.844 -5.047 1 98.31 100 GLY B CA 1
ATOM 2781 C C . GLY B 1 100 ? -7.027 -14.234 -5.492 1 98.31 100 GLY B C 1
ATOM 2782 O O . GLY B 1 100 ? -7.789 -14.82 -4.719 1 98.31 100 GLY B O 1
ATOM 2783 N N . ILE B 1 101 ? -7.332 -13.953 -6.73 1 98.75 101 ILE B N 1
ATOM 2784 C CA . ILE B 1 101 ? -8.656 -14.219 -7.273 1 98.75 101 ILE B CA 1
ATOM 2785 C C . ILE B 1 101 ? -8.672 -15.57 -7.977 1 98.75 101 ILE B C 1
ATOM 2787 O O . ILE B 1 101 ? -7.879 -15.812 -8.883 1 98.75 101 ILE B O 1
ATOM 2791 N N . ILE B 1 102 ? -9.484 -16.438 -7.52 1 98.5 102 ILE B N 1
ATOM 2792 C CA . ILE B 1 102 ? -9.695 -17.719 -8.164 1 98.5 102 ILE B CA 1
ATOM 2793 C C . ILE B 1 102 ? -11.016 -17.703 -8.938 1 98.5 102 ILE B C 1
ATOM 2795 O O . ILE B 1 102 ? -12.055 -17.328 -8.383 1 98.5 102 ILE B O 1
ATOM 2799 N N . ALA B 1 103 ? -10.961 -18.094 -10.164 1 98.62 103 ALA B N 1
ATOM 2800 C CA . ALA B 1 103 ? -12.141 -18.156 -11.031 1 98.62 103 ALA B CA 1
ATOM 2801 C C . ALA B 1 103 ? -11.883 -19.047 -12.242 1 98.62 103 ALA B C 1
ATOM 2803 O O . ALA B 1 103 ? -10.742 -19.422 -12.508 1 98.62 103 ALA B O 1
ATOM 2804 N N . LYS B 1 104 ? -12.953 -19.375 -12.906 1 98.25 104 LYS B N 1
ATOM 2805 C CA . LYS B 1 104 ? -12.812 -20.094 -14.164 1 98.25 104 LYS B CA 1
ATOM 2806 C C . LYS B 1 104 ? -12.102 -19.234 -15.211 1 98.25 104 LYS B C 1
ATOM 2808 O O . LYS B 1 104 ? -12.273 -18.016 -15.242 1 98.25 104 LYS B O 1
ATOM 2813 N N . TYR B 1 105 ? -11.328 -19.922 -15.969 1 97.56 105 TYR B N 1
ATOM 2814 C CA . TYR B 1 105 ? -10.727 -19.25 -17.125 1 97.56 105 TYR B CA 1
ATOM 2815 C C . TYR B 1 105 ? -11.344 -19.766 -18.422 1 97.56 105 TYR B C 1
ATOM 2817 O O . TYR B 1 105 ? -12.008 -20.812 -18.438 1 97.56 105 TYR B O 1
ATOM 2825 N N . ASP B 1 106 ? -11.211 -19.016 -19.469 1 93.81 106 ASP B N 1
ATOM 2826 C CA . ASP B 1 106 ? -11.734 -19.422 -20.766 1 93.81 106 ASP B CA 1
ATOM 2827 C C . ASP B 1 106 ? -10.945 -20.609 -21.328 1 93.81 106 ASP B C 1
ATOM 2829 O O . ASP B 1 106 ? -9.891 -20.422 -21.938 1 93.81 106 ASP B O 1
ATOM 2833 N N . THR B 1 107 ? -11.477 -21.812 -21.203 1 92.25 107 THR B N 1
ATOM 2834 C CA . THR B 1 107 ? -10.773 -23.016 -21.625 1 92.25 107 THR B CA 1
ATOM 2835 C C . THR B 1 107 ? -10.883 -23.203 -23.141 1 92.25 107 THR B C 1
ATOM 2837 O O . THR B 1 107 ? -10.141 -24 -23.719 1 92.25 107 THR B O 1
ATOM 2840 N N . LYS B 1 108 ? -11.797 -22.547 -23.719 1 91.69 108 LYS B N 1
ATOM 2841 C CA . LYS B 1 108 ? -11.977 -22.641 -25.172 1 91.69 108 LYS B CA 1
ATOM 2842 C C . LYS B 1 108 ? -11.047 -21.688 -25.906 1 91.69 108 LYS B C 1
ATOM 2844 O O . LYS B 1 108 ? -10.5 -22.031 -26.969 1 91.69 108 LYS B O 1
ATOM 2849 N N . SER B 1 109 ? -10.914 -20.531 -25.406 1 92.88 109 SER B N 1
ATOM 2850 C CA . SER B 1 109 ? -10.008 -19.516 -25.938 1 92.88 109 SER B CA 1
ATOM 2851 C C . SER B 1 109 ? -8.938 -19.156 -24.922 1 92.88 109 SER B C 1
ATOM 2853 O O . SER B 1 109 ? -9.023 -18.109 -24.281 1 92.88 109 SER B O 1
ATOM 2855 N N . LEU B 1 110 ? -7.949 -19.984 -24.875 1 94 110 LEU B N 1
ATOM 2856 C CA . LEU B 1 110 ? -6.898 -19.828 -23.875 1 94 110 LEU B CA 1
ATOM 2857 C C . LEU B 1 110 ? -6.086 -18.562 -24.141 1 94 110 LEU B C 1
ATOM 2859 O O . LEU B 1 110 ? -5.812 -18.234 -25.297 1 94 110 LEU B O 1
ATOM 2863 N N . HIS B 1 111 ? -5.773 -17.891 -23.016 1 93.19 111 HIS B N 1
ATOM 2864 C CA . HIS B 1 111 ? -4.734 -16.859 -23.141 1 93.19 111 HIS B CA 1
ATOM 2865 C C . HIS B 1 111 ? -3.496 -17.422 -23.844 1 93.19 111 HIS B C 1
ATOM 2867 O O . HIS B 1 111 ? -3.078 -18.547 -23.562 1 93.19 111 HIS B O 1
ATOM 2873 N N . PRO B 1 112 ? -2.9 -16.688 -24.75 1 92.56 112 PRO B N 1
ATOM 2874 C CA . PRO B 1 112 ? -1.781 -17.188 -25.547 1 92.56 112 PRO B CA 1
ATOM 2875 C C . PRO B 1 112 ? -0.667 -17.797 -24.703 1 92.56 112 PRO B C 1
ATOM 2877 O O . PRO B 1 112 ? -0.082 -18.812 -25.062 1 92.56 112 PRO B O 1
ATOM 2880 N N . ARG B 1 113 ? -0.424 -17.203 -23.625 1 93.12 113 ARG B N 1
ATOM 2881 C CA . ARG B 1 113 ? 0.671 -17.672 -22.781 1 93.12 113 ARG B CA 1
ATOM 2882 C C . ARG B 1 113 ? 0.293 -18.969 -22.062 1 93.12 113 ARG B C 1
ATOM 2884 O O . ARG B 1 113 ? 1.162 -19.766 -21.719 1 93.12 113 ARG B O 1
ATOM 2891 N N . LEU B 1 114 ? -0.923 -19.156 -21.781 1 95.38 114 LEU B N 1
ATOM 2892 C CA . LEU B 1 114 ? -1.372 -20.438 -21.25 1 95.38 114 LEU B CA 1
ATOM 2893 C C . LEU B 1 114 ? -1.376 -21.5 -22.328 1 95.38 114 LEU B C 1
ATOM 2895 O O . LEU B 1 114 ? -1.038 -22.656 -22.062 1 95.38 114 LEU B O 1
ATOM 2899 N N . ALA B 1 115 ? -1.648 -21.094 -23.516 1 94.56 115 ALA B N 1
ATOM 2900 C CA . ALA B 1 115 ? -1.754 -22.016 -24.641 1 94.56 115 ALA B CA 1
ATOM 2901 C C . ALA B 1 115 ? -0.391 -22.594 -25 1 94.56 115 ALA B C 1
ATOM 2903 O O . ALA B 1 115 ? -0.308 -23.656 -25.641 1 94.56 115 ALA B O 1
ATOM 2904 N N . THR B 1 116 ? 0.625 -21.906 -24.672 1 93.69 116 THR B N 1
ATOM 2905 C CA . THR B 1 116 ? 1.966 -22.359 -25.016 1 93.69 116 THR B CA 1
ATOM 2906 C C . THR B 1 116 ? 2.432 -23.453 -24.047 1 93.69 116 THR B C 1
ATOM 2908 O O . THR B 1 116 ? 3.428 -24.125 -24.312 1 93.69 116 THR B O 1
ATOM 2911 N N . LEU B 1 117 ? 1.777 -23.672 -22.953 1 95.44 117 LEU B N 1
ATOM 2912 C CA . LEU B 1 117 ? 2.166 -24.672 -21.969 1 95.44 117 LEU B CA 1
ATOM 2913 C C . LEU B 1 117 ? 1.71 -26.062 -22.406 1 95.44 117 LEU B C 1
ATOM 2915 O O . LEU B 1 117 ? 0.607 -26.219 -22.938 1 95.44 117 LEU B O 1
ATOM 2919 N N . ASP B 1 118 ? 2.562 -27.047 -22.25 1 96.25 118 ASP B N 1
ATOM 2920 C CA . ASP B 1 118 ? 2.088 -28.406 -22.484 1 96.25 118 ASP B CA 1
ATOM 2921 C C . ASP B 1 118 ? 1.038 -28.797 -21.438 1 96.25 118 ASP B C 1
ATOM 2923 O O . ASP B 1 118 ? 0.868 -28.125 -20.438 1 96.25 118 ASP B O 1
ATOM 2927 N N . PRO B 1 119 ? 0.326 -29.797 -21.703 1 94.44 119 PRO B N 1
ATOM 2928 C CA . PRO B 1 119 ? -0.794 -30.172 -20.828 1 94.44 119 PRO B CA 1
ATOM 2929 C C . PRO B 1 119 ? -0.363 -30.422 -19.391 1 94.44 119 PRO B C 1
ATOM 2931 O O . PRO B 1 119 ? -1.063 -30.016 -18.453 1 94.44 119 PRO B O 1
ATOM 2934 N N . ALA B 1 120 ? 0.747 -31.016 -19.203 1 92.56 120 ALA B N 1
ATOM 2935 C CA . ALA B 1 120 ? 1.229 -31.312 -17.859 1 92.56 120 ALA B CA 1
ATOM 2936 C C . ALA B 1 120 ? 1.531 -30.016 -17.094 1 92.56 120 ALA B C 1
ATOM 2938 O O . ALA B 1 120 ? 1.15 -29.875 -15.922 1 92.56 120 ALA B O 1
ATOM 2939 N N . THR B 1 121 ? 2.174 -29.125 -17.719 1 93.25 121 THR B N 1
ATOM 2940 C CA . THR B 1 121 ? 2.51 -27.844 -17.094 1 93.25 121 THR B CA 1
ATOM 2941 C C . THR B 1 121 ? 1.254 -27.016 -16.859 1 93.25 121 THR B C 1
ATOM 2943 O O . THR B 1 121 ? 1.117 -26.359 -15.82 1 93.25 121 THR B O 1
ATOM 2946 N N . LEU B 1 122 ? 0.371 -26.984 -17.828 1 95 122 LEU B N 1
ATOM 2947 C CA . LEU B 1 122 ? -0.887 -26.266 -17.672 1 95 122 LEU B CA 1
ATOM 2948 C C . LEU B 1 122 ? -1.636 -26.75 -16.438 1 95 122 LEU B C 1
ATOM 2950 O O . LEU B 1 122 ? -2.197 -25.938 -15.688 1 95 122 LEU B O 1
ATOM 2954 N N . SER B 1 123 ? -1.605 -28.016 -16.203 1 93.38 123 SER B N 1
ATOM 2955 C CA . SER B 1 123 ? -2.293 -28.594 -15.055 1 93.38 123 SER B CA 1
ATOM 2956 C C . SER B 1 123 ? -1.621 -28.188 -13.742 1 93.38 123 SER B C 1
ATOM 2958 O O . SER B 1 123 ? -2.238 -28.234 -12.68 1 93.38 123 SER B O 1
ATOM 2960 N N . GLN B 1 124 ? -0.347 -27.781 -13.812 1 92.38 124 GLN B N 1
ATOM 2961 C CA . GLN B 1 124 ? 0.391 -27.344 -12.633 1 92.38 124 GLN B CA 1
ATOM 2962 C C . GLN B 1 124 ? 0.043 -25.906 -12.266 1 92.38 124 GLN B C 1
ATOM 2964 O O . GLN B 1 124 ? 0.249 -25.469 -11.133 1 92.38 124 GLN B O 1
ATOM 2969 N N . VAL B 1 125 ? -0.49 -25.156 -13.297 1 95.06 125 VAL B N 1
ATOM 2970 C CA . VAL B 1 125 ? -0.736 -23.734 -13.023 1 95.06 125 VAL B CA 1
ATOM 2971 C C . VAL B 1 125 ? -2.24 -23.484 -12.953 1 95.06 125 VAL B C 1
ATOM 2973 O O . VAL B 1 125 ? -2.672 -22.344 -12.727 1 95.06 125 VAL B O 1
ATOM 2976 N N . THR B 1 126 ? -3.02 -24.5 -13.172 1 95.12 126 THR B N 1
ATOM 2977 C CA . THR B 1 126 ? -4.473 -24.438 -13.07 1 95.12 126 THR B CA 1
ATOM 2978 C C . THR B 1 126 ? -4.996 -25.5 -12.117 1 95.12 126 THR B C 1
ATOM 2980 O O . THR B 1 126 ? -4.246 -26.375 -11.68 1 95.12 126 THR B O 1
ATOM 2983 N N . LYS B 1 127 ? -6.188 -25.328 -11.711 1 94.12 127 LYS B N 1
ATOM 2984 C CA . LYS B 1 127 ? -6.941 -26.344 -10.984 1 94.12 127 LYS B CA 1
ATOM 2985 C C . LYS B 1 127 ? -8.297 -26.609 -11.641 1 94.12 127 LYS B C 1
ATOM 2987 O O . LYS B 1 127 ? -9.258 -25.875 -11.391 1 94.12 127 LYS B O 1
ATOM 2992 N N . GLY B 1 128 ? -8.258 -27.703 -12.406 1 92.5 128 GLY B N 1
ATOM 2993 C CA . GLY B 1 128 ? -9.438 -27.875 -13.242 1 92.5 128 GLY B CA 1
ATOM 2994 C C . GLY B 1 128 ? -9.633 -26.734 -14.227 1 92.5 128 GLY B C 1
ATOM 2995 O O . GLY B 1 128 ? -8.742 -26.438 -15.023 1 92.5 128 GLY B O 1
ATOM 2996 N N . ASP B 1 129 ? -10.742 -26.125 -14.148 1 95.69 129 ASP B N 1
ATOM 2997 C CA . ASP B 1 129 ? -11.016 -25.031 -15.07 1 95.69 129 ASP B CA 1
ATOM 2998 C C . ASP B 1 129 ? -10.82 -23.672 -14.391 1 95.69 129 ASP B C 1
ATOM 3000 O O . ASP B 1 129 ? -11.32 -22.656 -14.867 1 95.69 129 ASP B O 1
ATOM 3004 N N . THR B 1 130 ? -10.109 -23.688 -13.266 1 97.38 130 THR B N 1
ATOM 3005 C CA . THR B 1 130 ? -9.875 -22.438 -12.562 1 97.38 130 THR B CA 1
ATOM 3006 C C . THR B 1 130 ? -8.383 -22.094 -12.555 1 97.38 130 THR B C 1
ATOM 3008 O O . THR B 1 130 ? -7.539 -22.969 -12.719 1 97.38 130 THR B O 1
ATOM 3011 N N . VAL B 1 131 ? -8.133 -20.875 -12.469 1 97.44 131 VAL B N 1
ATOM 3012 C CA . VAL B 1 131 ? -6.77 -20.375 -12.281 1 97.44 131 VAL B CA 1
ATOM 3013 C C . VAL B 1 131 ? -6.77 -19.266 -11.242 1 97.44 131 VAL B C 1
ATOM 3015 O O . VAL B 1 131 ? -7.754 -18.516 -11.117 1 97.44 131 VAL B O 1
ATOM 3018 N N . SER B 1 132 ? -5.781 -19.203 -10.477 1 97.81 132 SER B N 1
ATOM 3019 C CA . SER B 1 132 ? -5.605 -18.141 -9.484 1 97.81 132 SER B CA 1
ATOM 3020 C C . SER B 1 132 ? -4.75 -17.016 -10.031 1 97.81 132 SER B C 1
ATOM 3022 O O . SER B 1 132 ? -3.689 -17.25 -10.617 1 97.81 132 SER B O 1
ATOM 3024 N N . ILE B 1 133 ? -5.215 -15.812 -9.93 1 98.38 133 ILE B N 1
ATOM 3025 C CA . ILE B 1 133 ? -4.453 -14.617 -10.289 1 98.38 133 ILE B CA 1
ATOM 3026 C C . ILE B 1 133 ? -4.398 -13.664 -9.094 1 98.38 133 ILE B C 1
ATOM 3028 O O . ILE B 1 133 ? -5.418 -13.094 -8.703 1 98.38 133 ILE B O 1
ATOM 3032 N N . ALA B 1 134 ? -3.236 -13.516 -8.508 1 98.19 134 ALA B N 1
ATOM 3033 C CA . ALA B 1 134 ? -3.031 -12.539 -7.445 1 98.19 134 ALA B CA 1
ATOM 3034 C C . ALA B 1 134 ? -2.705 -11.164 -8.016 1 98.19 134 ALA B C 1
ATOM 3036 O O . ALA B 1 134 ? -1.729 -11.008 -8.758 1 98.19 134 ALA B O 1
ATOM 3037 N N . VAL B 1 135 ? -3.516 -10.195 -7.723 1 98.31 135 VAL B N 1
ATOM 3038 C CA . VAL B 1 135 ? -3.248 -8.812 -8.094 1 98.31 135 VAL B CA 1
ATOM 3039 C C . VAL B 1 135 ? -2.518 -8.109 -6.953 1 98.31 135 VAL B C 1
ATOM 3041 O O . VAL B 1 135 ? -3.068 -7.945 -5.859 1 98.31 135 VAL B O 1
ATOM 3044 N N . PRO B 1 136 ? -1.301 -7.703 -7.207 1 97.06 136 PRO B N 1
ATOM 3045 C CA . PRO B 1 136 ? -0.451 -7.211 -6.121 1 97.06 136 PRO B CA 1
ATOM 3046 C C . PRO B 1 136 ? -0.796 -5.781 -5.707 1 97.06 136 PRO B C 1
ATOM 3048 O O . PRO B 1 136 ? -1.547 -5.094 -6.406 1 97.06 136 PRO B O 1
ATOM 3051 N N . GLU B 1 137 ? -0.222 -5.379 -4.586 1 95.88 137 GLU B N 1
ATOM 3052 C CA . GLU B 1 137 ? -0.487 -4.07 -3.994 1 95.88 137 GLU B CA 1
ATOM 3053 C C . GLU B 1 137 ? 0.687 -3.121 -4.207 1 95.88 137 GLU B C 1
ATOM 3055 O O . GLU B 1 137 ? 0.493 -1.959 -4.57 1 95.88 137 GLU B O 1
ATOM 3060 N N . GLY B 1 138 ? 1.866 -3.523 -4.129 1 96.56 138 GLY B N 1
ATOM 3061 C CA . GLY B 1 138 ? 3.023 -2.654 -3.979 1 96.56 138 GLY B CA 1
ATOM 3062 C C . GLY B 1 138 ? 3.605 -2.201 -5.305 1 96.56 138 GLY B C 1
ATOM 3063 O O . GLY B 1 138 ? 3.369 -2.828 -6.34 1 96.56 138 GLY B O 1
ATOM 3064 N N . PRO B 1 139 ? 4.41 -1.146 -5.25 1 97.94 139 PRO B N 1
ATOM 3065 C CA . PRO B 1 139 ? 4.93 -0.515 -6.469 1 97.94 139 PRO B CA 1
ATOM 3066 C C . PRO B 1 139 ? 5.777 -1.466 -7.309 1 97.94 139 PRO B C 1
ATOM 3068 O O . PRO B 1 139 ? 5.711 -1.436 -8.539 1 97.94 139 PRO B O 1
ATOM 3071 N N . PHE B 1 140 ? 6.57 -2.303 -6.68 1 98.69 140 PHE B N 1
ATOM 3072 C CA . PHE B 1 140 ? 7.484 -3.162 -7.422 1 98.69 140 PHE B CA 1
ATOM 3073 C C . PHE B 1 140 ? 6.711 -4.086 -8.359 1 98.69 140 PHE B C 1
ATOM 3075 O O . PHE B 1 140 ? 6.965 -4.105 -9.57 1 98.69 140 PHE B O 1
ATOM 3082 N N . LEU B 1 141 ? 5.746 -4.797 -7.84 1 98.5 141 LEU B N 1
ATOM 3083 C CA . LEU B 1 141 ? 5.008 -5.77 -8.641 1 98.5 141 LEU B CA 1
ATOM 3084 C C . LEU B 1 141 ? 4.062 -5.074 -9.609 1 98.5 141 LEU B C 1
ATOM 3086 O O . LEU B 1 141 ? 3.791 -5.59 -10.695 1 98.5 141 LEU B O 1
ATOM 3090 N N . ARG B 1 142 ? 3.557 -3.924 -9.18 1 98.25 142 ARG B N 1
ATOM 3091 C CA . ARG B 1 142 ? 2.73 -3.168 -10.117 1 98.25 142 ARG B CA 1
ATOM 3092 C C . ARG B 1 142 ? 3.539 -2.729 -11.336 1 98.25 142 ARG B C 1
ATOM 3094 O O . ARG B 1 142 ? 3.057 -2.803 -12.469 1 98.25 142 ARG B O 1
ATOM 3101 N N . GLU B 1 143 ? 4.754 -2.273 -11.062 1 98.69 143 GLU B N 1
ATOM 3102 C CA . GLU B 1 143 ? 5.625 -1.889 -12.172 1 98.69 143 GLU B CA 1
ATOM 3103 C C . GLU B 1 143 ? 6.02 -3.102 -13.008 1 98.69 143 GLU B C 1
ATOM 3105 O O . GLU B 1 143 ? 6 -3.043 -14.242 1 98.69 143 GLU B O 1
ATOM 3110 N N . LEU B 1 144 ? 6.402 -4.172 -12.375 1 98.75 144 LEU B N 1
ATOM 3111 C CA . LEU B 1 144 ? 6.727 -5.398 -13.086 1 98.75 144 LEU B CA 1
ATOM 3112 C C . LEU B 1 144 ? 5.539 -5.879 -13.914 1 98.75 144 LEU B C 1
ATOM 3114 O O . LEU B 1 144 ? 5.699 -6.293 -15.062 1 98.75 144 LEU B O 1
ATOM 3118 N N . GLY B 1 145 ? 4.352 -5.82 -13.312 1 98.44 145 GLY B N 1
ATOM 3119 C CA . GLY B 1 145 ? 3.135 -6.168 -14.031 1 98.44 145 GLY B CA 1
ATOM 3120 C C . GLY B 1 145 ? 2.91 -5.32 -15.266 1 98.44 145 GLY B C 1
ATOM 3121 O O . GLY B 1 145 ? 2.508 -5.836 -16.312 1 98.44 145 GLY B O 1
ATOM 3122 N N . ARG B 1 146 ? 3.113 -4.059 -15.102 1 98.25 146 ARG B N 1
ATOM 3123 C CA . ARG B 1 146 ? 2.98 -3.148 -16.234 1 98.25 146 ARG B CA 1
ATOM 3124 C C . ARG B 1 146 ? 3.898 -3.564 -17.375 1 98.25 146 ARG B C 1
ATOM 3126 O O . ARG B 1 146 ? 3.477 -3.604 -18.547 1 98.25 146 ARG B O 1
ATOM 3133 N N . LEU B 1 147 ? 5.129 -3.834 -17.078 1 98.62 147 LEU B N 1
ATOM 3134 C CA . LEU B 1 147 ? 6.09 -4.266 -18.094 1 98.62 147 LEU B CA 1
ATOM 3135 C C . LEU B 1 147 ? 5.625 -5.551 -18.766 1 98.62 147 LEU B C 1
ATOM 3137 O O . LEU B 1 147 ? 5.746 -5.691 -19.984 1 98.62 147 LEU B O 1
ATOM 3141 N N . CYS B 1 148 ? 5.105 -6.438 -18 1 98.06 148 CYS B N 1
ATOM 3142 C CA . CYS B 1 148 ? 4.602 -7.695 -18.547 1 98.06 148 CYS B CA 1
ATOM 3143 C C . CYS B 1 148 ? 3.404 -7.457 -19.453 1 98.06 148 CYS B C 1
ATOM 3145 O O . CYS B 1 148 ? 3.281 -8.094 -20.5 1 98.06 148 CYS B O 1
ATOM 3147 N N . ASP B 1 149 ? 2.549 -6.582 -19.062 1 97.69 149 ASP B N 1
ATOM 3148 C CA . ASP B 1 149 ? 1.378 -6.23 -19.859 1 97.69 149 ASP B CA 1
ATOM 3149 C C . ASP B 1 149 ? 1.79 -5.633 -21.203 1 97.69 149 ASP B C 1
ATOM 3151 O O . ASP B 1 149 ? 1.089 -5.801 -22.203 1 97.69 149 ASP B O 1
ATOM 3155 N N . GLU B 1 150 ? 2.857 -4.922 -21.172 1 97.75 150 GLU B N 1
ATOM 3156 C CA . GLU B 1 150 ? 3.322 -4.234 -22.375 1 97.75 150 GLU B CA 1
ATOM 3157 C C . GLU B 1 150 ? 4.137 -5.164 -23.266 1 97.75 150 GLU B C 1
ATOM 3159 O O . GLU B 1 150 ? 4.453 -4.824 -24.406 1 97.75 150 GLU B O 1
ATOM 3164 N N . ASP B 1 151 ? 4.484 -6.273 -22.703 1 97 151 ASP B N 1
ATOM 3165 C CA . ASP B 1 151 ? 5.234 -7.238 -23.5 1 97 151 ASP B CA 1
ATOM 3166 C C . ASP B 1 151 ? 4.434 -7.684 -24.719 1 97 151 ASP B C 1
ATOM 3168 O O . ASP B 1 151 ? 3.252 -8.023 -24.609 1 97 151 ASP B O 1
ATOM 3172 N N . PRO B 1 152 ? 5.004 -7.691 -25.875 1 93.69 152 PRO B N 1
ATOM 3173 C CA . PRO B 1 152 ? 4.273 -8.039 -27.109 1 93.69 152 PRO B CA 1
ATOM 3174 C C . PRO B 1 152 ? 3.697 -9.453 -27.062 1 93.69 152 PRO B C 1
ATOM 3176 O O . PRO B 1 152 ? 2.703 -9.734 -27.734 1 93.69 152 PRO B O 1
ATOM 3179 N N . GLU B 1 153 ? 4.273 -10.328 -26.328 1 90.06 153 GLU B N 1
ATOM 3180 C CA . GLU B 1 153 ? 3.803 -11.711 -26.266 1 90.06 153 GLU B CA 1
ATOM 3181 C C . GLU B 1 153 ? 2.826 -11.906 -25.109 1 90.06 153 GLU B C 1
ATOM 3183 O O . GLU B 1 153 ? 2.303 -13.008 -24.906 1 90.06 153 GLU B O 1
ATOM 3188 N N . GLY B 1 154 ? 2.578 -10.812 -24.344 1 90.62 154 GLY B N 1
ATOM 3189 C CA . GLY B 1 154 ? 1.668 -10.93 -23.203 1 90.62 154 GLY B CA 1
ATOM 3190 C C . GLY B 1 154 ? 2.227 -11.766 -22.078 1 90.62 154 GLY B C 1
ATOM 3191 O O . GLY B 1 154 ? 1.562 -12.688 -21.594 1 90.62 154 GLY B O 1
ATOM 3192 N N . MET B 1 155 ? 3.229 -11.461 -21.516 1 96.81 155 MET B N 1
ATOM 3193 C CA . MET B 1 155 ? 3.957 -12.266 -20.531 1 96.81 155 MET B CA 1
ATOM 3194 C C . MET B 1 155 ? 3.127 -12.469 -19.266 1 96.81 155 MET B C 1
ATOM 3196 O O . MET B 1 155 ? 2.521 -11.523 -18.766 1 96.81 155 MET B O 1
ATOM 3200 N N . LEU B 1 156 ? 3.006 -13.672 -18.859 1 98.12 156 LEU B N 1
ATOM 3201 C CA . LEU B 1 156 ? 2.445 -14.023 -17.562 1 98.12 156 LEU B CA 1
ATOM 3202 C C . LEU B 1 156 ? 3.549 -14.406 -16.578 1 98.12 156 LEU B C 1
ATOM 3204 O O . LEU B 1 156 ? 4.586 -14.945 -16.984 1 98.12 156 LEU B O 1
ATOM 3208 N N . MET B 1 157 ? 3.34 -14.109 -15.312 1 98.31 157 MET B N 1
ATOM 3209 C CA . MET B 1 157 ? 4.258 -14.516 -14.25 1 98.31 157 MET B CA 1
ATOM 3210 C C . MET B 1 157 ? 3.648 -15.633 -13.414 1 98.31 157 MET B C 1
ATOM 3212 O O . MET B 1 157 ? 2.629 -15.438 -12.75 1 98.31 157 MET B O 1
ATOM 3216 N N . PHE B 1 158 ? 4.246 -16.766 -13.477 1 97.38 158 PHE B N 1
ATOM 3217 C CA . PHE B 1 158 ? 3.846 -17.906 -12.664 1 97.38 158 PHE B CA 1
ATOM 3218 C C . PHE B 1 158 ? 4.641 -17.953 -11.359 1 97.38 158 PHE B C 1
ATOM 3220 O O . PHE B 1 158 ? 5.867 -17.812 -11.375 1 97.38 158 PHE B O 1
ATOM 3227 N N . GLY B 1 159 ? 3.891 -18 -10.289 1 93.56 159 GLY B N 1
ATOM 3228 C CA . GLY B 1 159 ? 4.652 -17.859 -9.055 1 93.56 159 GLY B CA 1
ATOM 3229 C C . GLY B 1 159 ? 4.031 -18.609 -7.891 1 93.56 159 GLY B C 1
ATOM 3230 O O . GLY B 1 159 ? 2.867 -19.016 -7.953 1 93.56 159 GLY B O 1
ATOM 3231 N N . THR B 1 160 ? 4.824 -18.812 -6.848 1 90.5 160 THR B N 1
ATOM 3232 C CA . THR B 1 160 ? 4.477 -19.406 -5.559 1 90.5 160 THR B CA 1
ATOM 3233 C C . THR B 1 160 ? 5.312 -18.797 -4.441 1 90.5 160 THR B C 1
ATOM 3235 O O . THR B 1 160 ? 6.316 -18.125 -4.699 1 90.5 160 THR B O 1
ATOM 3238 N N . SER B 1 161 ? 4.832 -18.891 -3.234 1 87.06 161 SER B N 1
ATOM 3239 C CA . SER B 1 161 ? 5.602 -18.406 -2.096 1 87.06 161 SER B CA 1
ATOM 3240 C C . SER B 1 161 ? 6.992 -19.031 -2.059 1 87.06 161 SER B C 1
ATOM 3242 O O . SER B 1 161 ? 7.164 -20.188 -2.438 1 87.06 161 SER B O 1
ATOM 3244 N N . ALA B 1 162 ? 7.941 -18.266 -1.641 1 81.25 162 ALA B N 1
ATOM 3245 C CA . ALA B 1 162 ? 9.328 -18.719 -1.614 1 81.25 162 ALA B CA 1
ATOM 3246 C C . ALA B 1 162 ? 9.617 -19.516 -0.348 1 81.25 162 ALA B C 1
ATOM 3248 O O . ALA B 1 162 ? 10.43 -19.109 0.484 1 81.25 162 ALA B O 1
ATOM 3249 N N . ASN B 1 163 ? 8.977 -20.531 -0.191 1 74 163 ASN B N 1
ATOM 3250 C CA . ASN B 1 163 ? 9.156 -21.406 0.96 1 74 163 ASN B CA 1
ATOM 3251 C C . ASN B 1 163 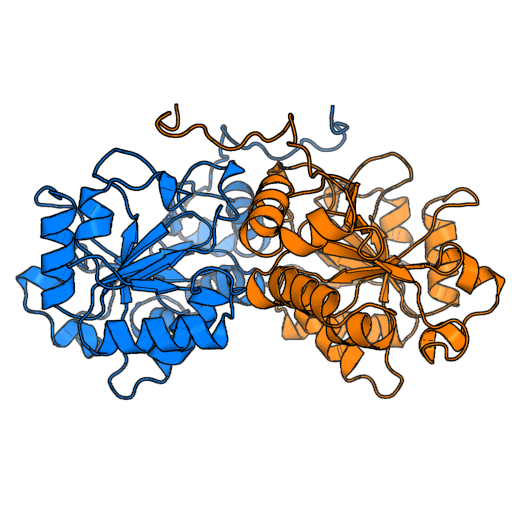? 9.211 -22.875 0.543 1 74 163 ASN B C 1
ATOM 3253 O O . ASN B 1 163 ? 8.852 -23.219 -0.585 1 74 163 ASN B O 1
ATOM 3257 N N . LEU B 1 164 ? 9.805 -23.516 1.474 1 69.31 164 LEU B N 1
ATOM 3258 C CA . LEU B 1 164 ? 9.633 -24.953 1.309 1 69.31 164 LEU B CA 1
ATOM 3259 C C . LEU B 1 164 ? 8.234 -25.391 1.736 1 69.31 164 LEU B C 1
ATOM 3261 O O . LEU B 1 164 ? 7.594 -24.719 2.545 1 69.31 164 LEU B O 1
ATOM 3265 N N . THR B 1 165 ? 7.859 -26.375 1.189 1 63.53 165 THR B N 1
ATOM 3266 C CA . THR B 1 165 ? 6.512 -26.875 1.454 1 63.53 165 THR B CA 1
ATOM 3267 C C . THR B 1 165 ? 6.281 -27.047 2.953 1 63.53 165 THR B C 1
ATOM 3269 O O . THR B 1 165 ? 7.105 -27.641 3.646 1 63.53 165 THR B O 1
ATOM 3272 N N . GLY B 1 166 ? 5.309 -26.312 3.346 1 64.44 166 GLY B N 1
ATOM 3273 C CA . GLY B 1 166 ? 4.883 -26.5 4.723 1 64.44 166 GLY B CA 1
ATOM 3274 C C . GLY B 1 166 ? 5.555 -25.547 5.691 1 64.44 166 GLY B C 1
ATOM 3275 O O . GLY B 1 166 ? 5.242 -25.547 6.887 1 64.44 166 GLY B O 1
ATOM 3276 N N . GLN B 1 167 ? 6.465 -24.719 5.293 1 65.44 167 GLN B N 1
ATOM 3277 C CA . GLN B 1 167 ? 7.266 -23.938 6.23 1 65.44 167 GLN B CA 1
ATOM 3278 C C . GLN B 1 167 ? 6.742 -22.516 6.34 1 65.44 167 GLN B C 1
ATOM 3280 O O . GLN B 1 167 ? 7.324 -21.688 7.051 1 65.44 167 GLN B O 1
ATOM 3285 N N . GLY B 1 168 ? 5.594 -22.172 5.922 1 78.25 168 GLY B N 1
ATOM 3286 C CA . GLY B 1 168 ? 5 -20.859 6.094 1 78.25 168 GLY B CA 1
ATOM 3287 C C . GLY B 1 168 ? 5.645 -19.797 5.223 1 78.25 168 GLY B C 1
ATOM 3288 O O . GLY B 1 168 ? 6.68 -20.031 4.598 1 78.25 168 GLY B O 1
ATOM 3289 N N . GLN B 1 169 ? 5.195 -18.562 5.297 1 85.88 169 GLN B N 1
ATOM 3290 C CA . GLN B 1 169 ? 5.652 -17.453 4.473 1 85.88 169 GLN B CA 1
ATOM 3291 C C . GLN B 1 169 ? 6.988 -16.906 4.977 1 85.88 169 GLN B C 1
ATOM 3293 O O . GLN B 1 169 ? 7.219 -16.844 6.184 1 85.88 169 GLN B O 1
ATOM 3298 N N . ARG B 1 170 ? 7.883 -16.625 4.059 1 92.56 170 ARG B N 1
ATOM 3299 C CA . ARG B 1 170 ? 9.141 -15.945 4.383 1 92.56 170 ARG B CA 1
ATOM 3300 C C . ARG B 1 170 ? 9.047 -14.453 4.098 1 92.56 170 ARG B C 1
ATOM 3302 O O . ARG B 1 170 ? 8.773 -14.047 2.965 1 92.56 170 ARG B O 1
ATOM 3309 N N . PHE B 1 171 ? 9.344 -13.703 5.133 1 95.12 171 PHE B N 1
ATOM 3310 C CA . PHE B 1 171 ? 9.164 -12.258 4.992 1 95.12 171 PHE B CA 1
ATOM 3311 C C . PHE B 1 171 ? 10.508 -11.562 4.82 1 95.12 171 PHE B C 1
ATOM 3313 O O . PHE B 1 171 ? 10.555 -10.344 4.629 1 95.12 171 PHE B O 1
ATOM 3320 N N . ARG B 1 172 ? 11.625 -12.336 4.902 1 95.25 172 ARG B N 1
ATOM 3321 C CA . ARG B 1 172 ? 12.969 -11.852 4.625 1 95.25 172 ARG B CA 1
ATOM 3322 C C . ARG B 1 172 ? 13.75 -12.859 3.789 1 95.25 172 ARG B C 1
ATOM 3324 O O . ARG B 1 172 ? 13.602 -14.07 3.971 1 95.25 172 ARG B O 1
ATOM 3331 N N . ILE B 1 173 ? 14.586 -12.219 3.014 1 95.31 173 ILE B N 1
ATOM 3332 C CA . ILE B 1 173 ? 15.438 -13.086 2.213 1 95.31 173 ILE B CA 1
ATOM 3333 C C . ILE B 1 173 ? 16.266 -13.984 3.131 1 95.31 173 ILE B C 1
ATOM 3335 O O . ILE B 1 173 ? 16.469 -15.164 2.84 1 95.31 173 ILE B O 1
ATOM 3339 N N . GLU B 1 174 ? 16.672 -13.438 4.273 1 93.19 174 GLU B N 1
ATOM 3340 C CA . GLU B 1 174 ? 17.516 -14.141 5.227 1 93.19 174 GLU B CA 1
ATOM 3341 C C . GLU B 1 174 ? 16.828 -15.398 5.75 1 93.19 174 GLU B C 1
ATOM 3343 O O . GLU B 1 174 ? 17.5 -16.312 6.238 1 93.19 174 GLU B O 1
ATOM 3348 N N . ASP B 1 175 ? 15.516 -15.484 5.637 1 91.56 175 ASP B N 1
ATOM 3349 C CA . ASP B 1 175 ? 14.758 -16.594 6.203 1 91.56 175 ASP B CA 1
ATOM 3350 C C . ASP B 1 175 ? 14.484 -17.672 5.152 1 91.56 175 ASP B C 1
ATOM 3352 O O . ASP B 1 175 ? 13.938 -18.719 5.465 1 91.56 175 ASP B O 1
ATOM 3356 N N . ILE B 1 176 ? 14.828 -17.422 3.951 1 92.81 176 ILE B N 1
ATOM 3357 C CA . ILE B 1 176 ? 14.578 -18.375 2.875 1 92.81 176 ILE B CA 1
ATOM 3358 C C . ILE B 1 176 ? 15.688 -19.438 2.854 1 92.81 176 ILE B C 1
ATOM 3360 O O . ILE B 1 176 ? 16.875 -19.094 2.969 1 92.81 176 ILE B O 1
ATOM 3364 N N . GLU B 1 177 ? 15.344 -20.609 2.699 1 89.75 177 GLU B N 1
ATOM 3365 C CA . GLU B 1 177 ? 16.297 -21.719 2.676 1 89.75 177 GLU B CA 1
ATOM 3366 C C . GLU B 1 177 ? 17.328 -21.531 1.556 1 89.75 177 GLU B C 1
ATOM 3368 O O . GLU B 1 177 ? 16.969 -21.156 0.437 1 89.75 177 GLU B O 1
ATOM 3373 N N . SER B 1 178 ? 18.516 -21.922 1.844 1 90.81 178 SER B N 1
ATOM 3374 C CA . SER B 1 178 ? 19.609 -21.734 0.895 1 90.81 178 SER B CA 1
ATOM 3375 C C . SER B 1 178 ? 19.344 -22.5 -0.402 1 90.81 178 SER B C 1
ATOM 3377 O O . SER B 1 178 ? 19.703 -22.031 -1.485 1 90.81 178 SER B O 1
ATOM 3379 N N . ARG B 1 179 ? 18.75 -23.641 -0.258 1 87.62 179 ARG B N 1
ATOM 3380 C CA . ARG B 1 179 ? 18.469 -24.453 -1.432 1 87.62 179 ARG B CA 1
ATOM 3381 C C . ARG B 1 179 ? 17.562 -23.719 -2.41 1 87.62 179 ARG B C 1
ATOM 3383 O O . ARG B 1 179 ? 17.719 -23.844 -3.627 1 87.62 179 ARG B O 1
ATOM 3390 N N . VAL B 1 180 ? 16.625 -22.953 -1.866 1 90.31 180 VAL B N 1
ATOM 3391 C CA . VAL B 1 180 ? 15.703 -22.188 -2.693 1 90.31 180 VAL B CA 1
ATOM 3392 C C . VAL B 1 180 ? 16.438 -21 -3.336 1 90.31 180 VAL B C 1
ATOM 3394 O O . VAL B 1 180 ? 16.281 -20.75 -4.535 1 90.31 180 VAL B O 1
ATOM 3397 N N . ILE B 1 181 ? 17.266 -20.375 -2.604 1 93.69 181 ILE B N 1
ATOM 3398 C CA . ILE B 1 181 ? 18.016 -19.219 -3.078 1 93.69 181 ILE B CA 1
ATOM 3399 C C . ILE B 1 181 ? 18.969 -19.656 -4.191 1 93.69 181 ILE B C 1
ATOM 3401 O O . ILE B 1 181 ? 19.094 -18.969 -5.211 1 93.69 181 ILE B O 1
ATOM 3405 N N . ASP B 1 182 ? 19.562 -20.781 -4.02 1 92.25 182 ASP B N 1
ATOM 3406 C CA . ASP B 1 182 ? 20.578 -21.266 -4.957 1 92.25 182 ASP B CA 1
ATOM 3407 C C . ASP B 1 182 ? 19.938 -21.719 -6.266 1 92.25 182 ASP B C 1
ATOM 3409 O O . ASP B 1 182 ? 20.641 -21.906 -7.27 1 92.25 182 ASP B O 1
ATOM 3413 N N . ALA B 1 183 ? 18.672 -21.859 -6.277 1 90.88 183 ALA B N 1
ATOM 3414 C CA . ALA B 1 183 ? 17.984 -22.422 -7.441 1 90.88 183 ALA B CA 1
ATOM 3415 C C . ALA B 1 183 ? 17.5 -21.328 -8.375 1 90.88 183 ALA B C 1
ATOM 3417 O O . ALA B 1 183 ? 16.953 -21.594 -9.438 1 90.88 183 ALA B O 1
ATOM 3418 N N . VAL B 1 184 ? 17.734 -20.031 -7.992 1 96.56 184 VAL B N 1
ATOM 3419 C CA . VAL B 1 184 ? 17.156 -18.953 -8.797 1 96.56 184 VAL B CA 1
ATOM 3420 C C . VAL B 1 184 ? 18.266 -18.156 -9.461 1 96.56 184 VAL B C 1
ATOM 3422 O O . VAL B 1 184 ? 19.453 -18.328 -9.148 1 96.56 184 VAL B O 1
ATOM 3425 N N . ASP B 1 185 ? 17.891 -17.328 -10.43 1 98.06 185 ASP B N 1
ATOM 3426 C CA . ASP B 1 185 ? 18.844 -16.531 -11.195 1 98.06 185 ASP B CA 1
ATOM 3427 C C . ASP B 1 185 ? 19 -15.141 -10.594 1 98.06 185 ASP B C 1
ATOM 3429 O O . ASP B 1 185 ? 20.062 -14.516 -10.734 1 98.06 185 ASP B O 1
ATOM 3433 N N . LEU B 1 186 ? 17.984 -14.672 -9.984 1 98.56 186 LEU B N 1
ATOM 3434 C CA . LEU B 1 186 ? 17.953 -13.305 -9.469 1 98.56 186 LEU B CA 1
ATOM 3435 C C . LEU B 1 186 ? 17.125 -13.234 -8.188 1 98.56 186 LEU B C 1
ATOM 3437 O O . LEU B 1 186 ? 16.062 -13.852 -8.086 1 98.56 186 LEU B O 1
ATOM 3441 N N . VAL B 1 187 ? 17.656 -12.531 -7.215 1 98.31 187 VAL B N 1
ATOM 3442 C CA . VAL B 1 187 ? 16.953 -12.25 -5.965 1 98.31 187 VAL B CA 1
ATOM 3443 C C . VAL B 1 187 ? 16.766 -10.742 -5.816 1 98.31 187 VAL B C 1
ATOM 3445 O O . VAL B 1 187 ? 17.734 -9.977 -5.828 1 98.31 187 VAL B O 1
ATOM 3448 N N . VAL B 1 188 ? 15.547 -10.328 -5.781 1 98.56 188 VAL B N 1
ATOM 3449 C CA . VAL B 1 188 ? 15.234 -8.945 -5.434 1 98.56 188 VAL B CA 1
ATOM 3450 C C . VAL B 1 188 ? 15.055 -8.82 -3.92 1 98.56 188 VAL B C 1
ATOM 3452 O O . VAL B 1 188 ? 14.039 -9.266 -3.371 1 98.56 188 VAL B O 1
ATOM 3455 N N . ASP B 1 189 ? 15.953 -8.172 -3.293 1 97.94 189 ASP B N 1
ATOM 3456 C CA . ASP B 1 189 ? 15.961 -8.07 -1.836 1 97.94 189 ASP B CA 1
ATOM 3457 C C . ASP B 1 189 ? 15.5 -6.691 -1.376 1 97.94 189 ASP B C 1
ATOM 3459 O O . ASP B 1 189 ? 16.297 -5.746 -1.333 1 97.94 189 ASP B O 1
ATOM 3463 N N . TYR B 1 190 ? 14.242 -6.605 -1.002 1 98 190 TYR B N 1
ATOM 3464 C CA . TYR B 1 190 ? 13.688 -5.355 -0.498 1 98 190 TYR B CA 1
ATOM 3465 C C . TYR B 1 190 ? 13.492 -5.418 1.013 1 98 190 TYR B C 1
ATOM 3467 O O . TYR B 1 190 ? 12.641 -4.715 1.562 1 98 190 TYR B O 1
ATOM 3475 N N . GLY B 1 191 ? 14.211 -6.336 1.635 1 96.25 191 GLY B N 1
ATOM 3476 C CA . GLY B 1 191 ? 14.195 -6.422 3.086 1 96.25 191 GLY B CA 1
ATOM 3477 C C . GLY B 1 191 ? 12.883 -6.957 3.637 1 96.25 191 GLY B C 1
ATOM 3478 O O . GLY B 1 191 ? 12.25 -7.812 3.018 1 96.25 191 GLY B O 1
ATOM 3479 N N . LEU B 1 192 ? 12.516 -6.535 4.891 1 96.56 192 LEU B N 1
ATOM 3480 C CA . LEU B 1 192 ? 11.328 -7.004 5.59 1 96.56 192 LEU B CA 1
ATOM 3481 C C . LEU B 1 192 ? 10.062 -6.562 4.863 1 96.56 192 LEU B C 1
ATOM 3483 O O . LEU B 1 192 ? 9.906 -5.387 4.531 1 96.56 192 LEU B O 1
ATOM 3487 N N . GLN B 1 193 ? 9.195 -7.512 4.629 1 96.44 193 GLN B N 1
ATOM 3488 C CA . GLN B 1 193 ? 7.996 -7.23 3.848 1 96.44 193 GLN B CA 1
ATOM 3489 C C . GLN B 1 193 ? 6.891 -6.645 4.727 1 96.44 193 GLN B C 1
ATOM 3491 O O . GLN B 1 193 ? 6.773 -7 5.902 1 96.44 193 GLN B O 1
ATOM 3496 N N . LYS B 1 194 ? 6.133 -5.879 4.133 1 94.81 194 LYS B N 1
ATOM 3497 C CA . LYS B 1 194 ? 5.195 -4.926 4.715 1 94.81 194 LYS B CA 1
ATOM 3498 C C . LYS B 1 194 ? 4.211 -5.621 5.648 1 94.81 194 LYS B C 1
ATOM 3500 O O . LYS B 1 194 ? 3.908 -5.117 6.734 1 94.81 194 LYS B O 1
ATOM 3505 N N . TRP B 1 195 ? 3.695 -6.801 5.281 1 95.38 195 TRP B N 1
ATOM 3506 C CA . TRP B 1 195 ? 2.586 -7.434 5.988 1 95.38 195 TRP B CA 1
ATOM 3507 C C . TRP B 1 195 ? 3.094 -8.5 6.957 1 95.38 195 TRP B C 1
ATOM 3509 O O . TRP B 1 195 ? 2.342 -9.383 7.367 1 95.38 195 TRP B O 1
ATOM 3519 N N . GLN B 1 196 ? 4.34 -8.383 7.336 1 94.25 196 GLN B N 1
ATOM 3520 C CA . GLN B 1 196 ? 4.957 -9.383 8.203 1 94.25 196 GLN B CA 1
ATOM 3521 C C . GLN B 1 196 ? 4.203 -9.516 9.516 1 94.25 196 GLN B C 1
ATOM 3523 O O . GLN B 1 196 ? 4.258 -10.562 10.172 1 94.25 196 GLN B O 1
ATOM 3528 N N . VAL B 1 197 ? 3.443 -8.523 9.922 1 93 197 VAL B N 1
ATOM 3529 C CA . VAL B 1 197 ? 2.756 -8.531 11.211 1 93 197 VAL B CA 1
ATOM 3530 C C . VAL B 1 197 ? 1.685 -9.617 11.219 1 93 197 VAL B C 1
ATOM 3532 O O . VAL B 1 197 ? 1.368 -10.188 12.266 1 93 197 VAL B O 1
ATOM 3535 N N . TYR B 1 198 ? 1.172 -9.977 10.094 1 93.44 198 TYR B N 1
ATOM 3536 C CA . TYR B 1 198 ? 0.123 -10.984 9.992 1 93.44 198 TYR B CA 1
ATOM 3537 C C . TYR B 1 198 ? 0.716 -12.383 9.953 1 93.44 198 TYR B C 1
ATOM 3539 O O . TYR B 1 198 ? 0.021 -13.367 10.227 1 93.44 198 TYR B O 1
ATOM 3547 N N . ARG B 1 199 ? 1.93 -12.523 9.453 1 91.31 199 ARG B N 1
ATOM 3548 C CA . ARG B 1 199 ? 2.658 -13.789 9.383 1 91.31 199 ARG B CA 1
ATOM 3549 C C . ARG B 1 199 ? 1.938 -14.789 8.484 1 91.31 199 ARG B C 1
ATOM 3551 O O . ARG B 1 199 ? 1.935 -15.992 8.758 1 91.31 199 ARG B O 1
ATOM 3558 N N . ARG B 1 200 ? 1.263 -14.305 7.547 1 92 200 ARG B N 1
ATOM 3559 C CA . ARG B 1 200 ? 0.566 -15.156 6.59 1 92 200 ARG B CA 1
ATOM 3560 C C . ARG B 1 200 ? 0.508 -14.508 5.211 1 92 200 ARG B C 1
ATOM 3562 O O . ARG B 1 200 ? 0.761 -13.305 5.078 1 92 200 ARG B O 1
ATOM 3569 N N . GLY B 1 201 ? 0.196 -15.281 4.234 1 93.19 201 GLY B N 1
ATOM 3570 C CA . GLY B 1 201 ? 0.067 -14.773 2.879 1 93.19 201 GLY B CA 1
ATOM 3571 C C . GLY B 1 201 ? -1.172 -13.922 2.676 1 93.19 201 GLY B C 1
ATOM 3572 O O . GLY B 1 201 ? -1.844 -13.555 3.641 1 93.19 201 GLY B O 1
ATOM 3573 N N . GLY B 1 202 ? -1.439 -13.547 1.461 1 94.75 202 GLY B N 1
ATOM 3574 C CA . GLY B 1 202 ? -2.57 -12.695 1.128 1 94.75 202 GLY B CA 1
ATOM 3575 C C . GLY B 1 202 ? -3.898 -13.438 1.15 1 94.75 202 GLY B C 1
ATOM 3576 O O . GLY B 1 202 ? -3.934 -14.656 1.3 1 94.75 202 GLY B O 1
ATOM 3577 N N . VAL B 1 203 ? -4.961 -12.719 0.963 1 97.38 203 VAL B N 1
ATOM 3578 C CA . VAL B 1 203 ? -6.309 -13.273 0.89 1 97.38 203 VAL B CA 1
ATOM 3579 C C . VAL B 1 203 ? -6.48 -14.047 -0.416 1 97.38 203 VAL B C 1
ATOM 3581 O O . VAL B 1 203 ? -6.055 -13.586 -1.478 1 97.38 203 VAL B O 1
ATOM 3584 N N . ASN B 1 204 ? -6.941 -15.25 -0.364 1 97.38 204 ASN B N 1
ATOM 3585 C CA . ASN B 1 204 ? -7.414 -15.992 -1.529 1 97.38 204 ASN B CA 1
ATOM 3586 C C . ASN B 1 204 ? -8.938 -16.047 -1.581 1 97.38 204 ASN B C 1
ATOM 3588 O O . ASN B 1 204 ? -9.586 -16.422 -0.603 1 97.38 204 ASN B O 1
ATOM 3592 N N . PHE B 1 205 ? -9.43 -15.672 -2.707 1 98.62 205 PHE B N 1
ATOM 3593 C CA . PHE B 1 205 ? -10.867 -15.469 -2.818 1 98.62 205 PHE B CA 1
ATOM 3594 C C . PHE B 1 205 ? -11.406 -16.141 -4.074 1 98.62 205 PHE B C 1
ATOM 3596 O O . PHE B 1 205 ? -10.969 -15.844 -5.184 1 98.62 205 PHE B O 1
ATOM 3603 N N . ASP B 1 206 ? -12.305 -17.062 -3.906 1 98.44 206 ASP B N 1
ATOM 3604 C CA . ASP B 1 206 ? -13.07 -17.656 -4.992 1 98.44 206 ASP B CA 1
ATOM 3605 C C . ASP B 1 206 ? -14.156 -16.719 -5.488 1 98.44 206 ASP B C 1
ATOM 3607 O O . ASP B 1 206 ? -15.258 -16.672 -4.93 1 98.44 206 ASP B O 1
ATOM 3611 N N . ALA B 1 207 ? -13.852 -16 -6.535 1 98.31 207 ALA B N 1
ATOM 3612 C CA . ALA B 1 207 ? -14.75 -14.945 -7.004 1 98.31 207 ALA B CA 1
ATOM 3613 C C . ALA B 1 207 ? -16 -15.531 -7.637 1 98.31 207 ALA B C 1
ATOM 3615 O O . ALA B 1 207 ? -17.062 -14.906 -7.621 1 98.31 207 ALA B O 1
ATOM 3616 N N . GLU B 1 208 ? -15.898 -16.672 -8.141 1 96.19 208 GLU B N 1
ATOM 3617 C CA . GLU B 1 208 ? -17.062 -17.328 -8.727 1 96.19 208 GLU B CA 1
ATOM 3618 C C . GLU B 1 208 ? -18.125 -17.609 -7.668 1 96.19 208 GLU B C 1
ATOM 3620 O O . GLU B 1 208 ? -19.297 -17.266 -7.852 1 96.19 208 GLU B O 1
ATOM 3625 N N . ASN B 1 209 ? -17.719 -18.125 -6.594 1 96.88 209 ASN B N 1
ATOM 3626 C CA . ASN B 1 209 ? -18.656 -18.562 -5.562 1 96.88 209 ASN B CA 1
ATOM 3627 C C . ASN B 1 209 ? -18.688 -17.594 -4.383 1 96.88 209 ASN B C 1
ATOM 3629 O O . ASN B 1 209 ? -19.359 -17.844 -3.381 1 96.88 209 ASN B O 1
ATOM 3633 N N . MET B 1 210 ? -17.906 -16.547 -4.465 1 98 210 MET B N 1
ATOM 3634 C CA . MET B 1 210 ? -17.844 -15.508 -3.445 1 98 210 MET B CA 1
ATOM 3635 C C . MET B 1 210 ? -17.422 -16.094 -2.1 1 98 210 MET B C 1
ATOM 3637 O O . MET B 1 210 ? -18.016 -15.781 -1.07 1 98 210 MET B O 1
ATOM 3641 N N . LYS B 1 211 ? -16.422 -16.922 -2.121 1 97.56 211 LYS B N 1
ATOM 3642 C CA . LYS B 1 211 ? -15.961 -17.625 -0.921 1 97.56 211 LYS B CA 1
ATOM 3643 C C . LYS B 1 211 ? -14.5 -17.297 -0.622 1 97.56 211 LYS B C 1
ATOM 3645 O O . LYS B 1 211 ? -13.656 -17.312 -1.525 1 97.56 211 LYS B O 1
ATOM 3650 N N . VAL B 1 212 ? -14.273 -17.047 0.622 1 97.81 212 VAL B N 1
ATOM 3651 C CA . VAL B 1 212 ? -12.891 -16.859 1.06 1 97.81 212 VAL B CA 1
ATOM 3652 C C . VAL B 1 212 ? -12.219 -18.219 1.247 1 97.81 212 VAL B C 1
ATOM 3654 O O . VAL B 1 212 ? -12.688 -19.047 2.037 1 97.81 212 VAL B O 1
ATOM 3657 N N . LEU B 1 213 ? -11.141 -18.453 0.541 1 96.31 213 LEU B N 1
ATOM 3658 C CA . LEU B 1 213 ? -10.422 -19.719 0.636 1 96.31 213 LEU B CA 1
ATOM 3659 C C . LEU B 1 213 ? -9.281 -19.625 1.639 1 96.31 213 LEU B C 1
ATOM 3661 O O . LEU B 1 213 ? -8.859 -20.641 2.205 1 96.31 213 LEU B O 1
ATOM 3665 N N . ARG B 1 214 ? -8.758 -18.438 1.812 1 94.94 214 ARG B N 1
ATOM 3666 C CA . ARG B 1 214 ? -7.715 -18.172 2.797 1 94.94 214 ARG B CA 1
ATOM 3667 C C . ARG B 1 214 ? -7.898 -16.781 3.412 1 94.94 214 ARG B C 1
ATOM 3669 O O . ARG B 1 214 ? -7.91 -15.773 2.699 1 94.94 214 ARG B O 1
ATOM 3676 N N . LYS B 1 215 ? -8.031 -16.797 4.75 1 96.75 215 LYS B N 1
ATOM 3677 C CA . LYS B 1 215 ? -8.031 -15.523 5.484 1 96.75 215 LYS B CA 1
ATOM 3678 C C . LYS B 1 215 ? -6.613 -14.977 5.625 1 96.75 215 LYS B C 1
ATOM 3680 O O . LYS B 1 215 ? -5.977 -15.148 6.668 1 96.75 215 LYS B O 1
ATOM 3685 N N . GLY B 1 216 ? -6.176 -14.312 4.613 1 96.25 216 GLY B N 1
ATOM 3686 C CA . GLY B 1 216 ? -4.812 -13.812 4.551 1 96.25 216 GLY B CA 1
ATOM 3687 C C . GLY B 1 216 ? -4.637 -12.461 5.215 1 96.25 216 GLY B C 1
ATOM 3688 O O . GLY B 1 216 ? -5.5 -12.023 5.98 1 96.25 216 GLY B O 1
ATOM 3689 N N . ALA B 1 217 ? -3.48 -11.883 4.988 1 95.81 217 ALA B N 1
ATOM 3690 C CA . ALA B 1 217 ? -3.143 -10.57 5.531 1 95.81 217 ALA B CA 1
ATOM 3691 C C . ALA B 1 217 ? -4.207 -9.539 5.172 1 95.81 217 ALA B C 1
ATOM 3693 O O . ALA B 1 217 ? -4.594 -9.414 4.008 1 95.81 217 ALA B O 1
ATOM 3694 N N . GLY B 1 218 ? -4.664 -8.828 6.195 1 96.44 218 GLY B N 1
ATOM 3695 C CA . GLY B 1 218 ? -5.645 -7.777 5.969 1 96.44 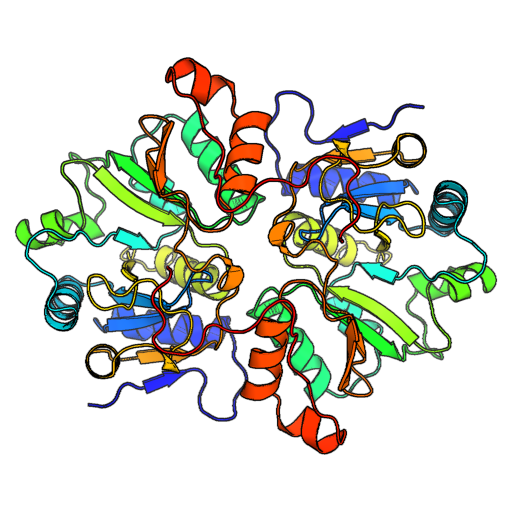218 GLY B CA 1
ATOM 3696 C C . GLY B 1 218 ? -7.047 -8.312 5.73 1 96.44 218 GLY B C 1
ATOM 3697 O O . GLY B 1 218 ? -7.906 -7.598 5.211 1 96.44 218 GLY B O 1
ATOM 3698 N N . TYR B 1 219 ? -7.289 -9.547 6.105 1 97.75 219 TYR B N 1
ATOM 3699 C CA . TYR B 1 219 ? -8.594 -10.164 5.859 1 97.75 219 TYR B CA 1
ATOM 3700 C C . TYR B 1 219 ? -9.703 -9.359 6.516 1 97.75 219 TYR B C 1
ATOM 3702 O O . TYR B 1 219 ? -10.805 -9.234 5.961 1 97.75 219 TYR B O 1
ATOM 3710 N N . GLU B 1 220 ? -9.492 -8.828 7.672 1 97.06 220 GLU B N 1
ATOM 3711 C CA . GLU B 1 220 ? -10.531 -8.047 8.344 1 97.06 220 GLU B CA 1
ATOM 3712 C C . GLU B 1 220 ? -10.898 -6.805 7.531 1 97.06 220 GLU B C 1
ATOM 3714 O O . GLU B 1 220 ? -12.047 -6.363 7.547 1 97.06 220 GLU B O 1
ATOM 3719 N N . VAL B 1 221 ? -9.961 -6.223 6.906 1 97.25 221 VAL B N 1
ATOM 3720 C CA . VAL B 1 221 ? -10.203 -5.078 6.039 1 97.25 221 VAL B CA 1
ATOM 3721 C C . VAL B 1 221 ? -10.961 -5.523 4.789 1 97.25 221 VAL B C 1
ATOM 3723 O O . VAL B 1 221 ? -11.945 -4.887 4.391 1 97.25 221 VAL B O 1
ATOM 3726 N N . PHE B 1 222 ? -10.516 -6.672 4.191 1 98.25 222 PHE B N 1
ATOM 3727 C CA . PHE B 1 222 ? -11.203 -7.27 3.053 1 98.25 222 PHE B CA 1
ATOM 3728 C C . PHE B 1 222 ? -12.672 -7.516 3.373 1 98.25 222 PHE B C 1
ATOM 3730 O O . PHE B 1 222 ? -13.555 -7.133 2.604 1 98.25 222 PHE B O 1
ATOM 3737 N N . ARG B 1 223 ? -12.875 -8.094 4.508 1 97.81 223 ARG B N 1
ATOM 3738 C CA . ARG B 1 223 ? -14.227 -8.406 4.961 1 97.81 223 ARG B CA 1
ATOM 3739 C C . ARG B 1 223 ? -15.07 -7.148 5.082 1 97.81 223 ARG B C 1
ATOM 3741 O O . ARG B 1 223 ? -16.203 -7.109 4.605 1 97.81 223 ARG B O 1
ATOM 3748 N N . ASP B 1 224 ? -14.562 -6.176 5.715 1 96.75 224 ASP B N 1
ATOM 3749 C CA . ASP B 1 224 ? -15.289 -4.914 5.875 1 96.75 224 ASP B CA 1
ATOM 3750 C C . ASP B 1 224 ? -15.688 -4.336 4.523 1 96.75 224 ASP B C 1
ATOM 3752 O O . ASP B 1 224 ? -16.828 -3.928 4.332 1 96.75 224 ASP B O 1
ATOM 3756 N N . ARG B 1 225 ? -14.773 -4.348 3.588 1 97.38 225 ARG B N 1
ATOM 3757 C CA . ARG B 1 225 ? -15.016 -3.766 2.27 1 97.38 225 ARG B CA 1
ATOM 3758 C C . ARG B 1 225 ? -16.062 -4.566 1.499 1 97.38 225 ARG B C 1
ATOM 3760 O O . ARG B 1 225 ? -16.922 -3.992 0.834 1 97.38 225 ARG B O 1
ATOM 3767 N N . MET B 1 226 ? -15.977 -5.879 1.598 1 97.75 226 MET B N 1
ATOM 3768 C CA . MET B 1 226 ? -16.953 -6.738 0.946 1 97.75 226 MET B CA 1
ATOM 3769 C C . MET B 1 226 ? -18.359 -6.465 1.478 1 97.75 226 MET B C 1
ATOM 3771 O O . MET B 1 226 ? -19.312 -6.355 0.702 1 97.75 226 MET B O 1
ATOM 3775 N N . LEU B 1 227 ? -18.453 -6.328 2.779 1 96.44 227 LEU B N 1
ATOM 3776 C CA . LEU B 1 227 ? -19.75 -6.121 3.416 1 96.44 227 LEU B CA 1
ATOM 3777 C C . LEU B 1 227 ? -20.281 -4.727 3.115 1 96.44 227 LEU B C 1
ATOM 3779 O O . LEU B 1 227 ? -21.5 -4.543 2.957 1 96.44 227 LEU B O 1
ATOM 3783 N N . ARG B 1 228 ? -19.438 -3.805 2.998 1 96 228 ARG B N 1
ATOM 3784 C CA . ARG B 1 228 ? -19.844 -2.412 2.811 1 96 228 ARG B CA 1
ATOM 3785 C C . ARG B 1 228 ? -20.266 -2.154 1.371 1 96 228 ARG B C 1
ATOM 3787 O O . ARG B 1 228 ? -21.25 -1.443 1.129 1 96 228 ARG B O 1
ATOM 3794 N N . TRP B 1 229 ? -19.562 -2.719 0.418 1 97.38 229 TRP B N 1
ATOM 3795 C CA . TRP B 1 229 ? -19.734 -2.221 -0.943 1 97.38 229 TRP B CA 1
ATOM 3796 C C . TRP B 1 229 ? -20.312 -3.305 -1.85 1 97.38 229 TRP B C 1
ATOM 3798 O O . TRP B 1 229 ? -20.812 -3.01 -2.936 1 97.38 229 TRP B O 1
ATOM 3808 N N . PHE B 1 230 ? -20.219 -4.59 -1.402 1 97.38 230 PHE B N 1
ATOM 3809 C CA . PHE B 1 230 ? -20.672 -5.652 -2.289 1 97.38 230 PHE B CA 1
ATOM 3810 C C . PHE B 1 230 ? -21.562 -6.645 -1.538 1 97.38 230 PHE B C 1
ATOM 3812 O O . PHE B 1 230 ? -21.438 -7.855 -1.728 1 97.38 230 PHE B O 1
ATOM 3819 N N . PRO B 1 231 ? -22.438 -6.188 -0.723 1 96.12 231 PRO B N 1
ATOM 3820 C CA . PRO B 1 231 ? -23.312 -7.098 0.021 1 96.12 231 PRO B CA 1
ATOM 3821 C C . PRO B 1 231 ? -24.234 -7.906 -0.89 1 96.12 231 PRO B C 1
ATOM 3823 O O . PRO B 1 231 ? -24.562 -9.055 -0.578 1 96.12 231 PRO B O 1
ATOM 3826 N N . ASN B 1 232 ? -24.641 -7.34 -1.962 1 96.44 232 ASN B N 1
ATOM 3827 C CA . ASN B 1 232 ? -25.578 -8.016 -2.861 1 96.44 232 ASN B CA 1
ATOM 3828 C C . ASN B 1 232 ? -24.922 -9.219 -3.543 1 96.44 232 ASN B C 1
ATOM 3830 O O . ASN B 1 232 ? -25.578 -10.219 -3.799 1 96.44 232 ASN B O 1
ATOM 3834 N N . LEU B 1 233 ? -23.594 -9.117 -3.877 1 97.44 233 LEU B N 1
ATOM 3835 C CA . LEU B 1 233 ? -22.891 -10.258 -4.457 1 97.44 233 LEU B CA 1
ATOM 3836 C C . LEU B 1 233 ? -22.844 -11.414 -3.469 1 97.44 233 LEU B C 1
ATOM 3838 O O . LEU B 1 233 ? -22.969 -12.578 -3.861 1 97.44 233 LEU B O 1
ATOM 3842 N N . LEU B 1 234 ? -22.641 -11.07 -2.221 1 97.44 234 LEU B N 1
ATOM 3843 C CA . LEU B 1 234 ? -22.625 -12.086 -1.176 1 97.44 234 LEU B CA 1
ATOM 3844 C C . LEU B 1 234 ? -24 -12.719 -1.011 1 97.44 234 LEU B C 1
ATOM 3846 O O . LEU B 1 234 ? -24.125 -13.938 -0.947 1 97.44 234 LEU B O 1
ATOM 3850 N N . LYS B 1 235 ? -25.016 -11.906 -0.984 1 96.94 235 LYS B N 1
ATOM 3851 C CA . LYS B 1 235 ? -26.391 -12.367 -0.834 1 96.94 235 LYS B CA 1
ATOM 3852 C C . LYS B 1 235 ? -26.812 -13.258 -2.002 1 96.94 235 LYS B C 1
ATOM 3854 O O . LYS B 1 235 ? -27.391 -14.328 -1.798 1 96.94 235 LYS B O 1
ATOM 3859 N N . ASP B 1 236 ? -26.5 -12.805 -3.174 1 97 236 ASP B N 1
ATOM 3860 C CA . ASP B 1 236 ? -26.844 -13.547 -4.379 1 97 236 ASP B CA 1
ATOM 3861 C C . ASP B 1 236 ? -26.203 -14.93 -4.379 1 97 236 ASP B C 1
ATOM 3863 O O . ASP B 1 236 ? -26.781 -15.891 -4.891 1 97 236 ASP B O 1
ATOM 3867 N N . ALA B 1 237 ? -24.969 -15.023 -3.807 1 96.69 237 ALA B N 1
ATOM 3868 C CA . ALA B 1 237 ? -24.234 -16.281 -3.756 1 96.69 237 ALA B CA 1
ATOM 3869 C C . ALA B 1 237 ? -24.672 -17.125 -2.551 1 96.69 237 ALA B C 1
ATOM 3871 O O . ALA B 1 237 ? -24.297 -18.281 -2.43 1 96.69 237 ALA B O 1
ATOM 3872 N N . GLY B 1 238 ? -25.438 -16.516 -1.62 1 96.38 238 GLY B N 1
ATOM 3873 C CA . GLY B 1 238 ? -25.875 -17.188 -0.418 1 96.38 238 GLY B CA 1
ATOM 3874 C C . GLY B 1 238 ? -24.75 -17.484 0.558 1 96.38 238 GLY B C 1
ATOM 3875 O O . GLY B 1 238 ? -24.734 -18.531 1.197 1 96.38 238 GLY B O 1
ATOM 3876 N N . VAL B 1 239 ? -23.766 -16.578 0.6 1 95.69 239 VAL B N 1
ATOM 3877 C CA . VAL B 1 239 ? -22.594 -16.828 1.427 1 95.69 239 VAL B CA 1
ATOM 3878 C C . VAL B 1 239 ? -22.469 -15.734 2.492 1 95.69 239 VAL B C 1
ATOM 3880 O O . VAL B 1 239 ? -22.938 -14.609 2.295 1 95.69 239 VAL B O 1
ATOM 3883 N N . SER B 1 240 ? -21.938 -16.141 3.602 1 93.25 240 SER B N 1
ATOM 3884 C CA . SER B 1 240 ? -21.562 -15.188 4.645 1 93.25 240 SER B CA 1
ATOM 3885 C C . SER B 1 240 ? -20.047 -15.125 4.824 1 93.25 240 SER B C 1
ATOM 3887 O O . SER B 1 240 ? -19.359 -16.125 4.605 1 93.25 240 SER B O 1
ATOM 3889 N N . ILE B 1 241 ? -19.578 -13.992 5.098 1 94.38 241 ILE B N 1
ATOM 3890 C CA . ILE B 1 241 ? -18.141 -13.805 5.336 1 94.38 241 ILE B CA 1
ATOM 3891 C C . ILE B 1 241 ? -17.891 -13.68 6.836 1 94.38 241 ILE B C 1
ATOM 3893 O O . ILE B 1 241 ? -18.297 -12.703 7.461 1 94.38 241 ILE B O 1
ATOM 3897 N N . GLU B 1 242 ? -17.172 -14.57 7.391 1 93.56 242 GLU B N 1
ATOM 3898 C CA . GLU B 1 242 ? -16.984 -14.672 8.836 1 93.56 242 GLU B CA 1
ATOM 3899 C C . GLU B 1 242 ? -15.812 -13.82 9.305 1 93.56 242 GLU B C 1
ATOM 3901 O O . GLU B 1 242 ? -14.922 -13.5 8.516 1 93.56 242 GLU B O 1
ATOM 3906 N N . GLU B 1 243 ? -15.82 -13.531 10.562 1 93.62 243 GLU B N 1
ATOM 3907 C CA . GLU B 1 243 ? -14.719 -12.789 11.156 1 93.62 243 GLU B CA 1
ATOM 3908 C C . GLU B 1 243 ? -13.484 -13.664 11.32 1 93.62 243 GLU B C 1
ATOM 3910 O O . GLU B 1 243 ? -13.586 -14.891 11.344 1 93.62 243 GLU B O 1
ATOM 3915 N N . ASP B 1 244 ? -12.406 -13.031 11.289 1 91.19 244 ASP B N 1
ATOM 3916 C CA . ASP B 1 244 ? -11.156 -13.703 11.641 1 91.19 244 ASP B CA 1
ATOM 3917 C C . ASP B 1 244 ? -10.883 -13.594 13.141 1 91.19 244 ASP B C 1
ATOM 3919 O O . ASP B 1 244 ? -10.648 -12.508 13.656 1 91.19 244 ASP B O 1
ATOM 3923 N N . PRO B 1 245 ? -10.883 -14.633 13.82 1 88.88 245 PRO B N 1
ATOM 3924 C CA . PRO B 1 245 ? -10.664 -14.547 15.266 1 88.88 245 PRO B CA 1
ATOM 3925 C C . PRO B 1 245 ? -9.258 -14.07 15.617 1 88.88 245 PRO B C 1
ATOM 3927 O O . PRO B 1 245 ? -9.047 -13.531 16.703 1 88.88 245 PRO B O 1
ATOM 3930 N N . ASP B 1 246 ? -8.266 -14.281 14.766 1 89.5 246 ASP B N 1
ATOM 3931 C CA . ASP B 1 246 ? -6.883 -13.906 15.047 1 89.5 246 ASP B CA 1
ATOM 3932 C C . ASP B 1 246 ? -6.688 -12.398 14.961 1 89.5 246 ASP B C 1
ATOM 3934 O O . ASP B 1 246 ? -5.781 -11.844 15.586 1 89.5 246 ASP B O 1
ATOM 3938 N N . PHE B 1 247 ? -7.508 -11.719 14.18 1 90.5 247 PHE B N 1
ATOM 3939 C CA . PHE B 1 247 ? -7.379 -10.281 13.977 1 90.5 247 PHE B CA 1
ATOM 3940 C C . PHE B 1 247 ? -8.742 -9.602 14.078 1 90.5 247 PHE B C 1
ATOM 3942 O O . PHE B 1 247 ? -9.289 -9.148 13.07 1 90.5 247 PHE B O 1
ATOM 3949 N N . PRO B 1 248 ? -9.117 -9.477 15.281 1 81.56 248 PRO B N 1
ATOM 3950 C CA . PRO B 1 248 ? -10.414 -8.836 15.477 1 81.56 248 PRO B CA 1
ATOM 3951 C C . PRO B 1 248 ? -10.375 -7.332 15.211 1 81.56 248 PRO B C 1
ATOM 3953 O O . PRO B 1 248 ? -9.305 -6.719 15.258 1 81.56 248 PRO B O 1
ATOM 3956 N N . ILE B 1 249 ? -11.453 -6.848 14.773 1 78 249 ILE B N 1
ATOM 3957 C CA . ILE B 1 249 ? -11.555 -5.41 14.547 1 78 249 ILE B CA 1
ATOM 3958 C C . ILE B 1 249 ? -11.797 -4.695 15.875 1 78 249 ILE B C 1
ATOM 3960 O O . ILE B 1 249 ? -12.398 -5.266 16.797 1 78 249 ILE B O 1
ATOM 3964 N N . SER B 1 250 ? -11.016 -3.686 16.109 1 60.25 250 SER B N 1
ATOM 3965 C CA . SER B 1 250 ? -11.094 -2.941 17.375 1 60.25 250 SER B CA 1
ATOM 3966 C C . SER B 1 250 ? -12.539 -2.562 17.703 1 60.25 250 SER B C 1
ATOM 3968 O O . SER B 1 250 ? -13.328 -2.262 16.797 1 60.25 250 SER B O 1
ATOM 3970 N N . GLU B 1 251 ? -12.977 -3.061 18.812 1 56.88 251 GLU B N 1
ATOM 3971 C CA . GLU B 1 251 ? -14.266 -2.594 19.328 1 56.88 251 GLU B CA 1
ATOM 3972 C C . GLU B 1 251 ? -14.289 -1.073 19.453 1 56.88 251 GLU B C 1
ATOM 3974 O O . GLU B 1 251 ? -13.266 -0.452 19.75 1 56.88 251 GLU B O 1
ATOM 3979 N N . PRO B 1 252 ? -15.367 -0.519 19.016 1 51.84 252 PRO B N 1
ATOM 3980 C CA . PRO B 1 252 ? -15.547 0.913 19.266 1 51.84 252 PRO B CA 1
ATOM 3981 C C . PRO B 1 252 ? -15.211 1.309 20.703 1 51.84 252 PRO B C 1
ATOM 3983 O O . PRO B 1 252 ? -15.523 0.573 21.641 1 51.84 252 PRO B O 1
ATOM 3986 N N . GLY B 1 253 ? -14.328 2.367 20.953 1 46.94 253 GLY B N 1
ATOM 3987 C CA . GLY B 1 253 ? -14.18 2.941 22.281 1 46.94 253 GLY B CA 1
ATOM 3988 C C . GLY B 1 253 ? -12.945 2.447 23.016 1 46.94 253 GLY B C 1
ATOM 3989 O O . GLY B 1 253 ? -12.664 2.883 24.125 1 46.94 253 GLY B O 1
ATOM 3990 N N . MET B 1 254 ? -12.383 1.308 22.672 1 44.88 254 MET B N 1
ATOM 3991 C CA . MET B 1 254 ? -11.297 0.857 23.547 1 44.88 254 MET B CA 1
ATOM 3992 C C . MET B 1 254 ? -9.984 1.557 23.172 1 44.88 254 MET B C 1
ATOM 3994 O O . MET B 1 254 ? -9.594 1.58 22.016 1 44.88 254 MET B O 1
ATOM 3998 N N . PRO B 1 255 ? -9.508 2.436 24.031 1 42 255 PRO B N 1
ATOM 3999 C CA . PRO B 1 255 ? -8.203 3.076 23.828 1 42 255 PRO B CA 1
ATOM 4000 C C . PRO B 1 255 ? -7.105 2.074 23.469 1 42 255 PRO B C 1
ATOM 4002 O O . PRO B 1 255 ? -7.184 0.908 23.875 1 42 255 PRO B O 1
ATOM 4005 N N . ALA B 1 256 ? -6.379 2.379 22.469 1 39.31 256 ALA B N 1
ATOM 4006 C CA . ALA B 1 256 ? -5.172 1.559 22.375 1 39.31 256 ALA B CA 1
ATOM 4007 C C . ALA B 1 256 ? -4.449 1.507 23.719 1 39.31 256 ALA B C 1
ATOM 4009 O O . ALA B 1 256 ? -4.172 2.545 24.328 1 39.31 256 ALA B O 1
ATOM 4010 N N . THR B 1 257 ? -4.578 0.24 24.562 1 30.7 257 THR B N 1
ATOM 4011 C CA . THR B 1 257 ? -3.852 0.147 25.828 1 30.7 257 THR B CA 1
ATOM 4012 C C . THR B 1 257 ? -2.361 0.403 25.609 1 30.7 257 THR B C 1
ATOM 4014 O O . THR B 1 257 ? -1.766 -0.118 24.672 1 30.7 257 THR B O 1
#

Secondary structure (DSSP, 8-state):
-PPEEESPTT----HHHHHHHHHHHHHTT-EEEEE-SSSEEEEESSHHHHHHHHHHTT--TTPPPEEE--HHHHHHHB---HHHHHHHHIIIIIT---EEEEEEB-SSS--HHHHTS-HHHHHHH-BTTEEEEEE--SHHHHHHHHHHHHSTT----EEEESS-TTS----SGGGS-HHHHTT-SEEE---S-TTGGG-S--EEEETTTTEEEE--TTHHHHHHHHHHH-HHHHHHHT--PPP-TTSPPPPTT----/-PPEEESPTT----HHHHHHHHHHHHHTT-EEEEE-SSSEEEEESSHHHHHHHHHHTT--TTPPPEEE--HHHHHHHB---HHHHHHHHIIIIIT---EEEEEEB-SSS--HHHHTS-HHHHHHH-BTTEEEEEE--SHHHHHHHHHHHHSTT----EEEESS-TTS----SGGGS-HHHHTT-SEEE---S-TTGGG-S--EEEETTTTEEEE--TTHHHHHHHHHHH-HHHHHHHT--PPP-TTSPPPPTT----